Protein AF-A0A1I6ZPU9-F1 (afdb_monomer)

Solvent-accessible surface area (backbone atoms only — not comparable to full-atom values): 22783 Å² total; per-residue (Å²): 138,80,77,51,62,62,54,51,51,47,62,61,48,75,74,50,33,35,70,61,69,77,82,89,64,83,58,73,66,25,28,42,78,80,46,37,28,37,33,42,36,38,22,61,71,49,49,63,53,53,76,71,37,75,63,48,70,76,40,66,89,51,35,79,56,64,77,72,58,68,41,23,83,46,42,41,34,26,42,43,51,38,39,35,30,21,71,87,79,34,40,38,38,39,36,41,25,67,40,36,66,47,42,53,54,47,48,57,67,76,38,74,88,68,51,58,74,50,80,64,60,93,73,22,48,32,40,38,31,74,95,77,37,33,32,40,35,35,30,58,53,35,40,40,38,24,35,70,50,64,56,70,59,52,54,54,46,41,73,68,39,83,61,56,36,66,70,55,53,49,54,65,70,69,59,53,95,85,47,49,38,41,36,43,35,38,45,85,93,44,76,54,39,36,36,39,36,34,45,45,72,58,96,88,38,63,27,41,38,38,38,39,40,35,82,48,73,53,48,52,50,60,36,58,37,86,54,17,72,82,82,54,53,39,34,40,33,33,34,46,44,77,77,44,96,48,72,65,55,56,53,52,30,58,58,32,47,76,66,61,36,60,41,73,63,46,59,76,36,34,73,31,39,42,35,39,39,34,39,40,80,36,80,39,79,43,83,43,79,43,82,44,69,48,100,82,72,46,84,40,81,42,82,43,78,46,79,43,82,40,66,29,37,37,41,38,38,31,26,46,30,68,59,45,50,52,50,34,43,77,57,61,34,30,45,78,55,94,95,28,30,27,52,71,90,50,67,69,21,31,81,45,81,45,96,52,28,31,32,40,19,54,46,83,64,82,81,88,37,91,85,27,67,26,34,34,38,46,65,50,104,88,51,36,39,38,33,61,52,47,50,64,54,67,34,35,43,33,36,45,39,36,60,57,87,79,71,81,79,73,78,83,87,71,81,88,130

Foldseek 3Di:
DPPQVVVLCVVVLLQAADDDEDDDDPPLLLLADAALKKKKFQRHVSLVDNLVFPVLVVCVVCNVVSVPDPNCVQFAFHGRIWIWHDNSVKIKIKTWHQACPSVVVVCCVPPVPAWDWDDDDPQWTKTARPVQQWIWTDHNTMIMIIRVDDVNVRVVSSVPRPGRDPQSVVQVVPDDPPWRMWMKGADPVQNQWIKIWIWDADVNFIKIKIKIFGPAFDQKDKWFDFFFDPDFAFWDWIFIDGNDDDVVLVVVQVVQVVLLHRVVLLNVFFRRTKTWDKGDKDKEWDWDFDWDQDPVRDTDTDTDIDIDIDIKTKIKTFGNQVSVVVRCVVSVQWDDDPQWIDRNPRTRWDWDDDVRMTMIINYNDDDDGNPHQTWGWHDDPRWTWIWRTWDDDRGMIMTMITTPPPDPDPDDPDDDD

Mean predicted aligned error: 13.75 Å

Secondary structure (DSSP, 8-state):
--SSHHHHHHHHHTT---------SS-GGGSPPP-SEEEEEEHHHHHHHHHHSTHHHH-TTTHHHHTT--HHHHH-EEEEEEEEEE-SS-EEEEEEES-SHHHHHHHHHHSTTT-EEEEEETTEEEEEEGGGTEEEEE-SSEEEEEESS-HHHHHHHHHH--S--HHHHHHHHH--TT-SEEEEEEETTEEEEEEEEEEEEETTEEEEEEEEEESS--SEEEEE-S----S-SEEEEEEEEESS--HHHHHHHHHHHTTT--HHHHHHHEEEEEEEEEEEEEEEEEEEEEEEE-TTS-EEEEEEEEEEEEEEEEEEEEE-HHHHHHHHHHTTSEEEETTEEEETTEEEEEEEEETTEEEEESSSSPPP-TTSPP-EEEE-SS-EEEE--EEEETTEEEEEEEE----------S---

Nearest PDB structures (foldseek):
  1vr8-assembly1_A  TM=5.607E-01  e=2.220E+00  Thermotoga maritima
  6qvi-assembly3_C  TM=5.159E-01  e=2.474E+00  Thermus thermophilus HB27
  6qvi-assembly2_B  TM=5.059E-01  e=2.611E+00  Thermus thermophilus HB27
  6qvi-assembly1_A  TM=5.159E-01  e=5.564E+00  Thermus thermophilus HB27
  1e42-assembly1_A  TM=1.387E-01  e=1.100E+00  Homo sapiens

Structure (mmCIF, N/CA/C/O backbone):
data_AF-A0A1I6ZPU9-F1
#
_entry.id   AF-A0A1I6ZPU9-F1
#
loop_
_atom_site.group_PDB
_atom_site.id
_atom_site.type_symbol
_atom_site.label_atom_id
_atom_site.label_alt_id
_atom_site.label_comp_id
_atom_site.label_asym_id
_atom_site.label_entity_id
_atom_site.label_seq_id
_atom_site.pdbx_PDB_ins_code
_atom_site.Cartn_x
_atom_site.Cartn_y
_atom_site.Cartn_z
_atom_site.occupancy
_atom_site.B_iso_or_equiv
_atom_site.auth_seq_id
_atom_site.auth_comp_id
_atom_site.auth_asym_id
_atom_site.auth_atom_id
_atom_site.pdbx_PDB_model_num
ATOM 1 N N . MET A 1 1 ? -9.495 3.370 -6.060 1.00 29.56 1 MET A N 1
ATOM 2 C CA . MET A 1 1 ? -8.203 3.923 -6.535 1.00 29.56 1 MET A CA 1
ATOM 3 C C . MET A 1 1 ? -7.004 2.994 -6.274 1.00 29.56 1 MET A C 1
ATOM 5 O O . MET A 1 1 ? -5.976 3.207 -6.890 1.00 29.56 1 MET A O 1
ATOM 9 N N . LYS A 1 2 ? -7.122 1.937 -5.446 1.00 30.00 2 LYS A N 1
ATOM 10 C CA . LYS A 1 2 ? -6.020 1.003 -5.117 1.00 30.00 2 LYS A CA 1
ATOM 11 C C . LYS A 1 2 ? -6.041 -0.349 -5.858 1.00 30.00 2 LYS A C 1
ATOM 13 O O . LYS A 1 2 ? -5.163 -1.170 -5.647 1.00 30.00 2 LYS A O 1
ATOM 18 N N . THR A 1 3 ? -6.995 -0.573 -6.757 1.00 33.75 3 THR A N 1
ATOM 19 C CA . THR A 1 3 ? -7.182 -1.864 -7.444 1.00 33.75 3 THR A CA 1
ATOM 20 C C . THR A 1 3 ? -6.475 -1.955 -8.798 1.00 33.75 3 THR A C 1
ATOM 22 O O . THR A 1 3 ? -6.628 -2.958 -9.470 1.00 33.75 3 THR A O 1
ATOM 25 N N . TYR A 1 4 ? -5.727 -0.927 -9.220 1.00 36.06 4 TYR A N 1
ATOM 26 C CA . TYR A 1 4 ? -5.122 -0.877 -10.561 1.00 36.06 4 TYR A CA 1
ATOM 27 C C . TYR A 1 4 ? -3.620 -1.155 -10.588 1.00 36.06 4 TYR A C 1
ATOM 29 O O . TYR A 1 4 ? -3.126 -1.520 -11.641 1.00 36.06 4 TYR A O 1
ATOM 37 N N . ILE A 1 5 ? -2.910 -1.052 -9.458 1.00 39.38 5 ILE A N 1
ATOM 38 C CA . ILE A 1 5 ? -1.464 -1.327 -9.399 1.00 39.38 5 ILE A CA 1
ATOM 39 C C . ILE A 1 5 ? -1.199 -2.821 -9.603 1.00 39.38 5 ILE A C 1
ATOM 41 O O . ILE A 1 5 ? -0.370 -3.166 -10.434 1.00 39.38 5 ILE A O 1
ATOM 45 N N . TYR A 1 6 ? -1.960 -3.698 -8.939 1.00 37.56 6 TYR A N 1
ATOM 46 C CA . TYR A 1 6 ? -1.803 -5.146 -9.089 1.00 37.56 6 TYR A CA 1
ATOM 47 C C . TYR A 1 6 ? -2.183 -5.654 -10.483 1.00 37.56 6 TYR A C 1
ATOM 49 O O . TYR A 1 6 ? -1.393 -6.408 -11.019 1.00 37.56 6 TYR A O 1
ATOM 57 N N . PRO A 1 7 ? -3.275 -5.216 -11.142 1.00 37.00 7 PRO A N 1
ATOM 58 C CA . PRO A 1 7 ? -3.526 -5.550 -12.543 1.00 37.00 7 PRO A CA 1
ATOM 59 C C . PRO A 1 7 ? -2.528 -4.923 -13.517 1.00 37.00 7 PRO A C 1
ATOM 61 O O . PRO A 1 7 ? -2.229 -5.555 -14.516 1.00 37.00 7 PRO A O 1
ATOM 64 N N . LEU A 1 8 ? -1.997 -3.715 -13.269 1.00 40.12 8 LEU A N 1
ATOM 65 C CA . LEU A 1 8 ? -0.958 -3.107 -14.121 1.00 40.12 8 LEU A CA 1
ATOM 66 C C . LEU A 1 8 ? 0.353 -3.891 -14.053 1.00 40.12 8 LEU A C 1
ATOM 68 O O . LEU A 1 8 ? 0.921 -4.205 -15.095 1.00 40.12 8 LEU A O 1
ATOM 72 N N . LEU A 1 9 ? 0.808 -4.191 -12.830 1.00 40.91 9 LEU A N 1
ATOM 73 C CA . LEU A 1 9 ? 1.935 -5.079 -12.581 1.00 40.91 9 LEU A CA 1
ATOM 74 C C . LEU A 1 9 ? 1.623 -6.423 -13.221 1.00 40.91 9 LEU A C 1
ATOM 76 O O . LEU A 1 9 ? 2.325 -6.811 -14.131 1.00 40.91 9 LEU A O 1
ATOM 80 N N . PHE A 1 10 ? 0.504 -7.057 -12.888 1.00 36.97 10 PHE A N 1
ATOM 81 C CA . PHE A 1 10 ? 0.095 -8.346 -13.441 1.00 36.97 10 PHE A CA 1
ATOM 82 C C . PHE A 1 10 ? 0.036 -8.357 -14.976 1.00 36.97 10 PHE A C 1
ATOM 84 O O . PHE A 1 10 ? 0.511 -9.301 -15.576 1.00 36.97 10 PHE A O 1
ATOM 91 N N . THR A 1 11 ? -0.437 -7.303 -15.646 1.00 37.44 11 THR A N 1
ATOM 92 C CA . THR A 1 11 ? -0.477 -7.237 -17.124 1.00 37.44 11 THR A CA 1
ATOM 93 C C . THR A 1 11 ? 0.913 -7.069 -17.739 1.00 37.44 11 THR A C 1
ATOM 95 O O . THR A 1 11 ? 1.183 -7.657 -18.780 1.00 37.44 11 THR A O 1
ATOM 98 N N . ALA A 1 12 ? 1.811 -6.320 -17.093 1.00 37.59 12 ALA A N 1
ATOM 99 C CA . ALA A 1 12 ? 3.219 -6.247 -17.489 1.00 37.59 12 ALA A CA 1
ATOM 100 C C . ALA A 1 12 ? 3.970 -7.561 -17.183 1.00 37.59 12 ALA A C 1
ATOM 102 O O . ALA A 1 12 ? 4.850 -7.966 -17.933 1.00 37.59 12 ALA A O 1
ATOM 103 N N . LEU A 1 13 ? 3.581 -8.246 -16.108 1.00 40.53 13 LEU A N 1
ATOM 104 C CA . LEU A 1 13 ? 4.145 -9.498 -15.611 1.00 40.53 13 LEU A CA 1
ATOM 105 C C . LEU A 1 13 ? 3.692 -10.726 -16.415 1.00 40.53 13 LEU A C 1
ATOM 107 O O . LEU A 1 13 ? 4.468 -11.654 -16.606 1.00 40.53 13 LEU A O 1
ATOM 111 N N . LEU A 1 14 ? 2.464 -10.703 -16.945 1.00 34.38 14 LEU A N 1
ATOM 112 C CA . LEU A 1 14 ? 1.846 -11.756 -17.762 1.00 34.38 14 LEU A CA 1
ATOM 113 C C . LEU A 1 14 ? 2.627 -12.086 -19.049 1.00 34.38 14 LEU A C 1
ATOM 115 O O . LEU A 1 14 ? 2.336 -13.094 -19.688 1.00 34.38 14 LEU A O 1
ATOM 119 N N . PHE A 1 15 ? 3.606 -11.261 -19.428 1.00 39.84 15 PHE A N 1
ATOM 120 C CA . PHE A 1 15 ? 4.407 -11.431 -20.641 1.00 39.84 15 PHE A CA 1
ATOM 121 C C . PHE A 1 15 ? 5.915 -11.606 -20.390 1.00 39.84 15 PHE A C 1
ATOM 123 O O . PHE A 1 15 ? 6.652 -11.792 -21.354 1.00 39.84 15 PHE A O 1
ATOM 130 N N . LEU A 1 16 ? 6.402 -11.543 -19.142 1.00 41.44 16 LEU A N 1
ATOM 131 C CA . LEU A 1 16 ? 7.831 -11.358 -18.851 1.00 41.44 16 LEU A CA 1
ATOM 132 C C . LEU A 1 16 ? 8.313 -12.231 -17.672 1.00 41.44 16 LEU A C 1
ATOM 134 O O . LEU A 1 16 ? 8.354 -11.747 -16.543 1.00 41.44 16 LEU A O 1
ATOM 138 N N . SER A 1 17 ? 8.735 -13.480 -17.915 1.00 29.69 17 SER A N 1
ATOM 139 C CA . SER A 1 17 ? 9.526 -14.243 -16.926 1.00 29.69 17 SER A CA 1
ATOM 140 C C . SER A 1 17 ? 10.346 -15.417 -17.490 1.00 29.69 17 SER A C 1
ATOM 142 O O . SER A 1 17 ? 9.825 -16.495 -17.741 1.00 29.69 17 SER A O 1
ATOM 144 N N . ALA A 1 18 ? 11.657 -15.212 -17.686 1.00 29.38 18 ALA A N 1
ATOM 145 C CA . ALA A 1 18 ? 12.730 -15.948 -16.988 1.00 29.38 18 ALA A CA 1
ATOM 146 C C . ALA A 1 18 ? 14.149 -15.624 -17.573 1.00 29.38 18 ALA A C 1
ATOM 148 O O . ALA A 1 18 ? 14.292 -15.062 -18.660 1.00 29.38 18 ALA A O 1
ATOM 149 N N . CYS A 1 19 ? 15.191 -15.949 -16.795 1.00 32.59 19 CYS A N 1
ATOM 150 C CA . CYS A 1 19 ? 16.529 -15.320 -16.679 1.00 32.59 19 CYS A CA 1
ATOM 151 C C . CYS A 1 19 ? 17.646 -15.667 -17.712 1.00 32.59 19 CYS A C 1
ATOM 153 O O . CYS A 1 19 ? 17.760 -16.823 -18.114 1.00 32.59 19 CYS A O 1
ATOM 155 N N . GLY A 1 20 ? 18.618 -14.739 -17.940 1.00 27.16 20 GLY A N 1
ATOM 156 C CA . GLY A 1 20 ? 19.992 -15.080 -18.411 1.00 27.16 20 GLY A CA 1
ATOM 157 C C . GLY A 1 20 ? 20.995 -14.034 -19.009 1.00 27.16 20 GLY A C 1
ATOM 158 O O . GLY A 1 20 ? 21.416 -14.209 -20.140 1.00 27.16 20 GLY A O 1
ATOM 159 N N . SER A 1 21 ? 21.508 -13.060 -18.227 1.00 31.36 21 SER A N 1
ATOM 160 C CA . SER A 1 21 ? 22.863 -12.389 -18.233 1.00 31.36 21 SER A CA 1
ATOM 161 C C . SER A 1 21 ? 23.577 -11.687 -19.456 1.00 31.36 21 SER A C 1
ATOM 163 O O . SER A 1 21 ? 24.088 -12.341 -20.362 1.00 31.36 21 SER A O 1
ATOM 165 N N . LYS A 1 22 ? 23.934 -10.395 -19.208 1.00 33.16 22 LYS A N 1
ATOM 166 C CA . LYS A 1 22 ? 25.138 -9.528 -19.475 1.00 33.16 22 LYS A CA 1
ATOM 167 C C . LYS A 1 22 ? 25.619 -9.149 -20.900 1.00 33.16 22 LYS A C 1
ATOM 169 O O . LYS A 1 22 ? 26.252 -9.949 -21.579 1.00 33.16 22 LYS A O 1
ATOM 174 N N . LYS A 1 23 ? 25.699 -7.820 -21.156 1.00 30.17 23 LYS A N 1
ATOM 175 C CA . LYS A 1 23 ? 26.965 -7.033 -21.352 1.00 30.17 23 LYS A CA 1
ATOM 176 C C . LYS A 1 23 ? 26.752 -5.513 -21.541 1.00 30.17 23 LYS A C 1
ATOM 178 O O . LYS A 1 23 ? 25.781 -5.077 -22.140 1.00 30.17 23 LYS A O 1
ATOM 183 N N . ASN A 1 24 ? 27.707 -4.721 -21.050 1.00 31.28 24 ASN A N 1
ATOM 184 C CA . ASN A 1 24 ? 27.690 -3.253 -20.989 1.00 31.28 24 ASN A CA 1
ATOM 185 C C . ASN A 1 24 ? 27.701 -2.539 -22.353 1.00 31.28 24 ASN A C 1
ATOM 187 O O . ASN A 1 24 ? 28.687 -2.609 -23.081 1.00 31.28 24 ASN A O 1
ATOM 191 N N . GLU A 1 25 ? 26.678 -1.719 -22.566 1.00 38.50 25 GLU A N 1
ATOM 192 C CA . GLU A 1 25 ? 26.799 -0.349 -23.083 1.00 38.50 25 GLU A CA 1
ATOM 193 C C . GLU A 1 25 ? 26.224 0.588 -22.002 1.00 38.50 25 GLU A C 1
ATOM 195 O O . GLU A 1 25 ? 25.947 0.104 -20.899 1.00 38.50 25 GLU A O 1
ATOM 200 N N . LEU A 1 26 ? 26.086 1.902 -22.251 1.00 48.69 26 LEU A N 1
ATOM 201 C CA . LEU A 1 26 ? 25.436 2.829 -21.303 1.00 48.69 26 LEU A CA 1
ATOM 202 C C . LEU A 1 26 ? 24.226 2.141 -20.658 1.00 48.69 26 LEU A C 1
ATOM 204 O O . LEU A 1 26 ? 23.408 1.580 -21.392 1.00 48.69 26 LEU A O 1
ATOM 208 N N . PRO A 1 27 ? 24.158 2.102 -19.316 1.00 68.94 27 PRO A N 1
ATOM 209 C CA . PRO A 1 27 ? 23.273 1.178 -18.627 1.00 68.94 27 PRO A CA 1
ATOM 210 C C . PRO A 1 27 ? 21.858 1.411 -19.133 1.00 68.94 27 PRO A C 1
ATOM 212 O O . PRO A 1 27 ? 21.410 2.545 -19.085 1.00 68.94 27 PRO A O 1
ATOM 215 N N . PHE A 1 28 ? 21.178 0.372 -19.622 1.00 78.62 28 PHE A N 1
ATOM 216 C CA . PHE A 1 28 ? 19.839 0.445 -20.226 1.00 78.62 28 PHE A CA 1
ATOM 217 C C . PHE A 1 28 ? 18.882 1.384 -19.466 1.00 78.62 28 PHE A C 1
ATOM 219 O O . PHE A 1 28 ? 18.191 2.208 -20.058 1.00 78.62 28 PHE A O 1
ATOM 226 N N . SER A 1 29 ? 18.970 1.363 -18.133 1.00 75.62 29 SER A N 1
ATOM 227 C CA . SER A 1 29 ? 18.271 2.253 -17.200 1.00 75.62 29 SER A CA 1
ATOM 228 C C . SER A 1 29 ? 18.483 3.762 -17.386 1.00 75.62 29 SER A C 1
ATOM 230 O O . SER A 1 29 ? 17.685 4.544 -16.886 1.00 75.62 29 SER A O 1
ATOM 232 N N . SER A 1 30 ? 19.539 4.215 -18.064 1.00 78.12 30 SER A N 1
ATOM 233 C CA . SER A 1 30 ? 19.778 5.631 -18.366 1.00 78.12 30 SER A CA 1
ATOM 234 C C . SER A 1 30 ? 18.945 6.153 -19.529 1.00 78.12 30 SER A C 1
ATOM 236 O O . SER A 1 30 ? 18.871 7.363 -19.703 1.00 78.12 30 SER A O 1
ATOM 238 N N . LYS A 1 31 ? 18.346 5.257 -20.321 1.00 81.88 31 LYS A N 1
ATOM 239 C CA . LYS A 1 31 ? 17.451 5.592 -21.436 1.00 81.88 31 LYS A CA 1
ATOM 240 C C . LYS A 1 31 ? 15.976 5.609 -21.024 1.00 81.88 31 LYS A C 1
ATOM 242 O O . LYS A 1 31 ? 15.113 5.954 -21.823 1.00 81.88 31 LYS A O 1
ATOM 247 N N . ILE A 1 32 ? 15.684 5.211 -19.787 1.00 83.75 32 ILE A N 1
ATOM 248 C CA . ILE A 1 32 ? 14.324 5.064 -19.272 1.00 83.75 32 ILE A CA 1
ATOM 249 C C . ILE A 1 32 ? 13.914 6.354 -18.577 1.00 83.75 32 ILE A C 1
ATOM 251 O O . ILE A 1 32 ? 14.659 6.911 -17.766 1.00 83.75 32 ILE A O 1
ATOM 255 N N . GLU A 1 33 ? 12.719 6.818 -18.908 1.00 85.69 33 GLU A N 1
ATOM 256 C CA . GLU A 1 33 ? 12.137 8.020 -18.325 1.00 85.69 33 GLU A CA 1
ATOM 257 C C . GLU A 1 33 ? 11.690 7.814 -16.872 1.00 85.69 33 GLU A C 1
ATOM 259 O O . GLU A 1 33 ? 11.666 6.695 -16.357 1.00 85.69 33 GLU A O 1
ATOM 264 N N . GLU A 1 34 ? 11.322 8.905 -16.207 1.00 82.81 34 GLU A N 1
ATOM 265 C CA . GLU A 1 34 ? 10.692 8.877 -14.885 1.00 82.81 34 GLU A CA 1
ATOM 266 C C . GLU A 1 34 ? 9.168 8.957 -15.015 1.00 82.81 34 GLU A C 1
ATOM 268 O O . GLU A 1 34 ? 8.635 9.574 -15.937 1.00 82.81 34 GLU A O 1
ATOM 273 N N . GLY A 1 35 ? 8.471 8.348 -14.061 1.00 78.44 35 GLY A N 1
ATOM 274 C CA . GLY A 1 35 ? 7.043 8.543 -13.833 1.00 78.44 35 GLY A CA 1
ATOM 275 C C . GLY A 1 35 ? 6.770 8.731 -12.346 1.00 78.44 35 GLY A C 1
ATOM 276 O O . GLY A 1 35 ? 7.694 8.704 -11.532 1.00 78.44 35 GLY A O 1
ATOM 277 N N . ASP A 1 36 ? 5.497 8.879 -11.981 1.00 77.00 36 ASP A N 1
ATOM 278 C CA . ASP A 1 36 ? 5.092 8.937 -10.568 1.00 77.00 36 ASP A CA 1
ATOM 279 C C . ASP A 1 36 ? 5.421 7.623 -9.831 1.00 77.00 36 ASP A C 1
ATOM 281 O O . ASP A 1 36 ? 5.592 7.596 -8.613 1.00 77.00 36 ASP A O 1
ATOM 285 N N . VAL A 1 37 ? 5.524 6.518 -10.573 1.00 78.44 37 VAL A N 1
ATOM 286 C CA . VAL A 1 37 ? 5.970 5.211 -10.093 1.00 78.44 37 VAL A CA 1
ATOM 287 C C . VAL A 1 37 ? 7.054 4.682 -11.020 1.00 78.44 37 VAL A C 1
ATOM 289 O O . VAL A 1 37 ? 6.821 4.533 -12.219 1.00 78.44 37 VAL A O 1
ATOM 292 N N . CYS A 1 38 ? 8.203 4.330 -10.452 1.00 83.19 38 CYS A N 1
ATOM 293 C CA . CYS A 1 38 ? 9.263 3.580 -11.111 1.00 83.19 38 CYS A CA 1
ATOM 294 C C . CYS A 1 38 ? 9.455 2.256 -10.368 1.00 83.19 38 CYS A C 1
ATOM 296 O O . CYS A 1 38 ? 9.657 2.267 -9.156 1.00 83.19 38 CYS A O 1
ATOM 298 N N . ALA A 1 39 ? 9.414 1.122 -11.061 1.00 78.69 39 ALA A N 1
ATOM 299 C CA . ALA A 1 39 ? 9.682 -0.182 -10.463 1.00 78.69 39 ALA A CA 1
ATOM 300 C C . ALA A 1 39 ? 10.760 -0.944 -11.233 1.00 78.69 39 ALA A C 1
ATOM 302 O O . ALA A 1 39 ? 10.784 -0.938 -12.459 1.00 78.69 39 ALA A O 1
ATOM 303 N N . LEU A 1 40 ? 11.646 -1.605 -10.503 1.00 81.62 40 LEU A N 1
ATOM 304 C CA . LEU A 1 40 ? 12.587 -2.589 -11.005 1.00 81.62 40 LEU A CA 1
ATOM 305 C C . LEU A 1 40 ? 12.136 -3.952 -10.494 1.00 81.62 40 LEU A C 1
ATOM 307 O O . LEU A 1 40 ? 11.995 -4.127 -9.285 1.00 81.62 40 LEU A O 1
ATOM 311 N N . ILE A 1 41 ? 11.911 -4.888 -11.408 1.00 72.19 41 ILE A N 1
ATOM 312 C CA . ILE A 1 41 ? 11.399 -6.212 -11.071 1.00 72.19 41 ILE A CA 1
ATOM 313 C C . ILE A 1 41 ? 12.259 -7.285 -11.731 1.00 72.19 41 ILE A C 1
ATOM 315 O O . ILE A 1 41 ? 12.632 -7.143 -12.896 1.00 72.19 41 ILE A O 1
ATOM 319 N N . HIS A 1 42 ? 12.578 -8.331 -10.976 1.00 70.62 42 HIS A N 1
ATOM 320 C CA . HIS A 1 42 ? 13.304 -9.508 -11.429 1.00 70.62 42 HIS A CA 1
ATOM 321 C C . HIS A 1 42 ? 12.352 -10.582 -11.941 1.00 70.62 42 HIS A C 1
ATOM 323 O O . HIS A 1 42 ? 11.494 -11.059 -11.201 1.00 70.62 42 HIS A O 1
ATOM 329 N N . ALA A 1 43 ? 12.480 -10.925 -13.221 1.00 60.16 43 ALA A N 1
ATOM 330 C CA . ALA A 1 43 ? 11.515 -11.743 -13.944 1.00 60.16 43 ALA A CA 1
ATOM 331 C C . ALA A 1 43 ? 11.449 -13.199 -13.437 1.00 60.16 43 ALA A C 1
ATOM 333 O O . ALA A 1 43 ? 10.390 -13.813 -13.537 1.00 60.16 43 ALA A O 1
ATOM 334 N N . SER A 1 44 ? 12.527 -13.755 -12.867 1.00 55.94 44 SER A N 1
ATOM 335 C CA . SER A 1 44 ? 12.570 -15.165 -12.435 1.00 55.94 44 SER A CA 1
ATOM 336 C C . SER A 1 44 ? 11.652 -15.527 -11.260 1.00 55.94 44 SER A C 1
ATOM 338 O O . SER A 1 44 ? 11.117 -16.628 -11.247 1.00 55.94 44 SER A O 1
ATOM 340 N N . GLU A 1 45 ? 11.422 -14.623 -10.307 1.00 51.16 45 GLU A N 1
ATOM 341 C CA . GLU A 1 45 ? 10.620 -14.904 -9.094 1.00 51.16 45 GLU A CA 1
ATOM 342 C C . GLU A 1 45 ? 9.104 -14.777 -9.334 1.00 51.16 45 GLU A C 1
ATOM 344 O O . GLU A 1 45 ? 8.274 -15.325 -8.614 1.00 51.16 45 GLU A O 1
ATOM 349 N N . LEU A 1 46 ? 8.715 -14.074 -10.398 1.00 52.00 46 LEU A N 1
ATOM 350 C CA . LEU A 1 46 ? 7.318 -13.775 -10.718 1.00 52.00 46 LEU A CA 1
ATOM 351 C C . LEU A 1 46 ? 6.568 -14.965 -11.321 1.00 52.00 46 LEU A C 1
ATOM 353 O O . LEU A 1 46 ? 5.342 -15.034 -11.245 1.00 52.00 46 LEU A O 1
ATOM 357 N N . GLN A 1 47 ? 7.289 -15.892 -11.953 1.00 50.12 47 GLN A N 1
ATOM 358 C CA . GLN A 1 47 ? 6.690 -17.022 -12.659 1.00 50.12 47 GLN A CA 1
ATOM 359 C C . GLN A 1 47 ? 6.021 -18.002 -11.688 1.00 50.12 47 GLN A C 1
ATOM 361 O O . GLN A 1 47 ? 4.904 -18.445 -11.955 1.00 50.12 47 GLN A O 1
ATOM 366 N N . GLU A 1 48 ? 6.651 -18.287 -10.546 1.00 48.81 48 GLU A N 1
ATOM 367 C CA . GLU A 1 48 ? 6.107 -19.203 -9.536 1.00 48.81 48 GLU A CA 1
ATOM 368 C C . GLU A 1 48 ? 4.873 -18.616 -8.827 1.00 48.81 48 GLU A C 1
ATOM 370 O O . GLU A 1 48 ? 3.861 -19.308 -8.677 1.00 48.81 48 GLU A O 1
ATOM 375 N N . GLU A 1 49 ? 4.890 -17.322 -8.484 1.00 49.50 49 GLU A N 1
ATOM 376 C CA . GLU A 1 49 ? 3.737 -16.643 -7.874 1.00 49.50 49 GLU A CA 1
ATOM 377 C C . GLU A 1 49 ? 2.547 -16.517 -8.835 1.00 49.50 49 GLU A C 1
ATOM 379 O O . GLU A 1 49 ? 1.405 -16.770 -8.447 1.00 49.50 49 GLU A O 1
ATOM 384 N N . ILE A 1 50 ? 2.782 -16.155 -10.102 1.00 46.41 50 ILE A N 1
ATOM 385 C CA . ILE A 1 50 ? 1.710 -16.000 -11.098 1.00 46.41 50 ILE A CA 1
ATOM 386 C C . ILE A 1 50 ? 1.037 -17.341 -11.375 1.00 46.41 50 ILE A C 1
ATOM 388 O O . ILE A 1 50 ? -0.197 -17.392 -11.388 1.00 46.41 50 ILE A O 1
ATOM 392 N N . LEU A 1 51 ? 1.823 -18.413 -11.533 1.00 47.16 51 LEU A N 1
ATOM 393 C CA . LEU A 1 51 ? 1.327 -19.773 -11.762 1.00 47.16 51 LEU A CA 1
ATOM 394 C C . LEU A 1 51 ? 0.547 -20.332 -10.559 1.00 47.16 51 LEU A C 1
ATOM 396 O O . LEU A 1 51 ? -0.386 -21.112 -10.758 1.00 47.16 51 LEU A O 1
ATOM 400 N N . GLY A 1 52 ? 0.868 -19.896 -9.336 1.00 48.41 52 GLY A N 1
ATOM 401 C CA . GLY A 1 52 ? 0.143 -20.251 -8.109 1.00 48.41 52 GLY A CA 1
ATOM 402 C C . GLY A 1 52 ? -1.057 -19.353 -7.759 1.00 48.41 52 GLY A C 1
ATOM 403 O O . GLY A 1 52 ? -1.854 -19.708 -6.890 1.00 48.41 52 GLY A O 1
ATOM 404 N N . SER A 1 53 ? -1.216 -18.192 -8.404 1.00 52.34 53 SER A N 1
ATOM 405 C CA . SER A 1 53 ? -2.159 -17.153 -7.958 1.00 52.34 53 SER A CA 1
ATOM 406 C C . SER A 1 53 ? -3.617 -17.343 -8.412 1.00 52.34 53 SER A C 1
ATOM 408 O O . SER A 1 53 ? -3.923 -17.820 -9.508 1.00 52.34 53 SER A O 1
ATOM 410 N N . GLN A 1 54 ? -4.559 -16.826 -7.608 1.00 44.28 54 GLN A N 1
ATOM 411 C CA . GLN A 1 54 ? -5.980 -16.712 -7.975 1.00 44.28 54 GLN A CA 1
ATOM 412 C C . GLN A 1 54 ? -6.241 -15.780 -9.178 1.00 44.28 54 GLN A C 1
ATOM 414 O O . GLN A 1 54 ? -7.330 -15.816 -9.752 1.00 44.28 54 GLN A O 1
ATOM 419 N N . LEU A 1 55 ? -5.262 -14.970 -9.599 1.00 44.06 55 LEU A N 1
ATOM 420 C CA . LEU A 1 55 ? -5.374 -14.086 -10.764 1.00 44.06 55 LEU A CA 1
ATOM 421 C C . LEU A 1 55 ? -5.507 -14.859 -12.090 1.00 44.06 55 LEU A C 1
ATOM 423 O O . LEU A 1 55 ? -6.194 -14.403 -13.001 1.00 44.06 55 LEU A O 1
ATOM 427 N N . LEU A 1 56 ? -4.949 -16.068 -12.196 1.00 46.72 56 LEU A N 1
ATOM 428 C CA . LEU A 1 56 ? -5.181 -16.937 -13.360 1.00 46.72 56 LEU A CA 1
ATOM 429 C C . LEU A 1 56 ? -6.657 -17.335 -13.521 1.00 46.72 56 LEU A C 1
ATOM 431 O O . LEU A 1 56 ? -7.110 -17.621 -14.631 1.00 46.72 56 LEU A O 1
ATOM 435 N N . ASN A 1 57 ? -7.426 -17.335 -12.428 1.00 49.19 57 ASN A N 1
ATOM 436 C CA . ASN A 1 57 ? -8.857 -17.625 -12.467 1.00 49.19 57 ASN A CA 1
ATOM 437 C C . ASN A 1 57 ? -9.689 -16.420 -12.933 1.00 49.19 57 ASN A C 1
ATOM 439 O O . ASN A 1 57 ? -10.797 -16.621 -13.426 1.00 49.19 57 ASN A O 1
ATOM 443 N N . SER A 1 58 ? -9.174 -15.188 -12.818 1.00 41.75 58 SER A N 1
ATOM 444 C CA . SER A 1 58 ? -9.877 -13.977 -13.262 1.00 41.75 58 SER A CA 1
ATOM 445 C C . SER A 1 58 ? -9.635 -13.624 -14.736 1.00 41.75 58 SER A C 1
ATOM 447 O O . SER A 1 58 ? -10.402 -12.840 -15.293 1.00 41.75 58 SER A O 1
ATOM 449 N N . LEU A 1 59 ? -8.651 -14.250 -15.400 1.00 43.53 59 LEU A N 1
ATOM 450 C CA . LEU A 1 59 ? -8.389 -14.131 -16.845 1.00 43.53 59 LEU A CA 1
ATOM 451 C C . LEU A 1 59 ? -8.445 -15.500 -17.559 1.00 43.53 59 LEU A C 1
ATOM 453 O O . LEU A 1 59 ? -7.438 -15.981 -18.089 1.00 43.53 59 LEU A O 1
ATOM 457 N N . PRO A 1 60 ? -9.624 -16.150 -17.617 1.00 48.41 60 PRO A N 1
ATOM 458 C CA . PRO A 1 60 ? -9.763 -17.518 -18.124 1.00 48.41 60 PRO A CA 1
ATOM 459 C C . PRO A 1 60 ? -9.347 -17.690 -19.594 1.00 48.41 60 PRO A C 1
ATOM 461 O O . PRO A 1 60 ? -8.935 -18.779 -19.984 1.00 48.41 60 PRO A O 1
ATOM 464 N N . SER A 1 61 ? -9.398 -16.628 -20.402 1.00 43.50 61 SER A N 1
ATOM 465 C CA . SER A 1 61 ? -8.959 -16.624 -21.805 1.00 43.50 61 SER A CA 1
ATOM 466 C C . SER A 1 61 ? -7.439 -16.711 -21.985 1.00 43.50 61 SER A C 1
ATOM 468 O O . SER A 1 61 ? -6.987 -17.187 -23.023 1.00 43.50 61 SER A O 1
ATOM 470 N N . LEU A 1 62 ? -6.651 -16.287 -20.991 1.00 43.34 62 LEU A N 1
ATOM 471 C CA . LEU A 1 62 ? -5.182 -16.325 -21.027 1.00 43.34 62 LEU A CA 1
ATOM 472 C C . LEU A 1 62 ? -4.611 -17.540 -20.283 1.00 43.34 62 LEU A C 1
ATOM 474 O O . LEU A 1 62 ? -3.443 -17.877 -20.435 1.00 43.34 62 LEU A O 1
ATOM 478 N N . ARG A 1 63 ? -5.428 -18.251 -19.504 1.00 48.12 63 ARG A N 1
ATOM 479 C CA . ARG A 1 63 ? -4.993 -19.389 -18.685 1.00 48.12 63 ARG A CA 1
ATOM 480 C C . ARG A 1 63 ? -4.350 -20.548 -19.477 1.00 48.12 63 ARG A C 1
ATOM 482 O O . ARG A 1 63 ? -3.291 -21.003 -19.053 1.00 48.12 63 ARG A O 1
ATOM 489 N N . PRO A 1 64 ? -4.901 -21.028 -20.613 1.00 46.44 64 PRO A N 1
ATOM 490 C CA . PRO A 1 64 ? -4.264 -22.094 -21.400 1.00 46.44 64 PRO A CA 1
ATOM 491 C C . PRO A 1 64 ? -2.920 -21.672 -22.008 1.00 46.44 64 PRO A C 1
ATOM 493 O O . PRO A 1 64 ? -2.084 -22.519 -22.309 1.00 46.44 64 PRO A O 1
ATOM 496 N N . PHE A 1 65 ? -2.736 -20.366 -22.199 1.00 51.66 65 PHE A N 1
ATOM 497 C CA . PHE A 1 65 ? -1.518 -19.759 -22.715 1.00 51.66 65 PHE A CA 1
ATOM 498 C C . PHE A 1 65 ? -0.452 -19.695 -21.611 1.00 51.66 65 PHE A C 1
ATOM 500 O O . PHE A 1 65 ? 0.625 -20.250 -21.767 1.00 51.66 65 PHE A O 1
ATOM 507 N N . LEU A 1 66 ? -0.789 -19.151 -20.442 1.00 49.25 66 LEU A N 1
ATOM 508 C CA . LEU A 1 66 ? 0.144 -18.956 -19.323 1.00 49.25 66 LEU A CA 1
ATOM 509 C C . LEU A 1 66 ? 0.643 -20.259 -18.683 1.00 49.25 66 LEU A C 1
ATOM 511 O O . LEU A 1 66 ? 1.762 -20.304 -18.189 1.00 49.25 66 LEU A O 1
ATOM 515 N N . LEU A 1 67 ? -0.159 -21.328 -18.713 1.00 51.59 67 LEU A N 1
ATOM 516 C CA . LEU A 1 67 ? 0.214 -22.633 -18.149 1.00 51.59 67 LEU A CA 1
ATOM 517 C C . LEU A 1 67 ? 1.244 -23.412 -18.988 1.00 51.59 67 LEU A C 1
ATOM 519 O O . LEU A 1 67 ? 1.779 -24.403 -18.503 1.00 51.59 67 LEU A O 1
ATOM 523 N N . ASN A 1 68 ? 1.500 -23.004 -20.236 1.00 45.41 68 ASN A N 1
ATOM 524 C CA . ASN A 1 68 ? 2.298 -23.774 -21.202 1.00 45.41 68 ASN A CA 1
ATOM 525 C C . ASN A 1 68 ? 3.547 -23.033 -21.709 1.00 45.41 68 ASN A C 1
ATOM 527 O O . ASN A 1 68 ? 4.162 -23.467 -22.683 1.00 45.41 68 ASN A O 1
ATOM 531 N N . ILE A 1 69 ? 3.907 -21.903 -21.099 1.00 50.44 69 ILE A N 1
ATOM 532 C CA . ILE A 1 69 ? 4.914 -20.985 -21.634 1.00 50.44 69 ILE A CA 1
ATOM 533 C C . ILE A 1 69 ? 6.072 -20.827 -20.644 1.00 50.44 69 ILE A C 1
ATOM 535 O O . ILE A 1 69 ? 5.911 -20.286 -19.553 1.00 50.44 69 ILE A O 1
ATOM 539 N N . ASP A 1 70 ? 7.260 -21.259 -21.071 1.00 49.91 70 ASP A N 1
ATOM 540 C CA . ASP A 1 70 ? 8.540 -20.853 -20.485 1.00 49.91 70 ASP A CA 1
ATOM 541 C C . ASP A 1 70 ? 8.992 -19.540 -21.153 1.00 49.91 70 ASP A C 1
ATOM 543 O O . ASP A 1 70 ? 9.620 -19.544 -22.217 1.00 49.91 70 ASP A O 1
ATOM 547 N N . LEU A 1 71 ? 8.595 -18.402 -20.569 1.00 49.78 71 LEU A N 1
ATOM 548 C CA . LEU A 1 71 ? 8.783 -17.062 -21.144 1.00 49.78 71 LEU A CA 1
ATOM 549 C C . LEU A 1 71 ? 10.277 -16.676 -21.297 1.00 49.78 71 LEU A C 1
ATOM 551 O O . LEU A 1 71 ? 10.580 -15.842 -22.154 1.00 49.78 71 LEU A O 1
ATOM 555 N N . SER A 1 72 ? 11.218 -17.313 -20.574 1.00 48.22 72 SER A N 1
ATOM 556 C CA . SER A 1 72 ? 12.676 -17.081 -20.731 1.00 48.22 72 SER A CA 1
ATOM 557 C C . SER A 1 72 ? 13.197 -17.433 -22.109 1.00 48.22 72 SER A C 1
ATOM 559 O O . SER A 1 72 ? 13.871 -16.644 -22.776 1.00 48.22 72 SER A O 1
ATOM 561 N N . GLN A 1 73 ? 12.896 -18.655 -22.541 1.00 49.84 73 GLN A N 1
ATOM 562 C CA . GLN A 1 73 ? 13.376 -19.185 -23.802 1.00 49.84 73 GLN A CA 1
ATOM 563 C C . GLN A 1 73 ? 12.719 -18.448 -24.966 1.00 49.84 73 GLN A C 1
ATOM 565 O O . GLN A 1 73 ? 13.239 -18.464 -26.076 1.00 49.84 73 GLN A O 1
ATOM 570 N N . LEU A 1 74 ? 11.610 -17.755 -24.725 1.00 52.00 74 LEU A N 1
ATOM 571 C CA . LEU A 1 74 ? 10.828 -17.098 -25.758 1.00 52.00 74 LEU A CA 1
ATOM 572 C C . LEU A 1 74 ? 11.300 -15.687 -26.108 1.00 52.00 74 LEU A C 1
ATOM 574 O O . LEU A 1 74 ? 11.045 -15.262 -27.230 1.00 52.00 74 LEU A O 1
ATOM 578 N N . LEU A 1 75 ? 11.975 -14.961 -25.210 1.00 59.12 75 LEU A N 1
ATOM 579 C CA . LEU A 1 75 ? 12.278 -13.536 -25.433 1.00 59.12 75 LEU A CA 1
ATOM 580 C C . LEU A 1 75 ? 13.760 -13.141 -25.278 1.00 59.12 75 LEU A C 1
ATOM 582 O O . LEU A 1 75 ? 14.095 -11.992 -25.556 1.00 59.12 75 LEU A O 1
ATOM 586 N N . ASP A 1 76 ? 14.639 -14.077 -24.897 1.00 67.06 76 ASP A N 1
ATOM 587 C CA . ASP A 1 76 ? 16.108 -13.917 -24.897 1.00 67.06 76 ASP A CA 1
ATOM 588 C C . ASP A 1 76 ? 16.589 -12.630 -24.194 1.00 67.06 76 ASP A C 1
ATOM 590 O O . ASP A 1 76 ? 17.246 -11.766 -24.779 1.00 67.06 76 ASP A O 1
ATOM 594 N N . PHE A 1 77 ? 16.203 -12.459 -22.927 1.00 71.69 77 PHE A N 1
ATOM 595 C CA . PHE A 1 77 ? 16.537 -11.264 -22.153 1.00 71.69 77 PHE A CA 1
ATOM 596 C C . PHE A 1 77 ? 18.034 -11.151 -21.871 1.00 71.69 77 PHE A C 1
ATOM 598 O O . PHE A 1 77 ? 18.697 -12.096 -21.446 1.00 71.69 77 PHE A O 1
ATOM 605 N N . LYS A 1 78 ? 18.558 -9.936 -22.017 1.00 72.69 78 LYS A N 1
ATOM 606 C CA . LYS A 1 78 ? 19.955 -9.622 -21.715 1.00 72.69 78 LYS A CA 1
ATOM 607 C C . LYS A 1 78 ? 20.198 -9.494 -20.218 1.00 72.69 78 LYS A C 1
ATOM 609 O O . LYS A 1 78 ? 21.250 -9.872 -19.714 1.00 72.69 78 LYS A O 1
ATOM 614 N N . ASN A 1 79 ? 19.227 -8.956 -19.492 1.00 72.31 79 ASN A N 1
ATOM 615 C CA . ASN A 1 79 ? 19.221 -8.905 -18.038 1.00 72.31 79 ASN A CA 1
ATOM 616 C C . ASN A 1 79 ? 17.816 -9.262 -17.558 1.00 72.31 79 ASN A C 1
ATOM 618 O O . ASN A 1 79 ? 16.838 -8.865 -18.178 1.00 72.31 79 ASN A O 1
ATOM 622 N N . ASP A 1 80 ? 17.713 -9.936 -16.417 1.00 69.88 80 ASP A N 1
ATOM 623 C CA . ASP A 1 80 ? 16.434 -10.325 -15.801 1.00 69.88 80 ASP A CA 1
ATOM 624 C C . ASP A 1 80 ? 15.635 -9.144 -15.219 1.00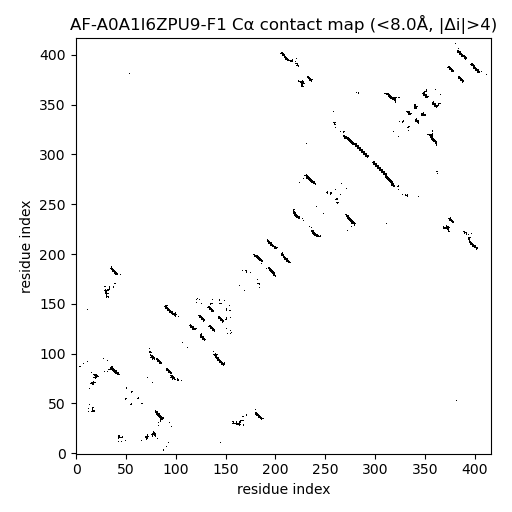 69.88 80 ASP A C 1
ATOM 626 O O . ASP A 1 80 ? 14.728 -9.299 -14.417 1.00 69.88 80 ASP A O 1
ATOM 630 N N . SER A 1 81 ? 16.023 -7.923 -15.568 1.00 75.25 81 SER A N 1
ATOM 631 C CA . SER A 1 81 ? 15.482 -6.699 -15.005 1.00 75.25 81 SER A CA 1
ATOM 632 C C . SER A 1 81 ? 14.437 -6.105 -15.934 1.00 75.25 81 SER A C 1
ATOM 634 O O . SER A 1 81 ? 14.756 -5.659 -17.036 1.00 75.25 81 SER A O 1
ATOM 636 N N . VAL A 1 82 ? 13.209 -6.027 -15.437 1.00 76.50 82 VAL A N 1
ATOM 637 C CA . VAL A 1 82 ? 12.114 -5.284 -16.051 1.00 76.50 82 VAL A CA 1
ATOM 638 C C . VAL A 1 82 ? 12.009 -3.931 -15.365 1.00 76.50 82 VAL A C 1
ATOM 640 O O . VAL A 1 82 ? 11.903 -3.839 -14.142 1.00 76.50 82 VAL A O 1
ATOM 643 N N . PHE A 1 83 ? 12.028 -2.870 -16.161 1.00 84.00 83 PHE A N 1
ATOM 644 C CA . PHE A 1 83 ? 11.873 -1.506 -15.677 1.00 84.00 83 PHE A CA 1
ATOM 645 C C . PHE A 1 83 ? 10.470 -1.022 -16.009 1.00 84.00 83 PHE A C 1
ATOM 647 O O . PHE A 1 83 ? 10.092 -0.975 -17.176 1.00 84.00 83 PHE A O 1
ATOM 654 N N . VAL A 1 84 ? 9.697 -0.646 -15.001 1.00 83.06 84 VAL A N 1
ATOM 655 C CA . VAL A 1 84 ? 8.309 -0.209 -15.152 1.00 83.06 84 VAL A CA 1
ATOM 656 C C . VAL A 1 84 ? 8.192 1.255 -14.766 1.00 83.06 84 VAL A C 1
ATOM 658 O O . VAL A 1 84 ? 8.728 1.675 -13.744 1.00 83.06 84 VAL A O 1
ATOM 661 N N . VAL A 1 85 ? 7.459 2.020 -15.569 1.00 85.38 85 VAL A N 1
ATOM 662 C CA . VAL A 1 85 ? 7.123 3.423 -15.326 1.00 85.38 85 VAL A CA 1
ATOM 663 C C . VAL A 1 85 ? 5.608 3.591 -15.390 1.00 85.38 85 VAL A C 1
ATOM 665 O O . VAL A 1 85 ? 4.968 3.102 -16.323 1.00 85.38 85 VAL A O 1
ATOM 668 N N . SER A 1 86 ? 5.013 4.291 -14.426 1.00 82.50 86 SER A N 1
ATOM 669 C CA . SER A 1 86 ? 3.574 4.567 -14.411 1.00 82.50 86 SER A CA 1
ATOM 670 C C . SER A 1 86 ? 3.241 5.936 -13.819 1.00 82.50 86 SER A C 1
ATOM 672 O O . SER A 1 86 ? 3.953 6.445 -12.961 1.00 82.50 86 SER A O 1
ATOM 674 N N . ASP A 1 87 ? 2.117 6.503 -14.258 1.00 77.06 87 ASP A N 1
ATOM 675 C CA . ASP A 1 87 ? 1.445 7.667 -13.657 1.00 77.06 87 ASP A CA 1
ATOM 676 C C . ASP A 1 87 ? 0.117 7.284 -12.968 1.00 77.06 87 ASP A C 1
ATOM 678 O O . ASP A 1 87 ? -0.844 8.056 -12.910 1.00 77.06 87 ASP A O 1
ATOM 682 N N . PHE A 1 88 ? 0.019 6.024 -12.528 1.00 68.00 88 PHE A N 1
ATOM 683 C CA . PHE A 1 88 ? -1.179 5.347 -12.011 1.00 68.00 88 PHE A CA 1
ATOM 684 C C . PHE A 1 88 ? -2.309 5.094 -13.021 1.00 68.00 88 PHE A C 1
ATOM 686 O O . PHE A 1 88 ? -3.193 4.280 -12.740 1.00 68.00 88 PHE A O 1
ATOM 693 N N . LYS A 1 89 ? -2.323 5.759 -14.182 1.00 73.94 89 LYS A N 1
ATOM 694 C CA . LYS A 1 89 ? -3.357 5.583 -15.220 1.00 73.94 89 LYS A CA 1
ATOM 695 C C . LYS A 1 89 ? -2.838 4.840 -16.443 1.00 73.94 89 LYS A C 1
ATOM 697 O O . LYS A 1 89 ? -3.608 4.145 -17.109 1.00 73.94 89 LYS A O 1
ATOM 702 N N . ARG A 1 90 ? -1.558 5.019 -16.735 1.00 80.38 90 ARG A N 1
ATOM 703 C CA . ARG A 1 90 ? -0.824 4.502 -17.884 1.00 80.38 90 ARG A CA 1
ATOM 704 C C . ARG A 1 90 ? 0.413 3.770 -17.374 1.00 80.38 90 ARG A C 1
ATOM 706 O O . ARG A 1 90 ? 0.917 4.076 -16.290 1.00 80.38 90 ARG A O 1
ATOM 713 N N . VAL A 1 91 ? 0.892 2.787 -18.128 1.00 81.12 91 VAL A N 1
ATOM 714 C CA . VAL A 1 91 ? 2.111 2.042 -17.779 1.00 81.12 91 VAL A CA 1
ATOM 715 C C . VAL A 1 91 ? 2.962 1.780 -18.998 1.00 81.12 91 VAL A C 1
ATOM 717 O O . VAL A 1 91 ? 2.437 1.486 -20.071 1.00 81.12 91 VAL A O 1
ATOM 720 N N . ALA A 1 92 ? 4.269 1.902 -18.814 1.00 83.94 92 ALA A N 1
ATOM 721 C CA . ALA A 1 92 ? 5.274 1.466 -19.757 1.00 83.94 92 ALA A CA 1
ATOM 722 C C . ALA A 1 92 ? 6.222 0.485 -19.062 1.00 83.94 92 ALA A C 1
ATOM 724 O O . ALA A 1 92 ? 6.615 0.720 -17.920 1.00 83.94 92 ALA A O 1
ATOM 725 N N . ALA A 1 93 ? 6.583 -0.599 -19.739 1.00 84.81 93 ALA A N 1
ATOM 726 C CA . ALA A 1 93 ? 7.605 -1.533 -19.287 1.00 84.81 93 ALA A CA 1
ATOM 727 C C . ALA A 1 93 ? 8.718 -1.617 -20.334 1.00 84.81 93 ALA A C 1
ATOM 729 O O . ALA A 1 93 ? 8.443 -1.649 -21.532 1.00 84.81 93 ALA A O 1
ATOM 730 N N . TYR A 1 94 ? 9.964 -1.638 -19.876 1.00 87.44 94 TYR A N 1
ATOM 731 C CA . TYR A 1 94 ? 11.163 -1.664 -20.703 1.00 87.44 94 TYR A CA 1
ATOM 732 C C . TYR A 1 94 ? 11.998 -2.871 -20.311 1.00 87.44 94 TYR A C 1
ATOM 734 O O . TYR A 1 94 ? 12.292 -3.075 -19.127 1.00 87.44 94 TYR A O 1
ATOM 742 N N . VAL A 1 95 ? 12.403 -3.641 -21.313 1.00 83.00 95 VAL A N 1
ATOM 743 C CA . VAL A 1 95 ? 13.169 -4.872 -21.130 1.00 83.00 95 VAL A CA 1
ATOM 744 C C . VAL A 1 95 ? 14.325 -4.895 -22.108 1.00 83.00 95 VAL A C 1
ATOM 746 O O . VAL A 1 95 ? 14.153 -4.597 -23.288 1.00 83.00 95 VAL A O 1
ATOM 749 N N . GLU A 1 96 ? 15.507 -5.237 -21.612 1.00 84.69 96 GLU A N 1
ATOM 750 C CA . GLU A 1 96 ? 16.702 -5.379 -22.436 1.00 84.69 96 GLU A CA 1
ATOM 751 C C . GLU A 1 96 ? 16.800 -6.814 -22.961 1.00 84.69 96 GLU A C 1
ATOM 753 O O . GLU A 1 96 ? 16.717 -7.767 -22.182 1.00 84.69 96 GLU A O 1
ATOM 758 N N . ILE A 1 97 ? 17.013 -6.974 -24.266 1.00 81.12 97 ILE A N 1
ATOM 759 C CA . ILE A 1 97 ? 17.045 -8.281 -24.942 1.00 81.12 97 ILE A CA 1
ATOM 760 C C . ILE A 1 97 ? 18.338 -8.472 -25.735 1.00 81.12 97 ILE A C 1
ATOM 762 O O . ILE A 1 97 ? 18.990 -7.498 -26.114 1.00 81.12 97 ILE A O 1
ATOM 766 N N . ASN A 1 98 ? 18.725 -9.728 -25.951 1.00 80.44 98 ASN A N 1
ATOM 767 C CA . ASN A 1 98 ? 19.881 -10.107 -26.763 1.00 80.44 98 ASN A CA 1
ATOM 768 C C . ASN A 1 98 ? 19.528 -10.197 -28.257 1.00 80.44 98 ASN A C 1
ATOM 770 O O . ASN A 1 98 ? 20.404 -9.996 -29.099 1.00 80.44 98 ASN A O 1
ATOM 774 N N . SER A 1 99 ? 18.272 -10.520 -28.598 1.00 78.44 99 SER A N 1
ATOM 775 C CA . SER A 1 99 ? 17.816 -10.648 -29.986 1.00 78.44 99 SER A CA 1
ATOM 776 C C . SER A 1 99 ? 16.313 -10.415 -30.149 1.00 78.44 99 SER A C 1
ATOM 778 O O . SER A 1 99 ? 15.504 -10.940 -29.387 1.00 78.44 99 SER A O 1
ATOM 780 N N . SER A 1 100 ? 15.924 -9.703 -31.213 1.00 77.69 100 SER A N 1
ATOM 781 C CA . SER A 1 100 ? 14.516 -9.514 -31.599 1.00 77.69 100 SER A CA 1
ATOM 782 C C . SER A 1 100 ? 13.898 -10.719 -32.318 1.00 77.69 100 SER A C 1
ATOM 784 O O . SER A 1 100 ? 12.679 -10.778 -32.477 1.00 77.69 100 SER A O 1
ATOM 786 N N . SER A 1 101 ? 14.716 -11.685 -32.755 1.00 77.62 101 SER A N 1
ATOM 787 C CA . SER A 1 101 ? 14.283 -12.809 -33.601 1.00 77.62 101 SER A CA 1
ATOM 788 C C . SER A 1 101 ? 13.159 -13.628 -32.963 1.00 77.62 101 SER A C 1
ATOM 790 O O . SER A 1 101 ? 12.108 -13.824 -33.574 1.00 77.62 101 SER A O 1
ATOM 792 N N . ARG A 1 102 ? 13.331 -14.022 -31.697 1.00 70.62 102 ARG A N 1
ATOM 793 C CA . ARG A 1 102 ? 12.319 -14.784 -30.955 1.00 70.62 102 ARG A CA 1
ATOM 794 C C . ARG A 1 102 ? 11.077 -13.953 -30.639 1.00 70.62 102 ARG A C 1
ATOM 796 O O . ARG A 1 102 ? 9.962 -14.457 -30.739 1.00 70.62 102 ARG A O 1
ATOM 803 N N . VAL A 1 103 ? 11.254 -12.659 -30.357 1.00 72.00 103 VAL A N 1
ATOM 804 C CA . VAL A 1 103 ? 10.141 -11.716 -30.158 1.00 72.00 103 VAL A CA 1
ATOM 805 C C . VAL A 1 103 ? 9.274 -11.661 -31.412 1.00 72.00 103 VAL A C 1
ATOM 807 O O . VAL A 1 103 ? 8.062 -11.816 -31.327 1.00 72.00 103 VAL A O 1
ATOM 810 N N . GLN A 1 104 ? 9.882 -11.517 -32.589 1.00 73.00 104 GLN A N 1
ATOM 811 C CA . GLN A 1 104 ? 9.164 -11.468 -33.860 1.00 73.00 104 GLN A CA 1
ATOM 812 C C . GLN A 1 104 ? 8.411 -12.776 -34.154 1.00 73.00 104 GLN A C 1
ATOM 814 O O . GLN A 1 104 ? 7.266 -12.730 -34.606 1.00 73.00 104 GLN A O 1
ATOM 819 N N . GLU A 1 105 ? 9.017 -13.937 -33.885 1.00 71.81 105 GLU A N 1
ATOM 820 C CA . GLU A 1 105 ? 8.352 -15.241 -34.017 1.00 71.81 105 GLU A CA 1
ATOM 821 C C . GLU A 1 105 ? 7.114 -15.340 -33.117 1.00 71.81 105 GLU A C 1
ATOM 823 O O . GLU A 1 105 ? 6.039 -15.727 -33.584 1.00 71.81 105 GLU A O 1
ATOM 828 N N . GLN A 1 106 ? 7.230 -14.909 -31.858 1.00 68.31 106 GLN A N 1
ATOM 829 C CA . GLN A 1 106 ? 6.108 -14.902 -30.922 1.00 68.31 106 GLN A CA 1
ATOM 830 C C . GLN A 1 106 ? 5.029 -13.901 -31.306 1.00 68.31 106 GLN A C 1
ATOM 832 O O . GLN A 1 106 ? 3.847 -14.239 -31.287 1.00 68.31 106 GLN A O 1
ATOM 837 N N . MET A 1 107 ? 5.408 -12.704 -31.749 1.00 68.94 107 MET A N 1
ATOM 838 C CA . MET A 1 107 ? 4.447 -11.714 -32.224 1.00 68.94 107 MET A CA 1
ATOM 839 C C . MET A 1 107 ? 3.644 -12.256 -33.421 1.00 68.94 107 MET A C 1
ATOM 841 O O . MET A 1 107 ? 2.420 -12.126 -33.492 1.00 68.94 107 MET A O 1
ATOM 845 N N . ASN A 1 108 ? 4.312 -12.958 -34.335 1.00 68.38 108 ASN A N 1
ATOM 846 C CA . ASN A 1 108 ? 3.657 -13.596 -35.475 1.00 68.38 108 ASN A CA 1
ATOM 847 C C . ASN A 1 108 ? 2.704 -14.730 -35.058 1.00 68.38 108 ASN A C 1
ATOM 849 O O . ASN A 1 108 ? 1.694 -14.959 -35.728 1.00 68.38 108 ASN A O 1
ATOM 853 N N . MET A 1 109 ? 3.003 -15.438 -33.965 1.00 64.69 109 MET A N 1
ATOM 854 C CA . MET A 1 109 ? 2.126 -16.469 -33.404 1.00 64.69 109 MET A CA 1
ATOM 855 C C . MET A 1 109 ? 0.929 -15.876 -32.653 1.00 64.69 109 MET A C 1
ATOM 857 O O . MET A 1 109 ? -0.202 -16.307 -32.869 1.00 64.69 109 MET A O 1
ATOM 861 N N . TRP A 1 110 ? 1.161 -14.898 -31.778 1.00 62.25 110 TRP A N 1
ATOM 862 C CA . TRP A 1 110 ? 0.160 -14.386 -30.839 1.00 62.25 110 TRP A CA 1
ATOM 863 C C . TRP A 1 110 ? -0.803 -13.384 -31.482 1.00 62.25 110 TRP A C 1
ATOM 865 O O . TRP A 1 110 ? -1.963 -13.304 -31.084 1.00 62.25 110 TRP A O 1
ATOM 875 N N . PHE A 1 111 ? -0.360 -12.650 -32.507 1.00 63.22 111 PHE A N 1
ATOM 876 C CA . PHE A 1 111 ? -1.091 -11.486 -33.018 1.00 63.22 111 PHE A CA 1
ATOM 877 C C . PHE A 1 111 ? -1.514 -11.597 -34.483 1.00 63.22 111 PHE A C 1
ATOM 879 O O . PHE A 1 111 ? -1.971 -10.611 -35.063 1.00 63.22 111 PHE A O 1
ATOM 886 N N . LYS A 1 112 ? -1.445 -12.804 -35.062 1.00 57.50 112 LYS A N 1
ATOM 887 C CA . LYS A 1 112 ? -1.701 -13.095 -36.486 1.00 57.50 112 LYS A CA 1
ATOM 888 C C . LYS A 1 112 ? -3.011 -12.508 -37.047 1.00 57.50 112 LYS A C 1
ATOM 890 O O . LYS A 1 112 ? -3.109 -12.329 -38.254 1.00 57.50 112 LYS A O 1
ATOM 895 N N . ASN A 1 113 ? -3.991 -12.198 -36.189 1.00 54.56 113 ASN A N 1
ATOM 896 C CA . ASN A 1 113 ? -5.329 -11.739 -36.580 1.00 54.56 113 ASN A CA 1
ATOM 897 C C . ASN A 1 113 ? -5.845 -10.483 -35.842 1.00 54.56 113 ASN A C 1
ATOM 899 O O . ASN A 1 113 ? -7.018 -10.155 -36.005 1.00 54.56 113 ASN A O 1
ATOM 903 N N . VAL A 1 114 ? -5.054 -9.817 -34.985 1.00 55.22 114 VAL A N 1
ATOM 904 C CA . VAL A 1 114 ? -5.615 -8.812 -34.042 1.00 55.22 114 VAL A CA 1
ATOM 905 C C . VAL A 1 114 ? -4.835 -7.496 -33.952 1.00 55.22 114 VAL A C 1
ATOM 907 O O . VAL A 1 114 ? -5.238 -6.600 -33.215 1.00 55.22 114 VAL A O 1
ATOM 910 N N . VAL A 1 115 ? -3.746 -7.346 -34.709 1.00 60.38 115 VAL A N 1
ATOM 911 C CA . VAL A 1 115 ? -2.855 -6.186 -34.597 1.00 60.38 115 VAL A CA 1
ATOM 912 C C . VAL A 1 115 ? -2.650 -5.487 -35.929 1.00 60.38 115 VAL A C 1
ATOM 914 O O . VAL A 1 115 ? -2.338 -6.116 -36.937 1.00 60.38 115 VAL A O 1
ATOM 917 N N . SER A 1 116 ? -2.760 -4.161 -35.908 1.00 60.19 116 SER A N 1
ATOM 918 C CA . SER A 1 116 ? -2.228 -3.306 -36.963 1.00 60.19 116 SER A CA 1
ATOM 919 C C . SER A 1 116 ? -0.731 -3.100 -36.722 1.00 60.19 116 SER A C 1
ATOM 921 O O . SER A 1 116 ? -0.339 -2.486 -35.723 1.00 60.19 116 SER A O 1
ATOM 923 N N . GLN A 1 117 ? 0.108 -3.612 -37.621 1.00 65.44 117 GLN A N 1
ATOM 924 C CA . GLN A 1 117 ? 1.526 -3.262 -37.661 1.00 65.44 117 GLN A CA 1
ATOM 925 C C . GLN A 1 117 ? 1.654 -1.816 -38.162 1.00 65.44 117 GLN A C 1
ATOM 927 O O . GLN A 1 117 ? 1.116 -1.486 -39.219 1.00 65.44 117 GLN A O 1
ATOM 932 N N . GLN A 1 118 ? 2.333 -0.952 -37.406 1.00 61.50 118 GLN A N 1
ATOM 933 C CA . GLN A 1 118 ? 2.729 0.376 -37.889 1.00 61.50 118 GLN A CA 1
ATOM 934 C C . GLN A 1 118 ? 4.162 0.340 -38.429 1.00 61.50 118 GLN A C 1
ATOM 936 O O . GLN A 1 118 ? 4.972 -0.493 -38.014 1.00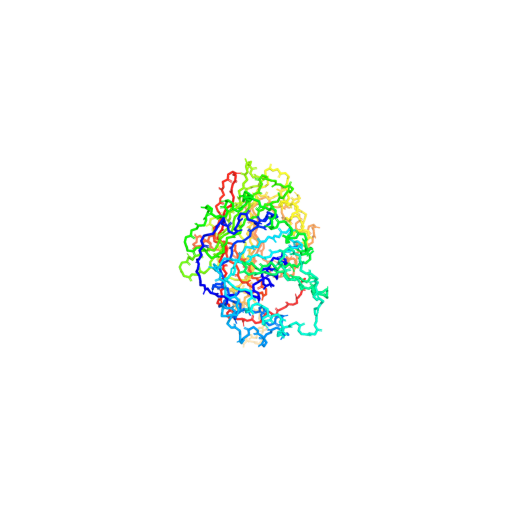 61.50 118 GLN A O 1
ATOM 941 N N . ASP A 1 119 ? 4.461 1.254 -39.357 1.00 61.12 119 ASP A N 1
ATOM 942 C CA . ASP A 1 119 ? 5.805 1.456 -39.900 1.00 61.12 119 ASP A CA 1
ATOM 943 C C . ASP A 1 119 ? 6.843 1.618 -38.785 1.00 61.12 119 ASP A C 1
ATOM 945 O O . ASP A 1 119 ? 6.582 2.188 -37.722 1.00 61.12 119 ASP A O 1
ATOM 949 N N . SER A 1 120 ? 8.052 1.122 -39.044 1.00 68.88 120 SER A N 1
ATOM 950 C CA . SER A 1 120 ? 9.139 1.155 -38.075 1.00 68.88 120 SER A CA 1
ATOM 951 C C . SER A 1 120 ? 9.499 2.591 -37.688 1.00 68.88 120 SER A C 1
ATOM 953 O O . SER A 1 120 ? 9.885 3.386 -38.549 1.00 68.88 120 SER A O 1
ATOM 955 N N . ILE A 1 121 ? 9.468 2.917 -36.395 1.00 73.25 121 ILE A N 1
ATOM 956 C CA . ILE A 1 121 ? 10.018 4.181 -35.894 1.00 73.25 121 ILE A CA 1
ATOM 957 C C . ILE A 1 121 ? 11.415 3.911 -35.373 1.00 73.25 121 ILE A C 1
ATOM 959 O O . ILE A 1 121 ? 11.600 3.225 -34.372 1.00 73.25 121 ILE A O 1
ATOM 963 N N . ALA A 1 122 ? 12.402 4.486 -36.059 1.00 68.75 122 ALA A N 1
ATOM 964 C CA . ALA A 1 122 ? 13.791 4.498 -35.624 1.00 68.75 122 ALA A CA 1
ATOM 965 C C . ALA A 1 122 ? 14.306 3.101 -35.213 1.00 68.75 122 ALA A C 1
ATOM 967 O O . ALA A 1 122 ? 14.848 2.900 -34.129 1.00 68.75 122 ALA A O 1
ATOM 968 N N . ASN A 1 123 ? 14.121 2.134 -36.112 1.00 82.31 123 ASN A N 1
ATOM 969 C CA . ASN A 1 123 ? 14.508 0.726 -35.971 1.00 82.31 123 ASN A CA 1
ATOM 970 C C . ASN A 1 123 ? 13.700 -0.087 -34.947 1.00 82.31 123 ASN A C 1
ATOM 972 O O . ASN A 1 123 ? 14.066 -1.228 -34.687 1.00 82.31 123 ASN A O 1
ATOM 976 N N . PHE A 1 124 ? 12.613 0.450 -34.386 1.00 87.88 124 PHE A N 1
ATOM 977 C CA . PHE A 1 124 ? 11.642 -0.346 -33.636 1.00 87.88 124 PHE A CA 1
ATOM 978 C C . PHE A 1 124 ? 10.512 -0.817 -34.551 1.00 87.88 124 PHE A C 1
ATOM 980 O O . PHE A 1 124 ? 9.912 -0.004 -35.254 1.00 87.88 124 PHE A O 1
ATOM 987 N N . ALA A 1 125 ? 10.196 -2.109 -34.510 1.00 86.44 125 ALA A N 1
ATOM 988 C CA . ALA A 1 125 ? 8.955 -2.654 -35.046 1.00 86.44 125 ALA A CA 1
ATOM 989 C C . ALA A 1 125 ? 7.825 -2.404 -34.040 1.00 86.44 125 ALA A C 1
ATOM 991 O O . ALA A 1 125 ? 8.005 -2.685 -32.855 1.00 86.44 125 ALA A O 1
ATOM 992 N N . ILE A 1 126 ? 6.688 -1.863 -34.496 1.00 86.62 126 ILE A N 1
ATOM 993 C CA . ILE A 1 126 ? 5.593 -1.408 -33.625 1.00 86.62 126 ILE A CA 1
ATOM 994 C C . ILE A 1 126 ? 4.292 -2.144 -33.941 1.00 86.62 126 ILE A C 1
ATOM 996 O O . ILE A 1 126 ? 3.868 -2.252 -35.093 1.00 86.62 126 ILE A O 1
ATOM 1000 N N . TYR A 1 127 ? 3.642 -2.603 -32.879 1.00 82.00 127 TYR A N 1
ATOM 1001 C CA . TYR A 1 127 ? 2.431 -3.409 -32.892 1.00 82.00 127 TYR A CA 1
ATOM 1002 C C . TYR A 1 127 ? 1.410 -2.799 -31.932 1.00 82.00 127 TYR A C 1
ATOM 1004 O O . TYR A 1 127 ? 1.691 -2.656 -30.742 1.00 82.00 127 TYR A O 1
ATOM 1012 N N . ASN A 1 128 ? 0.224 -2.454 -32.439 1.00 80.44 128 ASN A N 1
ATOM 1013 C CA . ASN A 1 128 ? -0.838 -1.830 -31.647 1.00 80.44 128 ASN A CA 1
ATOM 1014 C C . ASN A 1 128 ? -2.059 -2.740 -31.508 1.00 80.44 128 ASN A C 1
ATOM 1016 O O . ASN A 1 128 ? -2.591 -3.256 -32.491 1.00 80.44 128 ASN A O 1
ATOM 1020 N N . TRP A 1 129 ? -2.541 -2.867 -30.276 1.00 78.00 129 TRP A N 1
ATOM 1021 C CA . TRP A 1 129 ? -3.773 -3.556 -29.927 1.00 78.00 129 TRP A CA 1
ATOM 1022 C C . TRP A 1 129 ? -4.817 -2.541 -29.451 1.00 78.00 129 TRP A C 1
ATOM 1024 O O . TRP A 1 129 ? -4.992 -2.301 -28.255 1.00 78.00 129 TRP A O 1
ATOM 1034 N N . GLU A 1 130 ? -5.516 -1.921 -30.403 1.00 77.50 130 GLU A N 1
ATOM 1035 C CA . GLU A 1 130 ? -6.414 -0.788 -30.126 1.00 77.50 130 GLU A CA 1
ATOM 1036 C C . GLU A 1 130 ? -7.524 -1.135 -29.129 1.00 77.50 130 GLU A C 1
ATOM 1038 O O . GLU A 1 130 ? -7.803 -0.357 -28.219 1.00 77.50 130 GLU A O 1
ATOM 1043 N N . ARG A 1 131 ? -8.108 -2.336 -29.247 1.00 71.50 131 ARG A N 1
ATOM 1044 C CA . ARG A 1 131 ? -9.200 -2.795 -28.374 1.00 71.50 131 ARG A CA 1
ATOM 1045 C C . ARG A 1 131 ? -8.837 -2.728 -26.888 1.00 71.50 131 ARG A C 1
ATOM 1047 O O . ARG A 1 131 ? -9.674 -2.351 -26.075 1.00 71.50 131 ARG A O 1
ATOM 1054 N N . GLU A 1 132 ? -7.599 -3.078 -26.555 1.00 66.69 132 GLU A N 1
ATOM 1055 C CA . GLU A 1 132 ? -7.122 -3.180 -25.173 1.00 66.69 132 GLU A CA 1
ATOM 1056 C C . GLU A 1 132 ? -6.224 -1.994 -24.777 1.00 66.69 132 GLU A C 1
ATOM 1058 O O . GLU A 1 132 ? -5.720 -1.937 -23.659 1.00 66.69 132 GLU A O 1
ATOM 1063 N N . ASN A 1 133 ? -6.041 -1.010 -25.669 1.00 77.00 133 ASN A N 1
ATOM 1064 C CA . ASN A 1 133 ? -5.094 0.099 -25.510 1.00 77.00 133 ASN A CA 1
ATOM 1065 C C . ASN A 1 133 ? -3.670 -0.374 -25.178 1.00 77.00 133 ASN A C 1
ATOM 1067 O O . ASN A 1 133 ? -2.999 0.236 -24.340 1.00 77.00 133 ASN A O 1
ATOM 1071 N N . LEU A 1 134 ? -3.228 -1.469 -25.800 1.00 78.62 134 LEU A N 1
ATOM 1072 C CA . LEU A 1 134 ? -1.887 -2.021 -25.622 1.00 78.62 134 LEU A CA 1
ATOM 1073 C C . LEU A 1 134 ? -1.025 -1.743 -26.843 1.00 78.62 134 LEU A C 1
ATOM 1075 O O . LEU A 1 134 ? -1.511 -1.748 -27.974 1.00 78.62 134 LEU A O 1
ATOM 1079 N N . SER A 1 135 ? 0.267 -1.546 -26.629 1.00 82.44 135 SER A N 1
ATOM 1080 C CA . SER A 1 135 ? 1.219 -1.425 -27.725 1.00 82.44 135 SER A CA 1
ATOM 1081 C C . SER A 1 135 ? 2.561 -2.030 -27.350 1.00 82.44 135 SER A C 1
ATOM 1083 O O . SER A 1 135 ? 2.962 -2.032 -26.187 1.00 82.44 135 SER A O 1
ATOM 1085 N N . ILE A 1 136 ? 3.256 -2.553 -28.353 1.00 84.38 136 ILE A N 1
ATOM 1086 C CA . ILE A 1 136 ? 4.577 -3.154 -28.210 1.00 84.38 136 ILE A CA 1
ATOM 1087 C C . ILE A 1 136 ? 5.472 -2.562 -29.285 1.00 84.38 136 ILE A C 1
ATOM 1089 O O . ILE A 1 136 ? 5.122 -2.571 -30.463 1.00 84.38 136 ILE A O 1
ATOM 1093 N N . ALA A 1 137 ? 6.635 -2.070 -28.879 1.00 87.88 137 ALA A N 1
ATOM 1094 C CA . ALA A 1 137 ? 7.716 -1.705 -29.773 1.00 87.88 137 ALA A CA 1
ATOM 1095 C C . ALA A 1 137 ? 8.958 -2.510 -29.413 1.00 87.88 137 ALA A C 1
ATOM 1097 O O . ALA A 1 137 ? 9.341 -2.547 -28.248 1.00 87.88 137 ALA A O 1
ATOM 1098 N N . PHE A 1 138 ? 9.630 -3.116 -30.384 1.00 87.00 138 PHE A N 1
ATOM 1099 C CA . PHE A 1 138 ? 10.895 -3.802 -30.115 1.00 87.00 138 PHE A CA 1
ATOM 1100 C C . PHE A 1 138 ? 11.916 -3.629 -31.236 1.00 87.00 138 PHE A C 1
ATOM 1102 O O . PHE A 1 138 ? 11.565 -3.385 -32.388 1.00 87.00 138 PHE A O 1
ATOM 1109 N N . ASN A 1 139 ? 13.190 -3.756 -30.882 1.00 87.44 139 ASN A N 1
ATOM 1110 C CA . ASN A 1 139 ? 14.322 -3.840 -31.800 1.00 87.44 139 ASN A CA 1
ATOM 1111 C C . ASN A 1 139 ? 15.304 -4.910 -31.295 1.00 87.44 139 ASN A C 1
ATOM 1113 O O . ASN A 1 139 ? 15.006 -5.614 -30.338 1.00 87.44 139 ASN A O 1
ATOM 1117 N N . ASP A 1 140 ? 16.496 -5.013 -31.879 1.00 84.81 140 ASP A N 1
ATOM 1118 C CA . ASP A 1 140 ? 17.487 -6.032 -31.487 1.00 84.81 140 ASP A CA 1
ATOM 1119 C C . ASP A 1 140 ? 18.054 -5.887 -30.065 1.00 84.81 140 ASP A C 1
ATOM 1121 O O . ASP A 1 140 ? 18.822 -6.734 -29.625 1.00 84.81 140 ASP A O 1
ATOM 1125 N N . SER A 1 141 ? 17.699 -4.824 -29.343 1.00 85.00 141 SER A N 1
ATOM 1126 C CA . SER A 1 141 ? 18.269 -4.488 -28.032 1.00 85.00 141 SER A CA 1
ATOM 1127 C C . SER A 1 141 ? 17.236 -4.324 -26.917 1.00 85.00 141 SER A C 1
ATOM 1129 O O . SER A 1 141 ? 17.592 -4.349 -25.739 1.00 85.00 141 SER A O 1
ATOM 1131 N N . CYS A 1 142 ? 15.968 -4.088 -27.260 1.00 87.94 142 CYS A N 1
ATOM 1132 C CA . CYS A 1 142 ? 14.958 -3.644 -26.310 1.00 87.94 142 CYS A CA 1
ATOM 1133 C C . CYS A 1 142 ? 13.545 -4.040 -26.738 1.00 87.94 142 CYS A C 1
ATOM 1135 O O . CYS A 1 142 ? 13.217 -3.984 -27.924 1.00 87.94 142 CYS A O 1
ATOM 1137 N N . ILE A 1 143 ? 12.700 -4.320 -25.748 1.00 86.00 143 ILE A N 1
ATOM 1138 C CA . ILE A 1 143 ? 11.242 -4.344 -25.864 1.00 86.00 143 ILE A CA 1
ATOM 1139 C C . ILE A 1 143 ? 10.674 -3.226 -24.983 1.00 86.00 143 ILE A C 1
ATOM 1141 O O . ILE A 1 143 ? 11.027 -3.101 -23.810 1.00 86.00 143 ILE A O 1
ATOM 1145 N N . ILE A 1 144 ? 9.769 -2.434 -25.549 1.00 88.38 144 ILE A N 1
ATOM 1146 C CA . ILE A 1 144 ? 8.957 -1.428 -24.871 1.00 88.38 144 ILE A CA 1
ATOM 1147 C C . ILE A 1 144 ? 7.502 -1.867 -24.985 1.00 88.38 144 ILE A C 1
ATOM 1149 O O . ILE A 1 144 ? 6.961 -1.985 -26.081 1.00 88.38 144 ILE A O 1
ATOM 1153 N N . PHE A 1 145 ? 6.861 -2.079 -23.848 1.00 84.31 145 PHE A N 1
ATOM 1154 C CA . PHE A 1 145 ? 5.435 -2.349 -23.749 1.00 84.31 145 PHE A CA 1
ATOM 1155 C C . PHE A 1 145 ? 4.729 -1.122 -23.194 1.00 84.31 145 PHE A C 1
ATOM 1157 O O . PHE A 1 145 ? 5.229 -0.499 -22.257 1.00 84.31 145 PHE A O 1
ATOM 1164 N N . THR A 1 146 ? 3.550 -0.796 -23.714 1.00 82.25 146 THR A N 1
ATOM 1165 C CA . THR A 1 146 ? 2.697 0.243 -23.147 1.00 82.25 146 THR A CA 1
ATOM 1166 C C . THR A 1 146 ? 1.257 -0.213 -22.997 1.00 82.25 146 THR A C 1
ATOM 1168 O O . THR A 1 146 ? 0.713 -0.944 -23.818 1.00 82.25 146 THR A O 1
ATOM 1171 N N . HIS A 1 147 ? 0.611 0.304 -21.957 1.00 80.25 147 HIS A N 1
ATOM 1172 C CA . HIS A 1 147 ? -0.838 0.336 -21.835 1.00 80.25 147 HIS A CA 1
ATOM 1173 C C . HIS A 1 147 ? -1.273 1.790 -21.647 1.00 80.25 147 HIS A C 1
ATOM 1175 O O . HIS A 1 147 ? -0.831 2.468 -20.711 1.00 80.25 147 HIS A O 1
ATOM 1181 N N . LYS A 1 148 ? -2.123 2.270 -22.561 1.00 78.62 148 LYS A N 1
ATOM 1182 C CA . LYS A 1 148 ? -2.658 3.643 -22.644 1.00 78.62 148 LYS A CA 1
ATOM 1183 C C . LYS A 1 148 ? -1.630 4.767 -22.862 1.00 78.62 148 LYS A C 1
ATOM 1185 O O . LYS A 1 148 ? -2.036 5.925 -22.948 1.00 78.62 148 LYS A O 1
ATOM 1190 N N . TYR A 1 149 ? -0.329 4.475 -22.945 1.00 84.56 149 TYR A N 1
ATOM 1191 C CA . TYR A 1 149 ? 0.655 5.431 -23.471 1.00 84.56 149 TYR A CA 1
ATOM 1192 C C . TYR A 1 149 ? 0.746 5.334 -24.992 1.00 84.56 149 TYR A C 1
ATOM 1194 O O . TYR A 1 149 ? 0.623 4.244 -25.551 1.00 84.56 149 TYR A O 1
ATOM 1202 N N . ASP A 1 150 ? 1.062 6.461 -25.631 1.00 89.62 150 ASP A N 1
ATOM 1203 C CA . ASP A 1 150 ? 1.500 6.488 -27.024 1.00 89.62 150 ASP A CA 1
ATOM 1204 C C . ASP A 1 150 ? 2.895 5.852 -27.133 1.00 89.62 150 ASP A C 1
ATOM 1206 O O . ASP A 1 150 ? 3.897 6.402 -26.667 1.00 89.62 150 ASP A O 1
ATOM 1210 N N . ILE A 1 151 ? 2.961 4.675 -27.751 1.00 89.12 151 ILE A N 1
ATOM 1211 C CA . ILE A 1 151 ? 4.209 3.933 -27.944 1.00 89.12 151 ILE A CA 1
ATOM 1212 C C . ILE A 1 151 ? 5.238 4.715 -28.766 1.00 89.12 151 ILE A C 1
ATOM 1214 O O . ILE A 1 151 ? 6.437 4.621 -28.504 1.00 89.12 151 ILE A O 1
ATOM 1218 N N . ASN A 1 152 ? 4.794 5.552 -29.705 1.00 90.62 152 ASN A N 1
ATOM 1219 C CA . ASN A 1 152 ? 5.682 6.331 -30.561 1.00 90.62 152 ASN A CA 1
ATOM 1220 C C . ASN A 1 152 ? 6.400 7.417 -29.755 1.00 90.62 152 ASN A C 1
ATOM 1222 O O . ASN A 1 152 ? 7.584 7.686 -29.979 1.00 90.62 152 ASN A O 1
ATOM 1226 N N . GLU A 1 153 ? 5.702 8.032 -28.798 1.00 90.31 153 GLU A N 1
ATOM 1227 C CA . GLU A 1 153 ? 6.294 8.967 -27.839 1.00 90.31 153 GLU A CA 1
ATOM 1228 C C . GLU A 1 153 ? 7.356 8.264 -26.984 1.00 90.31 153 GLU A C 1
ATOM 1230 O O . GLU A 1 153 ? 8.482 8.756 -26.875 1.00 90.31 153 GLU A O 1
ATOM 1235 N N . LYS A 1 154 ? 7.035 7.074 -26.460 1.00 90.06 154 LYS A N 1
ATOM 1236 C CA . LYS A 1 154 ? 7.935 6.280 -25.610 1.00 90.06 154 LYS A CA 1
ATOM 1237 C C . LYS A 1 154 ? 9.199 5.828 -26.338 1.00 90.06 154 LYS A C 1
ATOM 1239 O O . LYS A 1 154 ? 10.293 5.984 -25.799 1.00 90.06 154 LYS A O 1
ATOM 1244 N N . VAL A 1 155 ? 9.079 5.357 -27.581 1.00 90.00 155 VAL A N 1
ATOM 1245 C CA . VAL A 1 155 ? 10.231 5.003 -28.433 1.00 90.00 155 VAL A CA 1
ATOM 1246 C C . VAL A 1 155 ? 11.124 6.222 -28.675 1.00 90.00 155 VAL A C 1
ATOM 1248 O O . VAL A 1 155 ? 12.338 6.155 -28.480 1.00 90.00 155 VAL A O 1
ATOM 1251 N N . ARG A 1 156 ? 10.540 7.368 -29.053 1.00 88.94 156 ARG A N 1
ATOM 1252 C CA . ARG A 1 156 ? 11.308 8.604 -29.292 1.00 88.94 156 ARG A CA 1
ATOM 1253 C C . ARG A 1 156 ? 12.006 9.095 -28.028 1.00 88.94 156 ARG A C 1
ATOM 1255 O O . ARG A 1 156 ? 13.133 9.577 -28.121 1.00 88.94 156 ARG A O 1
ATOM 1262 N N . HIS A 1 157 ? 11.349 8.995 -26.874 1.00 87.81 157 HIS A N 1
ATOM 1263 C CA . HIS A 1 157 ? 11.948 9.356 -25.595 1.00 87.81 157 HIS A CA 1
ATOM 1264 C C . HIS A 1 157 ? 13.137 8.444 -25.282 1.00 87.81 157 HIS A C 1
ATOM 1266 O O . HIS A 1 157 ? 14.243 8.940 -25.078 1.00 87.81 157 HIS A O 1
ATOM 1272 N N . PHE A 1 158 ? 12.943 7.123 -25.359 1.00 87.62 158 PHE A N 1
ATOM 1273 C CA . PHE A 1 158 ? 13.981 6.122 -25.099 1.00 87.62 158 PHE A CA 1
ATOM 1274 C C . PHE A 1 158 ? 15.249 6.338 -25.939 1.00 87.62 158 PHE A C 1
ATOM 1276 O O . PHE A 1 158 ? 16.367 6.134 -25.473 1.00 87.62 158 PHE A O 1
ATOM 1283 N N . GLN A 1 159 ? 15.099 6.791 -27.184 1.00 84.75 159 GLN A N 1
ATOM 1284 C CA . GLN A 1 159 ? 16.236 7.068 -28.063 1.00 84.75 159 GLN A CA 1
ATOM 1285 C C . GLN A 1 159 ? 16.968 8.372 -27.765 1.00 84.75 159 GLN A C 1
ATOM 1287 O O . GLN A 1 159 ? 18.176 8.459 -27.982 1.00 84.75 159 GLN A O 1
ATOM 1292 N N . LYS A 1 160 ? 16.239 9.399 -27.323 1.00 83.88 160 LYS A N 1
ATOM 1293 C CA . LYS A 1 160 ? 16.795 10.732 -27.057 1.00 83.88 160 LYS A CA 1
ATOM 1294 C C . LYS A 1 160 ? 17.370 10.859 -25.652 1.00 83.88 160 LYS A C 1
ATOM 1296 O O . LYS A 1 160 ? 18.195 11.740 -25.425 1.00 83.88 160 LYS A O 1
ATOM 1301 N N . GLN A 1 161 ? 16.928 10.022 -24.718 1.00 78.75 161 GLN A N 1
ATOM 1302 C CA . GLN A 1 161 ? 17.320 10.104 -23.321 1.00 78.75 161 GLN A CA 1
ATOM 1303 C C . GLN A 1 161 ? 18.790 9.700 -23.142 1.00 78.75 161 GLN A C 1
ATOM 1305 O O . GLN A 1 161 ? 19.180 8.551 -23.347 1.00 78.75 161 GLN A O 1
ATOM 1310 N N . THR A 1 162 ? 19.620 10.669 -22.755 1.00 66.88 162 THR A N 1
ATOM 1311 C CA . THR A 1 162 ? 21.069 10.488 -22.560 1.00 66.88 162 THR A CA 1
ATOM 1312 C C . THR A 1 162 ? 21.477 10.432 -21.091 1.00 66.88 162 THR A C 1
ATOM 1314 O O . THR A 1 162 ? 22.572 9.964 -20.777 1.00 66.88 162 THR A O 1
ATOM 1317 N N . LEU A 1 163 ? 20.608 10.887 -20.184 1.00 71.25 163 LEU A N 1
ATOM 1318 C CA . LEU A 1 163 ? 20.866 10.954 -18.749 1.00 71.25 163 LEU A CA 1
ATOM 1319 C C . LEU A 1 163 ? 19.830 10.150 -17.971 1.00 71.25 163 LEU A C 1
ATOM 1321 O O . LEU A 1 163 ? 18.625 10.241 -18.207 1.00 71.25 163 LEU A O 1
ATOM 1325 N N . ARG A 1 164 ? 20.321 9.392 -16.989 1.00 75.69 164 ARG A N 1
ATOM 1326 C CA . ARG A 1 164 ? 19.475 8.615 -16.086 1.00 75.69 164 ARG A CA 1
ATOM 1327 C C . ARG A 1 164 ? 18.689 9.544 -15.164 1.00 75.69 164 ARG A C 1
ATOM 1329 O O . ARG A 1 164 ? 19.293 10.375 -14.488 1.00 75.69 164 ARG A O 1
ATOM 1336 N N . ALA A 1 165 ? 17.377 9.336 -15.090 1.00 80.94 165 ALA A N 1
ATOM 1337 C CA . ALA A 1 165 ? 16.514 10.071 -14.174 1.00 80.94 165 ALA A CA 1
ATOM 1338 C C . ALA A 1 165 ? 16.834 9.786 -12.693 1.00 80.94 165 ALA A C 1
ATOM 1340 O O . ALA A 1 165 ? 17.347 8.719 -12.330 1.00 80.94 165 ALA A O 1
ATOM 1341 N N . ASP A 1 166 ? 16.505 10.735 -11.817 1.00 81.50 166 ASP A N 1
ATOM 1342 C CA . ASP A 1 166 ? 16.849 10.678 -10.393 1.00 81.50 166 ASP A CA 1
ATOM 1343 C C . ASP A 1 166 ? 16.162 9.522 -9.661 1.00 81.50 166 ASP A C 1
ATOM 1345 O O . ASP A 1 166 ? 16.791 8.871 -8.821 1.00 81.50 166 ASP A O 1
ATOM 1349 N N . ALA A 1 167 ? 14.911 9.208 -10.012 1.00 82.69 167 ALA A N 1
ATOM 1350 C CA . ALA A 1 167 ? 14.200 8.042 -9.485 1.00 82.69 167 ALA A CA 1
ATOM 1351 C C . ALA A 1 167 ? 14.982 6.738 -9.719 1.00 82.69 167 ALA A C 1
ATOM 1353 O O . ALA A 1 167 ? 15.183 5.946 -8.795 1.00 82.69 167 ALA A O 1
ATOM 1354 N N . TRP A 1 168 ? 15.522 6.549 -10.925 1.00 84.75 168 TRP A N 1
ATOM 1355 C CA . TRP A 1 168 ? 16.329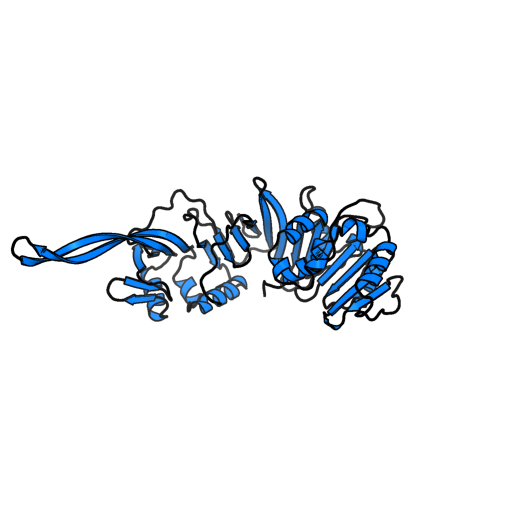 5.373 -11.254 1.00 84.75 168 TRP A CA 1
ATOM 1356 C C . TRP A 1 168 ? 17.679 5.371 -10.544 1.00 84.75 168 TRP A C 1
ATOM 1358 O O . TRP A 1 168 ? 18.149 4.312 -10.133 1.00 84.75 168 TRP A O 1
ATOM 1368 N N . ASN A 1 169 ? 18.299 6.539 -10.342 1.00 83.12 169 ASN A N 1
ATOM 1369 C CA . ASN A 1 169 ? 19.492 6.636 -9.499 1.00 83.12 169 ASN A CA 1
ATOM 1370 C C . ASN A 1 169 ? 19.211 6.167 -8.067 1.00 83.12 169 ASN A C 1
ATOM 1372 O O . ASN A 1 169 ? 20.045 5.475 -7.487 1.00 83.12 169 ASN A O 1
ATOM 1376 N N . ARG A 1 170 ? 18.047 6.508 -7.502 1.00 82.25 170 ARG A N 1
ATOM 1377 C CA . ARG A 1 170 ? 17.645 6.070 -6.158 1.00 82.25 170 ARG A CA 1
ATOM 1378 C C . ARG A 1 170 ? 17.389 4.567 -6.109 1.00 82.25 170 ARG A C 1
ATOM 1380 O O . ARG A 1 170 ? 17.994 3.904 -5.276 1.00 82.25 170 ARG A O 1
ATOM 1387 N N . ILE A 1 171 ? 16.586 4.023 -7.027 1.00 82.00 171 ILE A N 1
ATOM 1388 C CA . ILE A 1 171 ? 16.304 2.577 -7.092 1.00 82.00 171 ILE A CA 1
ATOM 1389 C C . ILE A 1 171 ? 17.601 1.772 -7.195 1.00 82.00 171 ILE A C 1
ATOM 1391 O O . ILE A 1 171 ? 17.838 0.863 -6.405 1.00 82.00 171 ILE A O 1
ATOM 1395 N N . LEU A 1 172 ? 18.476 2.132 -8.136 1.00 82.25 172 LEU A N 1
ATOM 1396 C CA . LEU A 1 172 ? 19.692 1.364 -8.405 1.00 82.25 172 LEU A CA 1
ATOM 1397 C C . LEU A 1 172 ? 20.747 1.491 -7.300 1.00 82.25 172 LEU A C 1
ATOM 1399 O O . LEU A 1 172 ? 21.542 0.573 -7.133 1.00 82.25 172 LEU A O 1
ATOM 1403 N N . ARG A 1 173 ? 20.768 2.602 -6.549 1.00 82.56 173 ARG A N 1
ATOM 1404 C CA . ARG A 1 173 ? 21.633 2.758 -5.364 1.00 82.56 173 ARG A CA 1
ATOM 1405 C C . ARG A 1 173 ? 21.109 1.990 -4.155 1.00 82.56 173 ARG A C 1
ATOM 1407 O O . ARG A 1 173 ? 21.913 1.514 -3.363 1.00 82.56 173 ARG A O 1
ATOM 1414 N N . SER A 1 174 ? 19.790 1.897 -4.008 1.00 77.44 174 SER A N 1
ATOM 1415 C CA . SER A 1 174 ? 19.148 1.178 -2.904 1.00 77.44 174 SER A CA 1
ATOM 1416 C C . SER A 1 174 ? 19.082 -0.332 -3.125 1.00 77.44 174 SER A C 1
ATOM 1418 O O . SER A 1 174 ? 18.821 -1.062 -2.173 1.00 77.44 174 SER A O 1
ATOM 1420 N N . LYS A 1 175 ? 19.323 -0.799 -4.357 1.00 78.88 175 LYS A N 1
ATOM 1421 C CA . LYS A 1 175 ? 19.288 -2.215 -4.714 1.00 78.88 175 LYS A CA 1
ATOM 1422 C C . LYS A 1 175 ? 20.317 -3.028 -3.932 1.00 78.88 175 LYS A C 1
ATOM 1424 O O . LYS A 1 175 ? 21.523 -2.852 -4.106 1.00 78.88 175 LYS A O 1
ATOM 1429 N N . LYS A 1 176 ? 19.826 -3.983 -3.145 1.00 77.62 176 LYS A N 1
ATOM 1430 C CA . LYS A 1 176 ? 20.623 -5.073 -2.570 1.00 77.62 176 LYS A CA 1
ATOM 1431 C C . LYS A 1 176 ? 20.560 -6.309 -3.469 1.00 77.62 176 LYS A C 1
ATOM 1433 O O . LYS A 1 176 ? 19.674 -6.426 -4.309 1.00 77.62 176 LYS A O 1
ATOM 1438 N N . ALA A 1 177 ? 21.522 -7.218 -3.311 1.00 68.94 177 ALA A N 1
ATOM 1439 C CA . ALA A 1 177 ? 21.633 -8.412 -4.154 1.00 68.94 177 ALA A CA 1
ATOM 1440 C C . ALA A 1 177 ? 20.426 -9.362 -4.033 1.00 68.94 177 ALA A C 1
ATOM 1442 O O . ALA A 1 177 ? 20.115 -10.051 -4.993 1.00 68.94 177 ALA A O 1
ATOM 1443 N N . GLU A 1 178 ? 19.763 -9.363 -2.877 1.00 69.50 178 GLU A N 1
ATOM 1444 C CA . GLU A 1 178 ? 18.670 -10.280 -2.519 1.00 69.50 178 GLU A CA 1
ATOM 1445 C C . GLU A 1 178 ? 17.271 -9.722 -2.835 1.00 69.50 178 GLU A C 1
ATOM 1447 O O . GLU A 1 178 ? 16.281 -10.398 -2.594 1.00 69.50 178 GLU A O 1
ATOM 1452 N N . GLN A 1 179 ? 17.176 -8.482 -3.332 1.00 72.38 179 GLN A N 1
ATOM 1453 C CA . GLN A 1 179 ? 15.899 -7.814 -3.602 1.00 72.38 179 GLN A CA 1
ATOM 1454 C C . GLN A 1 179 ? 15.496 -7.987 -5.067 1.00 72.38 179 GLN A C 1
ATOM 1456 O O . GLN A 1 179 ? 16.216 -7.547 -5.973 1.00 72.38 179 GLN A O 1
ATOM 1461 N N . ASN A 1 180 ? 14.322 -8.568 -5.287 1.00 70.69 180 ASN A N 1
ATOM 1462 C CA . ASN A 1 180 ? 13.761 -8.862 -6.600 1.00 70.69 180 ASN A CA 1
ATOM 1463 C C . ASN A 1 180 ? 12.769 -7.797 -7.065 1.00 70.69 180 ASN A C 1
ATOM 1465 O O . ASN A 1 180 ? 12.621 -7.568 -8.264 1.00 70.69 180 ASN A O 1
ATOM 1469 N N . ILE A 1 181 ? 12.121 -7.105 -6.133 1.00 71.94 181 ILE A N 1
ATOM 1470 C CA . ILE A 1 181 ? 11.137 -6.059 -6.385 1.00 71.94 181 ILE A CA 1
ATOM 1471 C C . ILE A 1 181 ? 11.624 -4.791 -5.705 1.00 71.94 181 ILE A C 1
ATOM 1473 O O . ILE A 1 181 ? 11.822 -4.748 -4.497 1.00 71.94 181 ILE A O 1
ATOM 1477 N N . LEU A 1 182 ? 11.782 -3.718 -6.473 1.00 77.19 182 LEU A N 1
ATOM 1478 C CA . LEU A 1 182 ? 12.060 -2.393 -5.938 1.00 77.19 182 LEU A CA 1
ATOM 1479 C C . LEU A 1 182 ? 11.145 -1.382 -6.602 1.00 77.19 182 LEU A C 1
ATOM 1481 O O . LEU A 1 182 ? 11.194 -1.206 -7.813 1.00 77.19 182 LEU A O 1
ATOM 1485 N N . VAL A 1 183 ? 10.348 -0.670 -5.817 1.00 78.94 183 VAL A N 1
ATOM 1486 C CA . VAL A 1 183 ? 9.444 0.370 -6.301 1.00 78.94 183 VAL A CA 1
ATOM 1487 C C . VAL A 1 183 ? 9.792 1.685 -5.631 1.00 78.94 183 VAL A C 1
ATOM 1489 O O . VAL A 1 183 ? 9.900 1.776 -4.412 1.00 78.94 183 VAL A O 1
ATOM 1492 N N . TYR A 1 184 ? 9.924 2.727 -6.433 1.00 82.94 184 TYR A N 1
ATOM 1493 C CA . TYR A 1 184 ? 9.972 4.102 -5.983 1.00 82.94 184 TYR A CA 1
ATOM 1494 C C . TYR A 1 184 ? 8.724 4.819 -6.473 1.00 82.94 184 TYR A C 1
ATOM 1496 O O . TYR A 1 184 ? 8.446 4.846 -7.670 1.00 82.94 184 TYR A O 1
ATOM 1504 N N . LEU A 1 185 ? 7.978 5.400 -5.544 1.00 80.69 185 LEU A N 1
ATOM 1505 C CA . LEU A 1 185 ? 6.833 6.240 -5.836 1.00 80.69 185 LEU A CA 1
ATOM 1506 C C . LEU A 1 185 ? 7.139 7.668 -5.410 1.00 80.69 185 LEU A C 1
ATOM 1508 O O . LEU A 1 185 ? 7.672 7.916 -4.324 1.00 80.69 185 LEU A O 1
ATOM 1512 N N . ARG A 1 186 ? 6.735 8.610 -6.248 1.00 79.81 186 ARG A N 1
ATOM 1513 C CA . ARG A 1 186 ? 6.814 10.037 -5.989 1.00 79.81 186 ARG A CA 1
ATOM 1514 C C . ARG A 1 186 ? 5.516 10.674 -6.445 1.00 79.81 186 ARG A C 1
ATOM 1516 O O . ARG A 1 186 ? 5.104 10.510 -7.585 1.00 79.81 186 ARG A O 1
ATOM 1523 N N . ASP A 1 187 ? 4.875 11.413 -5.550 1.00 72.25 187 ASP A N 1
ATOM 1524 C CA . ASP A 1 187 ? 3.737 12.238 -5.939 1.00 72.25 187 ASP A CA 1
ATOM 1525 C C . ASP A 1 187 ? 4.288 13.519 -6.574 1.00 72.25 187 ASP A C 1
ATOM 1527 O O . ASP A 1 187 ? 4.900 14.340 -5.891 1.00 72.25 187 ASP A O 1
ATOM 1531 N N . THR A 1 188 ? 4.089 13.710 -7.878 1.00 68.62 188 THR A N 1
ATOM 1532 C CA . THR A 1 188 ? 4.471 14.958 -8.560 1.00 68.62 188 THR A CA 1
ATOM 1533 C C . THR A 1 188 ? 3.796 16.190 -7.954 1.00 68.62 188 THR A C 1
ATOM 1535 O O . THR A 1 188 ? 4.363 17.282 -8.008 1.00 68.62 188 THR A O 1
ATOM 1538 N N . LEU A 1 189 ? 2.633 16.030 -7.309 1.00 66.81 189 LEU A N 1
ATOM 1539 C CA . LEU A 1 189 ? 1.950 17.103 -6.583 1.00 66.81 189 LEU A CA 1
ATOM 1540 C C . LEU A 1 189 ? 2.525 17.337 -5.179 1.00 66.81 189 LEU A C 1
ATOM 1542 O O . LEU A 1 189 ? 2.305 18.407 -4.616 1.00 66.81 189 LEU A O 1
ATOM 1546 N N . ASN A 1 190 ? 3.242 16.365 -4.609 1.00 68.94 190 ASN A N 1
ATOM 1547 C CA . ASN A 1 190 ? 3.903 16.464 -3.307 1.00 68.94 190 ASN A CA 1
ATOM 1548 C C . ASN A 1 190 ? 5.345 15.950 -3.415 1.00 68.94 190 ASN A C 1
ATOM 1550 O O . ASN A 1 190 ? 5.657 14.875 -2.900 1.00 68.94 190 ASN A O 1
ATOM 1554 N N . PRO A 1 191 ? 6.251 16.717 -4.050 1.00 72.19 191 PRO A N 1
ATOM 1555 C CA . PRO A 1 191 ? 7.614 16.265 -4.340 1.00 72.19 191 PRO A CA 1
ATOM 1556 C C . PRO A 1 191 ? 8.456 16.012 -3.083 1.00 72.19 191 PRO A C 1
ATOM 1558 O O . PRO A 1 191 ? 9.532 15.425 -3.182 1.00 72.19 191 PRO A O 1
ATOM 1561 N N . GLU A 1 192 ? 7.976 16.480 -1.931 1.00 78.19 192 GLU A N 1
ATOM 1562 C CA . GLU A 1 192 ? 8.562 16.296 -0.605 1.00 78.19 192 GLU A CA 1
ATOM 1563 C C . GLU A 1 192 ? 8.363 14.875 -0.082 1.00 78.19 192 GLU A C 1
ATOM 1565 O O . GLU A 1 192 ? 9.161 14.430 0.737 1.00 78.19 192 GLU A O 1
ATOM 1570 N N . LEU A 1 193 ? 7.337 14.168 -0.569 1.00 77.62 193 LEU A N 1
ATOM 1571 C CA . LEU A 1 193 ? 7.009 12.812 -0.167 1.00 77.62 193 LEU A CA 1
ATOM 1572 C C . LEU A 1 193 ? 7.460 11.816 -1.233 1.00 77.62 193 LEU A C 1
ATOM 1574 O O . LEU A 1 193 ? 7.180 11.951 -2.425 1.00 77.62 193 LEU A O 1
ATOM 1578 N N . SER A 1 194 ? 8.138 10.771 -0.782 1.00 82.06 194 SER A N 1
ATOM 1579 C CA . SER A 1 194 ? 8.489 9.635 -1.621 1.00 82.06 194 SER A CA 1
ATOM 1580 C C . SER A 1 194 ? 8.289 8.341 -0.865 1.00 82.06 194 SER A C 1
ATOM 1582 O O . SER A 1 194 ? 8.477 8.289 0.346 1.00 82.06 194 SER A O 1
ATOM 1584 N N . ILE A 1 195 ? 7.902 7.293 -1.573 1.00 81.94 195 ILE A N 1
ATOM 1585 C CA . ILE A 1 195 ? 7.707 5.970 -0.997 1.00 81.94 195 ILE A CA 1
ATOM 1586 C C . ILE A 1 195 ? 8.681 5.036 -1.686 1.00 81.94 195 ILE A C 1
ATOM 1588 O O . ILE A 1 195 ? 8.773 5.008 -2.909 1.00 81.94 195 ILE A O 1
ATOM 1592 N N . PHE A 1 196 ? 9.416 4.282 -0.891 1.00 84.56 196 PHE A N 1
ATOM 1593 C CA . PHE A 1 196 ? 10.237 3.188 -1.359 1.00 84.56 196 PHE A CA 1
ATOM 1594 C C . PHE A 1 196 ? 9.584 1.884 -0.912 1.00 84.56 196 PHE A C 1
ATOM 1596 O O . PHE A 1 196 ? 9.132 1.783 0.227 1.00 84.56 196 PHE A O 1
ATOM 1603 N N . VAL A 1 197 ? 9.506 0.909 -1.807 1.00 80.88 197 VAL A N 1
ATOM 1604 C CA . VAL A 1 197 ? 8.997 -0.431 -1.519 1.00 80.88 197 VAL A CA 1
ATOM 1605 C C . VAL A 1 197 ? 10.023 -1.429 -2.008 1.00 80.88 197 VAL A C 1
ATOM 1607 O O . VAL A 1 197 ? 10.542 -1.268 -3.111 1.00 80.88 197 VAL A O 1
ATOM 1610 N N . TYR A 1 198 ? 10.319 -2.446 -1.213 1.00 80.50 198 TYR A N 1
ATOM 1611 C CA . TYR A 1 198 ? 11.108 -3.576 -1.678 1.00 80.50 198 TYR A CA 1
ATOM 1612 C C . TYR A 1 198 ? 10.638 -4.885 -1.062 1.00 80.50 198 TYR A C 1
ATOM 1614 O O . TYR A 1 198 ? 10.061 -4.890 0.025 1.00 80.50 198 TYR A O 1
ATOM 1622 N N . ASP A 1 199 ? 10.894 -5.988 -1.748 1.00 77.12 199 ASP A N 1
ATOM 1623 C CA . ASP A 1 199 ? 10.718 -7.326 -1.201 1.00 77.12 199 ASP A CA 1
ATOM 1624 C C . ASP A 1 199 ? 11.848 -7.703 -0.236 1.00 77.12 199 ASP A C 1
ATOM 1626 O O . ASP A 1 199 ? 12.998 -7.275 -0.348 1.00 77.12 199 ASP A O 1
ATOM 1630 N N . THR A 1 200 ? 11.505 -8.505 0.759 1.00 77.19 200 THR A N 1
ATOM 1631 C CA . THR A 1 200 ? 12.438 -9.070 1.725 1.00 77.19 200 THR A CA 1
ATOM 1632 C C . THR A 1 200 ? 11.921 -10.425 2.170 1.00 77.19 200 THR A C 1
ATOM 1634 O O . THR A 1 200 ? 10.714 -10.664 2.177 1.00 77.19 200 THR A O 1
ATOM 1637 N N . LEU A 1 201 ? 12.830 -11.293 2.598 1.00 74.25 201 LEU A N 1
ATOM 1638 C CA . LEU A 1 201 ? 12.479 -12.534 3.275 1.00 74.25 201 LEU A CA 1
ATOM 1639 C C . LEU A 1 201 ? 12.631 -12.339 4.781 1.00 74.25 201 LEU A C 1
ATOM 1641 O O . LEU A 1 201 ? 13.657 -11.840 5.249 1.00 74.25 201 LEU A O 1
ATOM 1645 N N . ILE A 1 202 ? 11.603 -12.701 5.544 1.00 70.69 202 ILE A N 1
ATOM 1646 C CA . ILE A 1 202 ? 11.656 -12.755 7.008 1.00 70.69 202 ILE A CA 1
ATOM 1647 C C . ILE A 1 202 ? 11.185 -14.146 7.407 1.00 70.69 202 ILE A C 1
ATOM 1649 O O . ILE A 1 202 ? 10.028 -14.482 7.192 1.00 70.69 202 ILE A O 1
ATOM 1653 N N . ASN A 1 203 ? 12.082 -14.949 7.986 1.00 74.12 203 ASN A N 1
ATOM 1654 C CA . ASN A 1 203 ? 11.823 -16.358 8.311 1.00 74.12 203 ASN A CA 1
ATOM 1655 C C . ASN A 1 203 ? 11.300 -17.162 7.101 1.00 74.12 203 ASN A C 1
ATOM 1657 O O . ASN A 1 203 ? 10.333 -17.906 7.228 1.00 74.12 203 ASN A O 1
ATOM 1661 N N . ASP A 1 204 ? 11.920 -16.971 5.932 1.00 69.38 204 ASP A N 1
ATOM 1662 C CA . ASP A 1 204 ? 11.556 -17.599 4.649 1.00 69.38 204 ASP A CA 1
ATOM 1663 C C . ASP A 1 204 ? 10.165 -17.225 4.096 1.00 69.38 204 ASP A C 1
ATOM 1665 O O . ASP A 1 204 ? 9.720 -17.788 3.097 1.00 69.38 204 ASP A O 1
ATOM 1669 N N . GLU A 1 205 ? 9.484 -16.244 4.694 1.00 66.12 205 GLU A N 1
ATOM 1670 C CA . GLU A 1 205 ? 8.232 -15.692 4.175 1.00 66.12 205 GLU A CA 1
ATOM 1671 C C . GLU A 1 205 ? 8.490 -14.405 3.385 1.00 66.12 205 GLU A C 1
ATOM 1673 O O . GLU A 1 205 ? 9.202 -13.503 3.845 1.00 66.12 205 GLU A O 1
ATOM 1678 N N . LEU A 1 206 ? 7.883 -14.312 2.197 1.00 69.75 206 LEU A N 1
ATOM 1679 C CA . LEU A 1 206 ? 7.914 -13.106 1.377 1.00 69.75 206 LEU A CA 1
ATOM 1680 C C . LEU A 1 206 ? 7.156 -11.975 2.076 1.00 69.75 206 LEU A C 1
ATOM 1682 O O . LEU A 1 206 ? 5.968 -12.078 2.394 1.00 69.75 206 LEU A O 1
ATOM 1686 N N . ALA A 1 207 ? 7.847 -10.858 2.257 1.00 70.06 207 ALA A N 1
ATOM 1687 C CA . ALA A 1 207 ? 7.280 -9.641 2.795 1.00 70.06 207 ALA A CA 1
ATOM 1688 C C . ALA A 1 207 ? 7.672 -8.433 1.940 1.00 70.06 207 ALA A C 1
ATOM 1690 O O . ALA A 1 207 ? 8.734 -8.389 1.323 1.00 70.06 207 ALA A O 1
ATOM 1691 N N . LEU A 1 208 ? 6.815 -7.416 1.934 1.00 75.31 208 LEU A N 1
ATOM 1692 C CA . LEU A 1 208 ? 7.075 -6.135 1.291 1.00 75.31 208 LEU A CA 1
ATOM 1693 C C . LEU A 1 208 ? 7.354 -5.089 2.363 1.00 75.31 208 LEU A C 1
ATOM 1695 O O . LEU A 1 208 ? 6.493 -4.773 3.186 1.00 75.31 208 LEU A O 1
ATOM 1699 N N . HIS A 1 209 ? 8.555 -4.530 2.350 1.00 81.69 209 HIS A N 1
ATOM 1700 C CA . HIS A 1 209 ? 8.914 -3.419 3.210 1.00 81.69 209 HIS A CA 1
ATOM 1701 C C . HIS A 1 209 ? 8.576 -2.096 2.528 1.00 81.69 209 HIS A C 1
ATOM 1703 O O . HIS A 1 209 ? 8.998 -1.846 1.401 1.00 81.69 209 HIS A O 1
ATOM 1709 N N . PHE A 1 210 ? 7.839 -1.238 3.226 1.00 84.69 210 PHE A N 1
ATOM 1710 C CA . PHE A 1 210 ? 7.457 0.096 2.786 1.00 84.69 210 PHE A CA 1
ATOM 1711 C C . PHE A 1 210 ? 8.191 1.134 3.624 1.00 84.69 210 PHE A C 1
ATOM 1713 O O . PHE A 1 210 ? 8.198 1.059 4.848 1.00 84.69 210 PHE A O 1
ATOM 1720 N N . THR A 1 211 ? 8.741 2.152 2.972 1.00 85.44 211 THR A N 1
ATOM 1721 C CA . THR A 1 211 ? 9.340 3.317 3.623 1.00 85.44 211 THR A CA 1
ATOM 1722 C C . THR A 1 211 ? 8.841 4.584 2.943 1.00 85.44 211 THR A C 1
ATOM 1724 O O . THR A 1 211 ? 9.260 4.920 1.836 1.00 85.44 211 THR A O 1
ATOM 1727 N N . ALA A 1 212 ? 7.952 5.314 3.607 1.00 83.94 212 ALA A N 1
ATOM 1728 C CA . ALA A 1 212 ? 7.546 6.652 3.208 1.00 83.94 212 ALA A CA 1
ATOM 1729 C C . ALA A 1 212 ? 8.493 7.678 3.841 1.00 83.94 212 ALA A C 1
ATOM 1731 O O . ALA A 1 212 ? 8.571 7.790 5.060 1.00 83.94 212 ALA A O 1
ATOM 1732 N N . ASN A 1 213 ? 9.205 8.430 3.009 1.00 84.00 213 ASN A N 1
ATOM 1733 C CA . ASN A 1 213 ? 10.116 9.497 3.401 1.00 84.00 213 ASN A CA 1
ATOM 1734 C C . ASN A 1 213 ? 9.515 10.854 3.054 1.00 84.00 213 ASN A C 1
ATOM 1736 O O . ASN A 1 213 ? 8.977 11.031 1.960 1.00 84.00 213 ASN A O 1
ATOM 1740 N N . SER A 1 214 ? 9.695 11.818 3.946 1.00 84.69 214 SER A N 1
ATOM 1741 C CA . SER A 1 214 ? 9.353 13.216 3.736 1.00 84.69 214 SER A CA 1
ATOM 1742 C C . SER A 1 214 ? 10.577 14.100 3.972 1.00 84.69 214 SER A C 1
ATOM 1744 O O . SER A 1 214 ? 11.330 13.893 4.920 1.00 84.69 214 SER A O 1
ATOM 1746 N N . SER A 1 215 ? 10.800 15.111 3.130 1.00 85.75 215 SER A N 1
ATOM 1747 C CA . SER A 1 215 ? 11.835 16.127 3.396 1.00 85.75 215 SER A CA 1
ATOM 1748 C C . SER A 1 215 ? 11.452 17.094 4.523 1.00 85.75 215 SER A C 1
ATOM 1750 O O . SER A 1 215 ? 12.297 17.851 4.997 1.00 85.75 215 SER A O 1
ATOM 1752 N N . LYS A 1 216 ? 10.181 17.089 4.931 1.00 87.25 216 LYS A N 1
ATOM 1753 C CA . LYS A 1 216 ? 9.637 17.854 6.057 1.00 87.25 216 LYS A CA 1
ATOM 1754 C C . LYS A 1 216 ? 9.065 16.924 7.117 1.00 87.25 216 LYS A C 1
ATOM 1756 O O . LYS A 1 216 ? 8.854 15.739 6.857 1.00 87.25 216 LYS A O 1
ATOM 1761 N N . GLU A 1 217 ? 8.744 17.488 8.274 1.00 85.88 217 GLU A N 1
ATOM 1762 C CA . GLU A 1 217 ? 7.967 16.773 9.276 1.00 85.88 217 GLU A CA 1
ATOM 1763 C C . GLU A 1 217 ? 6.628 16.304 8.687 1.00 85.88 217 GLU A C 1
ATOM 1765 O O . GLU A 1 217 ? 5.906 17.059 8.029 1.00 85.88 217 GLU A O 1
ATOM 1770 N N . LEU A 1 218 ? 6.329 15.026 8.891 1.00 83.69 218 LEU A N 1
ATOM 1771 C CA . LEU A 1 218 ? 5.086 14.402 8.491 1.00 83.69 218 LEU A CA 1
ATOM 1772 C C . LEU A 1 218 ? 3.922 15.036 9.264 1.00 83.69 218 LEU A C 1
ATOM 1774 O O . LEU A 1 218 ? 4.023 15.268 10.472 1.00 83.69 218 LEU A O 1
ATOM 1778 N N . PRO A 1 219 ? 2.789 15.291 8.592 1.00 82.25 219 PRO A N 1
ATOM 1779 C CA . PRO A 1 219 ? 1.673 16.012 9.192 1.00 82.25 219 PRO A CA 1
ATOM 1780 C C . PRO A 1 219 ? 0.829 15.170 10.162 1.00 82.25 219 PRO A C 1
ATOM 1782 O O . PRO A 1 219 ? -0.186 15.653 10.656 1.00 82.25 219 PRO A O 1
ATOM 1785 N N . PHE A 1 220 ? 1.217 13.923 10.418 1.00 82.44 220 PHE A N 1
ATOM 1786 C CA . PHE A 1 220 ? 0.520 12.988 11.291 1.00 82.44 220 PHE A CA 1
ATOM 1787 C C . PHE A 1 220 ? 1.526 12.079 11.989 1.00 82.44 220 PHE A C 1
ATOM 1789 O O . PHE A 1 220 ? 2.571 11.783 11.424 1.00 82.44 220 PHE A O 1
ATOM 1796 N N . LEU A 1 221 ? 1.179 11.595 13.174 1.00 83.06 221 LEU A N 1
ATOM 1797 C CA . LEU A 1 221 ? 1.842 10.512 13.884 1.00 83.06 221 LEU A CA 1
ATOM 1798 C C . LEU A 1 221 ? 1.055 9.222 13.651 1.00 83.06 221 LEU A C 1
ATOM 1800 O O . LEU A 1 221 ? -0.160 9.207 13.831 1.00 83.06 221 LEU A O 1
ATOM 1804 N N . LEU A 1 222 ? 1.740 8.141 13.281 1.00 81.06 222 LEU A N 1
ATOM 1805 C CA . LEU A 1 222 ? 1.144 6.808 13.210 1.00 81.06 222 LEU A CA 1
ATOM 1806 C C . LEU A 1 222 ? 2.051 5.821 13.937 1.00 81.06 222 LEU A C 1
ATOM 1808 O O . LEU A 1 222 ? 3.217 5.682 13.575 1.00 81.06 222 LEU A O 1
ATOM 1812 N N . LYS A 1 223 ? 1.523 5.145 14.956 1.00 81.88 223 LYS A N 1
ATOM 1813 C CA . LYS A 1 223 ? 2.264 4.159 15.750 1.00 81.88 223 LYS A CA 1
ATOM 1814 C C . LYS A 1 223 ? 1.407 2.936 16.012 1.00 81.88 223 LYS A C 1
ATOM 1816 O O . LYS A 1 223 ? 0.195 3.045 16.160 1.00 81.88 223 LYS A O 1
ATOM 1821 N N . ASN A 1 224 ? 2.044 1.785 16.140 1.00 73.69 224 ASN A N 1
ATOM 1822 C CA . ASN A 1 224 ? 1.389 0.624 16.722 1.00 73.69 224 ASN A CA 1
ATOM 1823 C C . ASN A 1 224 ? 1.199 0.833 18.232 1.00 73.69 224 ASN A C 1
ATOM 1825 O O . ASN A 1 224 ? 2.086 1.363 18.900 1.00 73.69 224 ASN A O 1
ATOM 1829 N N . LEU A 1 225 ? 0.058 0.406 18.771 1.00 71.00 225 LEU A N 1
ATOM 1830 C CA . LEU A 1 225 ? -0.153 0.353 20.223 1.00 71.00 225 LEU A CA 1
ATOM 1831 C C . LEU A 1 225 ? 0.486 -0.920 20.766 1.00 71.00 225 LEU A C 1
ATOM 1833 O O . LEU A 1 225 ? 0.277 -1.961 20.170 1.00 71.00 225 LEU A O 1
ATOM 1837 N N . GLU A 1 226 ? 1.198 -0.864 21.894 1.00 59.66 226 GLU A N 1
ATOM 1838 C CA . GLU A 1 226 ? 2.081 -1.939 22.401 1.00 59.66 226 GLU A CA 1
ATOM 1839 C C . GLU A 1 226 ? 1.438 -3.333 22.590 1.00 59.66 226 GLU A C 1
ATOM 1841 O O . GLU A 1 226 ? 2.158 -4.321 22.685 1.00 59.66 226 GLU A O 1
ATOM 1846 N N . GLN A 1 227 ? 0.106 -3.438 22.625 1.00 64.38 227 GLN A N 1
ATOM 1847 C CA . GLN A 1 227 ? -0.638 -4.662 22.956 1.00 64.38 227 GLN A CA 1
ATOM 1848 C C . GLN A 1 227 ? -1.613 -5.034 21.837 1.00 64.38 227 GLN A C 1
ATOM 1850 O O . GLN A 1 227 ? -2.464 -4.214 21.505 1.00 64.38 227 GLN A O 1
ATOM 1855 N N . GLY A 1 228 ? -1.518 -6.240 21.267 1.00 56.06 228 GLY A N 1
ATOM 1856 C CA . GLY A 1 228 ? -2.423 -6.735 20.215 1.00 56.06 228 GLY A CA 1
ATOM 1857 C C . GLY A 1 228 ? -3.385 -7.841 20.664 1.00 56.06 228 GLY A C 1
ATOM 1858 O O . GLY A 1 228 ? -3.438 -8.207 21.832 1.00 56.06 228 GLY A O 1
ATOM 1859 N N . TYR A 1 229 ? -4.139 -8.416 19.725 1.00 57.25 229 TYR A N 1
ATOM 1860 C CA . TYR A 1 229 ? -5.212 -9.394 19.983 1.00 57.25 229 TYR A CA 1
ATOM 1861 C C . TYR A 1 229 ? -4.875 -10.826 19.512 1.00 57.25 229 TYR A C 1
ATOM 1863 O O . TYR A 1 229 ? -3.888 -11.066 18.827 1.00 57.25 229 TYR A O 1
ATOM 1871 N N . LYS A 1 230 ? -5.710 -11.824 19.822 1.00 55.97 230 LYS A N 1
ATOM 1872 C CA . LYS A 1 230 ? -5.608 -13.147 19.170 1.00 55.97 230 LYS A CA 1
ATOM 1873 C C . LYS A 1 230 ? -6.046 -13.075 17.696 1.00 55.97 230 LYS A C 1
ATOM 1875 O O . LYS A 1 230 ? -6.917 -12.276 17.359 1.00 55.97 230 LYS A O 1
ATOM 1880 N N . LYS A 1 231 ? -5.454 -13.925 16.837 1.00 55.41 231 LYS A N 1
ATOM 1881 C CA . LYS A 1 231 ? -5.780 -14.059 15.398 1.00 55.41 231 LYS A CA 1
ATOM 1882 C C . LYS A 1 231 ? -7.294 -14.267 15.175 1.00 55.41 231 LYS A C 1
ATOM 1884 O O . LYS A 1 231 ? -7.929 -14.998 15.929 1.00 55.41 231 LYS A O 1
ATOM 1889 N N . GLY A 1 232 ? -7.853 -13.634 14.149 1.00 61.66 232 GLY A N 1
ATOM 1890 C CA . GLY A 1 232 ? -9.282 -13.529 13.826 1.00 61.66 232 GLY A CA 1
ATOM 1891 C C . GLY A 1 232 ? -9.478 -13.007 12.392 1.00 61.66 232 GLY A C 1
ATOM 1892 O O . GLY A 1 232 ? -8.549 -13.082 11.590 1.00 61.66 232 GLY A O 1
ATOM 1893 N N . ASP A 1 233 ? -10.648 -12.443 12.071 1.00 67.69 233 ASP A N 1
ATOM 1894 C CA . ASP A 1 233 ? -11.015 -12.068 10.691 1.00 67.69 233 ASP A CA 1
ATOM 1895 C C . ASP A 1 233 ? -10.561 -10.642 10.309 1.00 67.69 233 ASP A C 1
ATOM 1897 O O . ASP A 1 233 ? -10.011 -10.434 9.228 1.00 67.69 233 ASP A O 1
ATOM 1901 N N . ILE A 1 234 ? -10.700 -9.640 11.196 1.00 71.62 234 ILE A N 1
ATOM 1902 C CA . ILE A 1 234 ? -10.202 -8.245 11.044 1.00 71.62 234 ILE A CA 1
ATOM 1903 C C . ILE A 1 234 ? -9.572 -7.741 12.362 1.00 71.62 234 ILE A C 1
ATOM 1905 O O . ILE A 1 234 ? -10.182 -7.902 13.417 1.00 71.62 234 ILE A O 1
ATOM 1909 N N . GLY A 1 235 ? -8.384 -7.121 12.318 1.00 73.25 235 GLY A N 1
ATOM 1910 C CA . GLY A 1 235 ? -7.668 -6.654 13.509 1.00 73.25 235 GLY A CA 1
ATOM 1911 C C . GLY A 1 235 ? -6.895 -5.366 13.241 1.00 73.25 235 GLY A C 1
ATOM 1912 O O . GLY A 1 235 ? -6.022 -5.325 12.384 1.00 73.25 235 GLY A O 1
ATOM 1913 N N . VAL A 1 236 ? -7.207 -4.298 13.963 1.00 75.94 236 VAL A N 1
ATOM 1914 C CA . VAL A 1 236 ? -6.598 -2.977 13.796 1.00 75.94 236 VAL A CA 1
ATOM 1915 C C . VAL A 1 236 ? -6.239 -2.433 15.168 1.00 75.94 236 VAL A C 1
ATOM 1917 O O . VAL A 1 236 ? -7.071 -2.440 16.070 1.00 75.94 236 VAL A O 1
ATOM 1920 N N . ASN A 1 237 ? -5.001 -1.979 15.333 1.00 79.62 237 ASN A N 1
ATOM 1921 C CA . ASN A 1 237 ? -4.496 -1.534 16.623 1.00 79.62 237 ASN A CA 1
ATOM 1922 C C . ASN A 1 237 ? -3.393 -0.488 16.441 1.00 79.62 237 ASN A C 1
ATOM 1924 O O . ASN A 1 237 ? -2.213 -0.823 16.315 1.00 79.62 237 ASN A O 1
ATOM 1928 N N . PHE A 1 238 ? -3.783 0.782 16.388 1.00 82.12 238 PHE A N 1
ATOM 1929 C CA . PHE A 1 238 ? -2.850 1.877 16.145 1.00 82.12 238 PHE A CA 1
ATOM 1930 C C . PHE A 1 238 ? -3.234 3.141 16.907 1.00 82.12 238 PHE A C 1
ATOM 1932 O O . PHE A 1 238 ? -4.391 3.368 17.249 1.00 82.12 238 PHE A O 1
ATOM 1939 N N . HIS A 1 239 ? -2.231 3.981 17.118 1.00 85.69 239 HIS A N 1
ATOM 1940 C CA . HIS A 1 239 ? -2.371 5.370 17.504 1.00 85.69 239 HIS A CA 1
ATOM 1941 C C . HIS A 1 239 ? -2.215 6.254 16.265 1.00 85.69 239 HIS A C 1
ATOM 1943 O O . HIS A 1 239 ? -1.220 6.132 15.543 1.00 85.69 239 HIS A O 1
ATOM 1949 N N . TYR A 1 240 ? -3.183 7.135 16.024 1.00 84.69 240 TYR A N 1
ATOM 1950 C CA . TYR A 1 240 ? -3.153 8.150 14.979 1.00 84.69 240 TYR A CA 1
ATOM 1951 C C . TYR A 1 240 ? -3.431 9.531 15.561 1.00 84.69 240 TYR A C 1
ATOM 1953 O O . TYR A 1 240 ? -4.487 9.764 16.145 1.00 84.69 240 TYR A O 1
ATOM 1961 N N . GLU A 1 241 ? -2.522 10.462 15.305 1.00 85.50 241 GLU A N 1
ATOM 1962 C CA . GLU A 1 241 ? -2.661 11.864 15.690 1.00 85.50 241 GLU A CA 1
ATOM 1963 C C . GLU A 1 241 ? -2.356 12.746 14.478 1.00 85.50 241 GLU A C 1
ATOM 1965 O O . GLU A 1 241 ? -1.283 12.655 13.880 1.00 85.50 241 GLU A O 1
ATOM 1970 N N . ALA A 1 242 ? -3.290 13.619 14.110 1.00 81.75 242 ALA A N 1
ATOM 1971 C CA . ALA A 1 242 ? -3.051 14.636 13.097 1.00 81.75 242 ALA A CA 1
ATOM 1972 C C . ALA A 1 242 ? -2.368 15.850 13.743 1.00 81.75 242 ALA A C 1
ATOM 1974 O O . ALA A 1 242 ? -2.914 16.462 14.656 1.00 81.75 242 ALA A O 1
ATOM 1975 N N . LYS A 1 243 ? -1.189 16.234 13.246 1.00 80.44 243 LYS A N 1
ATOM 1976 C CA . LYS A 1 243 ? -0.484 17.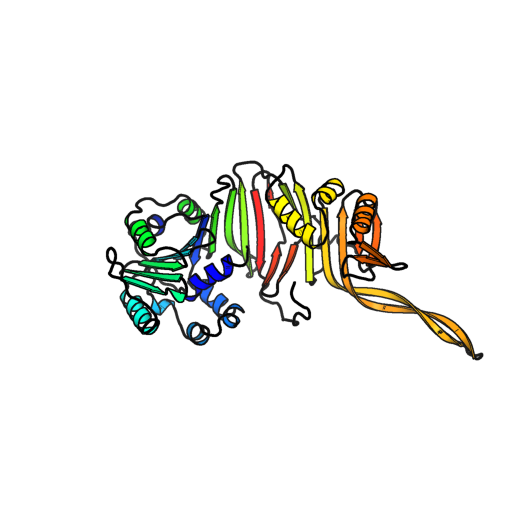452 13.690 1.00 80.44 243 LYS A CA 1
ATOM 1977 C C . LYS A 1 243 ? -0.962 18.693 12.943 1.00 80.44 243 LYS A C 1
ATOM 1979 O O . LYS A 1 243 ? -0.925 19.802 13.463 1.00 80.44 243 LYS A O 1
ATOM 1984 N N . GLN A 1 244 ? -1.374 18.501 11.694 1.00 78.88 244 GLN A N 1
ATOM 1985 C CA . GLN A 1 244 ? -1.948 19.522 10.827 1.00 78.88 244 GLN A CA 1
ATOM 1986 C C . GLN A 1 244 ? -2.867 18.862 9.798 1.00 78.88 244 GLN A C 1
ATOM 1988 O O . GLN A 1 244 ? -2.688 17.686 9.470 1.00 78.88 244 GLN A O 1
ATOM 1993 N N . ALA A 1 245 ? -3.811 19.636 9.257 1.00 75.31 245 ALA A N 1
ATOM 1994 C CA . ALA A 1 245 ? -4.742 19.158 8.242 1.00 75.31 245 ALA A CA 1
ATOM 1995 C C . ALA A 1 245 ? -3.990 18.555 7.050 1.00 75.31 245 ALA A C 1
ATOM 1997 O O . ALA A 1 245 ? -3.143 19.209 6.432 1.00 75.31 245 ALA A O 1
ATOM 1998 N N . ASN A 1 246 ? -4.292 17.301 6.724 1.00 73.31 246 ASN A N 1
ATOM 1999 C CA . ASN A 1 246 ? -3.560 16.585 5.691 1.00 73.31 246 ASN A CA 1
ATOM 2000 C C . ASN A 1 246 ? -4.448 15.654 4.853 1.00 73.31 246 ASN A C 1
ATOM 2002 O O . ASN A 1 246 ? -5.627 15.434 5.119 1.00 73.31 246 ASN A O 1
ATOM 2006 N N . ARG A 1 247 ? -3.885 15.111 3.767 1.00 69.94 247 ARG A N 1
ATOM 2007 C CA . ARG A 1 247 ? -4.633 14.220 2.863 1.00 69.94 247 ARG A CA 1
ATOM 2008 C C . ARG A 1 247 ? -4.964 12.865 3.495 1.00 69.94 247 ARG A C 1
ATOM 2010 O O . ARG A 1 247 ? -5.915 12.234 3.042 1.00 69.94 247 ARG A O 1
ATOM 2017 N N . VAL A 1 248 ? -4.195 12.405 4.484 1.00 71.88 248 VAL A N 1
ATOM 2018 C CA . VAL A 1 248 ? -4.495 11.163 5.212 1.00 71.88 248 VAL A CA 1
ATOM 2019 C C . VAL A 1 248 ? -5.770 11.344 6.025 1.00 71.88 248 VAL A C 1
ATOM 2021 O O . VAL A 1 248 ? -6.632 10.474 5.926 1.00 71.88 248 VAL A O 1
ATOM 2024 N N . ASP A 1 249 ? -5.957 12.502 6.672 1.00 68.50 249 ASP A N 1
ATOM 2025 C CA . ASP A 1 249 ? -7.228 12.861 7.316 1.00 68.50 249 ASP A CA 1
ATOM 2026 C C . ASP A 1 249 ? -8.381 12.730 6.330 1.00 68.50 249 ASP A C 1
ATOM 2028 O O . ASP A 1 249 ? -9.320 11.998 6.586 1.00 68.50 249 ASP A O 1
ATOM 2032 N N . HIS A 1 250 ? -8.280 13.325 5.139 1.00 70.69 250 HIS A N 1
ATOM 2033 C CA . HIS A 1 250 ? -9.346 13.227 4.133 1.00 70.69 250 HIS A CA 1
ATOM 2034 C C . HIS A 1 250 ? -9.718 11.780 3.768 1.00 70.69 250 HIS A C 1
ATOM 2036 O O . HIS A 1 250 ? -10.894 11.459 3.582 1.00 70.69 250 HIS A O 1
ATOM 2042 N N . TYR A 1 251 ? -8.734 10.885 3.651 1.00 72.31 251 TYR A N 1
ATOM 2043 C CA . TYR A 1 251 ? -9.004 9.471 3.378 1.00 72.31 251 TYR A CA 1
ATOM 2044 C C . TYR A 1 251 ? -9.585 8.739 4.587 1.00 72.31 251 TYR A C 1
ATOM 2046 O O . TYR A 1 251 ? -10.500 7.932 4.409 1.00 72.31 251 TYR A O 1
ATOM 2054 N N . LEU A 1 252 ? -9.085 9.028 5.788 1.00 69.44 252 LEU A N 1
ATOM 2055 C CA . LEU A 1 252 ? -9.629 8.513 7.039 1.00 69.44 252 LEU A CA 1
ATOM 2056 C C . LEU A 1 252 ? -11.082 8.972 7.212 1.00 69.44 252 LEU A C 1
ATOM 2058 O O . LEU A 1 252 ? -11.952 8.162 7.504 1.00 69.44 252 LEU A O 1
ATOM 2062 N N . TYR A 1 253 ? -11.369 10.235 6.906 1.00 74.88 253 TYR A N 1
ATOM 2063 C CA . TYR A 1 253 ? -12.685 10.856 7.012 1.00 74.88 253 TYR A CA 1
ATOM 2064 C C . TYR A 1 253 ? -13.667 10.171 6.082 1.00 74.88 253 TYR A C 1
ATOM 2066 O O . TYR A 1 253 ? -14.713 9.712 6.522 1.00 74.88 253 TYR A O 1
ATOM 2074 N N . LYS A 1 254 ? -13.279 9.970 4.821 1.00 72.38 254 LYS A N 1
ATOM 2075 C CA . LYS A 1 254 ? -14.081 9.194 3.872 1.00 72.38 254 LYS A CA 1
ATOM 2076 C C . LYS A 1 254 ? -14.324 7.755 4.318 1.00 72.38 254 LYS A C 1
ATOM 2078 O O . LYS A 1 254 ? -15.362 7.192 3.986 1.00 72.38 254 LYS A O 1
ATOM 2083 N N . ALA A 1 255 ? -13.365 7.123 4.994 1.00 69.19 255 ALA A N 1
ATOM 2084 C CA . ALA A 1 255 ? -13.545 5.770 5.514 1.00 69.19 255 ALA A CA 1
ATOM 2085 C C . ALA A 1 255 ? -14.520 5.750 6.702 1.00 69.19 255 ALA A C 1
ATOM 2087 O O . ALA A 1 255 ? -15.378 4.875 6.766 1.00 69.19 255 ALA A O 1
ATOM 2088 N N . MET A 1 256 ? -14.428 6.738 7.591 1.00 69.19 256 MET A N 1
ATOM 2089 C CA . MET A 1 256 ? -15.311 6.910 8.745 1.00 69.19 256 MET A CA 1
ATOM 2090 C C . MET A 1 256 ? -16.742 7.276 8.325 1.00 69.19 256 MET A C 1
ATOM 2092 O O . MET A 1 256 ? -17.698 6.690 8.826 1.00 69.19 256 MET A O 1
ATOM 2096 N N . GLU A 1 257 ? -16.914 8.146 7.330 1.00 74.38 257 GLU A N 1
ATOM 2097 C CA . GLU A 1 257 ? -18.237 8.528 6.819 1.00 74.38 257 GLU A CA 1
ATOM 2098 C C . GLU A 1 257 ? -19.012 7.328 6.263 1.00 74.38 257 GLU A C 1
ATOM 2100 O O . GLU A 1 257 ? -20.229 7.248 6.423 1.00 74.38 257 GLU A O 1
ATOM 2105 N N . LYS A 1 258 ? -18.319 6.347 5.668 1.00 69.94 258 LYS A N 1
ATOM 2106 C CA . LYS A 1 258 ? -18.949 5.107 5.181 1.00 69.94 258 LYS A CA 1
ATOM 2107 C C . LYS A 1 258 ? -19.593 4.271 6.282 1.00 69.94 258 LYS A C 1
ATOM 2109 O O . LYS A 1 258 ? -20.462 3.460 5.981 1.00 69.94 258 LYS A O 1
ATOM 2114 N N . VAL A 1 259 ? -19.157 4.450 7.524 1.00 65.88 259 VAL A N 1
ATOM 2115 C CA . VAL A 1 259 ? -19.704 3.771 8.703 1.00 65.88 259 VAL A CA 1
ATOM 2116 C C . VAL A 1 259 ? -20.526 4.724 9.578 1.00 65.88 259 VAL A C 1
ATOM 2118 O O . VAL A 1 259 ? -20.791 4.422 10.734 1.00 65.88 259 VAL A O 1
ATOM 2121 N N . GLY A 1 260 ? -20.936 5.878 9.035 1.00 69.25 260 GLY A N 1
ATOM 2122 C CA . GLY A 1 260 ? -21.765 6.861 9.740 1.00 69.25 260 GLY A CA 1
ATOM 2123 C C . GLY A 1 260 ? -21.006 7.732 10.745 1.00 69.25 260 GLY A C 1
ATOM 2124 O O . GLY A 1 260 ? -21.632 8.441 11.528 1.00 69.25 260 GLY A O 1
ATOM 2125 N N . LEU A 1 261 ? -19.669 7.707 10.728 1.00 80.12 261 LEU A N 1
ATOM 2126 C CA . LEU A 1 261 ? -18.825 8.472 11.643 1.00 80.12 261 LEU A CA 1
ATOM 2127 C C . LEU A 1 261 ? -18.292 9.752 10.978 1.00 80.12 261 LEU A C 1
ATOM 2129 O O . LEU A 1 261 ? -17.623 9.730 9.949 1.00 80.12 261 LEU A O 1
ATOM 2133 N N . HIS A 1 262 ? -18.533 10.885 11.624 1.00 80.69 262 HIS A N 1
ATOM 2134 C CA . HIS A 1 262 ? -17.961 12.196 11.336 1.00 80.69 262 HIS A CA 1
ATOM 2135 C C . HIS A 1 262 ? -16.597 12.303 12.007 1.00 80.69 262 HIS A C 1
ATOM 2137 O O . HIS A 1 262 ? -16.478 12.510 13.217 1.00 80.69 262 HIS A O 1
ATOM 2143 N N . ALA A 1 263 ? -15.555 12.178 11.201 1.00 76.12 263 ALA A N 1
ATOM 2144 C CA . ALA A 1 263 ? -14.199 12.072 11.701 1.00 76.12 263 ALA A CA 1
ATOM 2145 C C . ALA A 1 263 ? -13.693 13.313 12.452 1.00 76.12 263 ALA A C 1
ATOM 2147 O O . ALA A 1 263 ? -13.008 13.153 13.453 1.00 76.12 263 ALA A O 1
ATOM 2148 N N . GLU A 1 264 ? -14.082 14.528 12.052 1.00 78.56 264 GLU A N 1
ATOM 2149 C CA . GLU A 1 264 ? -13.719 15.756 12.782 1.00 78.56 264 GLU A CA 1
ATOM 2150 C C . GLU A 1 264 ? -14.256 15.739 14.223 1.00 78.56 264 GLU A C 1
ATOM 2152 O O . GLU A 1 264 ? -13.538 16.041 15.173 1.00 78.56 264 GLU A O 1
ATOM 2157 N N . LYS A 1 265 ? -15.512 15.307 14.410 1.00 83.62 265 LYS A N 1
ATOM 2158 C CA . LYS A 1 265 ? -16.090 15.140 15.751 1.00 83.62 265 LYS A CA 1
ATOM 2159 C C . LYS A 1 265 ? -15.365 14.046 16.530 1.00 83.62 265 LYS A C 1
ATOM 2161 O O . LYS A 1 265 ? -15.067 14.251 17.701 1.00 83.62 265 LYS A O 1
ATOM 2166 N N . MET A 1 266 ? -15.048 12.927 15.878 1.00 83.12 266 MET A N 1
ATOM 2167 C CA . MET A 1 266 ? -14.317 11.818 16.495 1.00 83.12 266 MET A CA 1
ATOM 2168 C C . MET A 1 266 ? -12.902 12.211 16.935 1.00 83.12 266 MET A C 1
ATOM 2170 O O . MET A 1 266 ? -12.492 11.853 18.035 1.00 83.12 266 MET A O 1
ATOM 2174 N N . GLN A 1 267 ? -12.168 12.989 16.139 1.00 80.69 267 GLN A N 1
ATOM 2175 C CA . GLN A 1 267 ? -10.835 13.477 16.510 1.00 80.69 267 GLN A CA 1
ATOM 2176 C C . GLN A 1 267 ? -10.866 14.384 17.746 1.00 80.69 267 GLN A C 1
ATOM 2178 O O . GLN A 1 267 ? -9.937 14.359 18.539 1.00 80.69 267 GLN A O 1
ATOM 2183 N N . ASN A 1 268 ? -11.948 15.141 17.947 1.00 84.69 268 ASN A N 1
ATOM 2184 C CA . ASN A 1 268 ? -12.079 16.034 19.101 1.00 84.69 268 ASN A CA 1
ATOM 2185 C C . ASN A 1 268 ? -12.445 15.314 20.409 1.00 84.69 268 ASN A C 1
ATOM 2187 O O . ASN A 1 268 ? -12.273 15.881 21.487 1.00 84.69 268 ASN A O 1
ATOM 2191 N N . ILE A 1 269 ? -12.991 14.097 20.332 1.00 89.38 269 ILE A N 1
ATOM 2192 C CA . ILE A 1 269 ? -13.456 13.335 21.506 1.00 89.38 269 ILE A CA 1
ATOM 2193 C C . ILE A 1 269 ? -12.589 12.110 21.815 1.00 89.38 269 ILE A C 1
ATOM 2195 O O . ILE A 1 269 ? -12.716 11.540 22.900 1.00 89.38 269 ILE A O 1
ATOM 2199 N N . THR A 1 270 ? -11.707 11.723 20.891 1.00 87.81 270 THR A N 1
ATOM 2200 C CA . THR A 1 270 ? -10.741 10.628 21.052 1.00 87.81 270 THR A CA 1
ATOM 2201 C C . THR A 1 270 ? -9.325 11.169 21.235 1.00 87.81 270 THR A C 1
ATOM 2203 O O . THR A 1 270 ? -9.015 12.276 20.808 1.00 87.81 270 THR A O 1
ATOM 2206 N N . THR A 1 271 ? -8.441 10.387 21.853 1.00 88.50 271 THR A N 1
ATOM 2207 C CA . THR A 1 271 ? -7.001 10.701 21.945 1.00 88.50 271 THR A CA 1
ATOM 2208 C C . THR A 1 271 ? -6.180 10.058 20.829 1.00 88.50 271 THR A C 1
ATOM 2210 O O . THR A 1 271 ? -4.954 10.080 20.887 1.00 88.50 271 THR A O 1
ATOM 2213 N N . GLY A 1 272 ? -6.834 9.464 19.825 1.00 84.38 272 GLY A N 1
ATOM 2214 C CA . GLY A 1 272 ? -6.164 8.876 18.667 1.00 84.38 272 GLY A CA 1
ATOM 2215 C C . GLY A 1 272 ? -5.815 7.392 18.781 1.00 84.38 272 GLY A C 1
ATOM 2216 O O . GLY A 1 272 ? -5.320 6.833 17.806 1.00 84.38 272 GLY A O 1
ATOM 2217 N N . ASP A 1 273 ? -6.087 6.725 19.905 1.00 87.69 273 ASP A N 1
ATOM 2218 C CA . ASP A 1 273 ? -5.915 5.270 20.002 1.00 87.69 273 ASP A CA 1
ATOM 2219 C C . ASP A 1 273 ? -7.160 4.553 19.476 1.00 87.69 273 ASP A C 1
ATOM 2221 O O . ASP A 1 273 ? -8.260 4.710 20.015 1.00 87.69 273 ASP A O 1
ATOM 2225 N N . TYR A 1 274 ? -6.967 3.729 18.451 1.00 84.56 274 TYR A N 1
ATOM 2226 C CA . TYR A 1 274 ? -8.016 2.944 17.820 1.00 84.56 274 TYR A CA 1
ATOM 2227 C C . TYR A 1 274 ? -7.680 1.463 17.920 1.00 84.56 274 TYR A C 1
ATOM 2229 O O . TYR A 1 274 ? -6.670 0.999 17.379 1.00 84.56 274 TYR A O 1
ATOM 2237 N N . ARG A 1 275 ? -8.566 0.707 18.573 1.00 83.88 275 ARG A N 1
ATOM 2238 C CA . ARG A 1 275 ? -8.509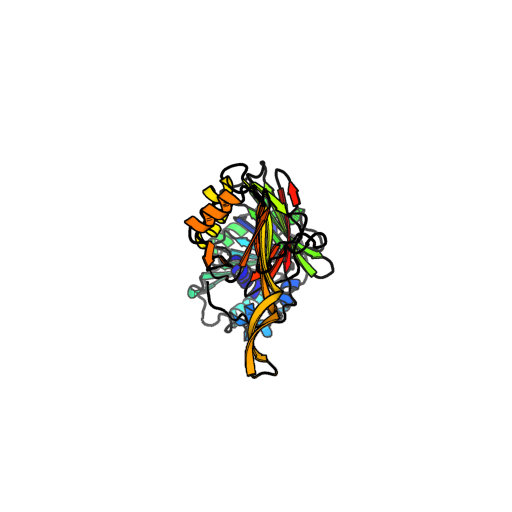 -0.752 18.617 1.00 83.88 275 ARG A CA 1
ATOM 2239 C C . ARG A 1 275 ? -9.795 -1.335 18.087 1.00 83.88 275 ARG A C 1
ATOM 2241 O O . ARG A 1 275 ? -10.874 -1.024 18.575 1.00 83.88 275 ARG A O 1
ATOM 2248 N N . PHE A 1 276 ? -9.680 -2.197 17.096 1.00 83.12 276 PHE A N 1
ATOM 2249 C CA . PHE A 1 276 ? -10.810 -2.890 16.514 1.00 83.12 276 PHE A CA 1
ATOM 2250 C C . PHE A 1 276 ? -10.440 -4.339 16.242 1.00 83.12 276 PHE A C 1
ATOM 2252 O O . PHE A 1 276 ? -9.431 -4.623 15.601 1.00 83.12 276 PHE A O 1
ATOM 2259 N N . LEU A 1 277 ? -11.287 -5.250 16.694 1.00 79.81 277 LEU A N 1
ATOM 2260 C CA . LEU A 1 277 ? -11.174 -6.672 16.445 1.00 79.81 277 LEU A CA 1
ATOM 2261 C C . LEU A 1 277 ? -12.528 -7.210 16.002 1.00 79.81 277 LEU A C 1
ATOM 2263 O O . LEU A 1 277 ? -13.551 -6.949 16.635 1.00 79.81 277 LEU A O 1
ATOM 2267 N N . LYS A 1 278 ? -12.520 -8.033 14.960 1.00 79.44 278 LYS A N 1
ATOM 2268 C CA . LYS A 1 278 ? -13.672 -8.821 14.541 1.00 79.44 278 LYS A CA 1
ATOM 2269 C C . LYS A 1 278 ? -13.229 -10.215 14.110 1.00 79.44 278 LYS A C 1
ATOM 2271 O O . LYS A 1 278 ? -12.239 -10.367 13.403 1.00 79.44 278 LYS A O 1
ATOM 2276 N N . GLY A 1 279 ? -13.994 -11.230 14.486 1.00 75.50 279 GLY A N 1
ATOM 2277 C CA . GLY A 1 279 ? -13.724 -12.627 14.155 1.00 75.50 279 GLY A CA 1
ATOM 2278 C C . GLY A 1 279 ? -12.975 -13.376 15.254 1.00 75.50 279 GLY A C 1
ATOM 2279 O O . GLY A 1 279 ? -12.873 -12.909 16.388 1.00 75.50 279 GLY A O 1
ATOM 2280 N N . GLY A 1 280 ? -12.512 -14.584 14.923 1.00 70.75 280 GLY A N 1
ATOM 2281 C CA . GLY A 1 280 ? -12.171 -15.589 15.935 1.00 70.75 280 GLY A CA 1
ATOM 2282 C C . GLY A 1 280 ? -13.412 -16.087 16.692 1.00 70.75 280 GLY A C 1
ATOM 2283 O O . GLY A 1 280 ? -14.517 -15.575 16.504 1.00 70.75 280 GLY A O 1
ATOM 2284 N N . GLU A 1 281 ? -13.240 -17.091 17.549 1.00 72.31 281 GLU A N 1
ATOM 2285 C CA . GLU A 1 281 ? -14.304 -17.592 18.427 1.00 72.31 281 GLU A CA 1
ATOM 2286 C C . GLU A 1 281 ? -14.036 -17.158 19.867 1.00 72.31 281 GLU A C 1
ATOM 2288 O O . GLU A 1 281 ? -12.922 -17.306 20.375 1.00 72.31 281 GLU A O 1
ATOM 2293 N N . THR A 1 282 ? -15.068 -16.647 20.532 1.00 71.06 282 THR A N 1
ATOM 2294 C CA . THR A 1 282 ? -15.067 -16.418 21.975 1.00 71.06 282 THR A CA 1
ATOM 2295 C C . THR A 1 282 ? -16.251 -17.131 22.608 1.00 71.06 282 THR A C 1
ATOM 2297 O O . THR A 1 282 ? -17.319 -17.261 22.006 1.00 71.06 282 THR A O 1
ATOM 2300 N N . GLU A 1 283 ? -16.052 -17.624 23.822 1.00 72.94 283 GLU A N 1
ATOM 2301 C CA . GLU A 1 283 ? -17.092 -18.294 24.589 1.00 72.94 283 GLU A CA 1
ATOM 2302 C C . GLU A 1 283 ? -17.819 -17.271 25.458 1.00 72.94 283 GLU A C 1
ATOM 2304 O O . GLU A 1 283 ? -17.218 -16.609 26.306 1.00 72.94 283 GLU A O 1
ATOM 2309 N N . ILE A 1 284 ? -19.128 -17.146 25.256 1.00 72.25 284 ILE A N 1
ATOM 2310 C CA . ILE A 1 284 ? -19.999 -16.325 26.093 1.00 72.25 284 ILE A CA 1
ATOM 2311 C C . ILE A 1 284 ? -20.837 -17.219 27.001 1.00 72.25 284 ILE A C 1
ATOM 2313 O O . ILE A 1 284 ? -21.372 -18.244 26.579 1.00 72.25 284 ILE A O 1
ATOM 2317 N N . LYS A 1 285 ? -20.978 -16.814 28.263 1.00 71.94 285 LYS A N 1
ATOM 2318 C CA . LYS A 1 285 ? -21.901 -17.445 29.210 1.00 71.94 285 LYS A CA 1
ATOM 2319 C C . LYS A 1 285 ? -23.244 -16.724 29.135 1.00 71.94 285 LYS A C 1
ATOM 2321 O O . LYS A 1 285 ? -23.322 -15.545 29.486 1.00 71.94 285 LYS A O 1
ATOM 2326 N N . LYS A 1 286 ? -24.291 -17.416 28.687 1.00 68.00 286 LYS A N 1
ATOM 2327 C CA . LYS A 1 286 ? -25.674 -16.923 28.705 1.00 68.00 286 LYS A CA 1
ATOM 2328 C C . LYS A 1 286 ? -26.446 -17.590 29.833 1.00 68.00 286 LYS A C 1
ATOM 2330 O O . LYS A 1 286 ? -26.454 -18.812 29.944 1.00 68.00 286 LYS A O 1
ATOM 2335 N N . GLU A 1 287 ? -27.119 -16.778 30.640 1.00 70.88 287 GLU A N 1
ATOM 2336 C CA . GLU A 1 287 ? -28.154 -17.259 31.551 1.00 70.88 287 GLU A CA 1
ATOM 2337 C C . GLU A 1 287 ? -29.455 -17.425 30.764 1.00 70.88 287 GLU A C 1
ATOM 2339 O O . GLU A 1 287 ? -29.962 -16.466 30.182 1.00 70.88 287 GLU A O 1
ATOM 2344 N N . ILE A 1 288 ? -29.982 -18.645 30.738 1.00 73.38 288 ILE A N 1
ATOM 2345 C CA . ILE A 1 288 ? -31.310 -18.962 30.223 1.00 73.38 288 ILE A CA 1
ATOM 2346 C C . ILE A 1 288 ? -32.180 -19.335 31.416 1.00 73.38 288 ILE A C 1
ATOM 2348 O O . ILE A 1 288 ? -31.771 -20.108 32.281 1.00 73.38 288 ILE A O 1
ATOM 2352 N N . ILE A 1 289 ? -33.383 -18.771 31.459 1.00 74.06 289 ILE A N 1
ATOM 2353 C CA . ILE A 1 289 ? -34.421 -19.202 32.389 1.00 74.06 289 ILE A CA 1
ATOM 2354 C C . ILE A 1 289 ? -35.234 -20.262 31.653 1.00 74.06 289 ILE A C 1
ATOM 2356 O O . ILE A 1 289 ? -35.953 -19.945 30.704 1.00 74.06 289 ILE A O 1
ATOM 2360 N N . THR A 1 290 ? -35.064 -21.519 32.042 1.00 72.19 290 THR A N 1
ATOM 2361 C CA . THR A 1 290 ? -35.905 -22.621 31.579 1.00 72.19 290 THR A CA 1
ATOM 2362 C C . THR A 1 290 ? -36.984 -22.887 32.611 1.00 72.19 290 THR A C 1
ATOM 2364 O O . THR A 1 290 ? -36.822 -22.647 33.805 1.00 72.19 290 THR A O 1
ATOM 2367 N N . THR A 1 291 ? -38.133 -23.347 32.141 1.00 76.81 291 THR A N 1
ATOM 2368 C CA . THR A 1 291 ? -39.236 -23.725 33.013 1.00 76.81 291 THR A CA 1
ATOM 2369 C C . THR A 1 291 ? -39.245 -25.242 33.130 1.00 76.81 291 THR A C 1
ATOM 2371 O O . THR A 1 291 ? -39.452 -25.927 32.130 1.00 76.81 291 THR A O 1
ATOM 2374 N N . GLU A 1 292 ? -39.012 -25.765 34.330 1.00 83.44 292 GLU A N 1
ATOM 2375 C CA . GLU A 1 292 ? -39.028 -27.202 34.620 1.00 83.44 292 GLU A CA 1
ATOM 2376 C C . GLU A 1 292 ? -40.173 -27.531 35.591 1.00 83.44 292 GLU A C 1
ATOM 2378 O O . GLU A 1 292 ? -40.660 -26.661 36.315 1.00 83.44 292 GLU A O 1
ATOM 2383 N N . MET A 1 293 ? -40.649 -28.777 35.579 1.00 73.31 293 MET A N 1
ATOM 2384 C CA . MET A 1 293 ? -41.575 -29.278 36.601 1.00 73.31 293 MET A CA 1
ATOM 2385 C C . MET A 1 293 ? -40.770 -29.908 37.734 1.00 73.31 293 MET A C 1
ATOM 2387 O O . MET A 1 293 ? -39.936 -30.774 37.472 1.00 73.31 293 MET A O 1
ATOM 2391 N N . ASP A 1 294 ? -41.032 -29.493 38.974 1.00 80.56 294 ASP A N 1
ATOM 2392 C CA . ASP A 1 294 ? -40.454 -30.141 40.152 1.00 80.56 294 ASP A CA 1
ATOM 2393 C C . ASP A 1 294 ? -41.090 -31.517 40.429 1.00 80.56 294 ASP A C 1
ATOM 2395 O O . ASP A 1 294 ? -42.053 -31.944 39.786 1.00 80.56 294 ASP A O 1
ATOM 2399 N N . GLU A 1 295 ? -40.564 -32.213 41.439 1.00 79.12 295 GLU A N 1
ATOM 2400 C CA . GLU A 1 295 ? -41.062 -33.517 41.900 1.00 79.12 295 GLU A CA 1
ATOM 2401 C C . 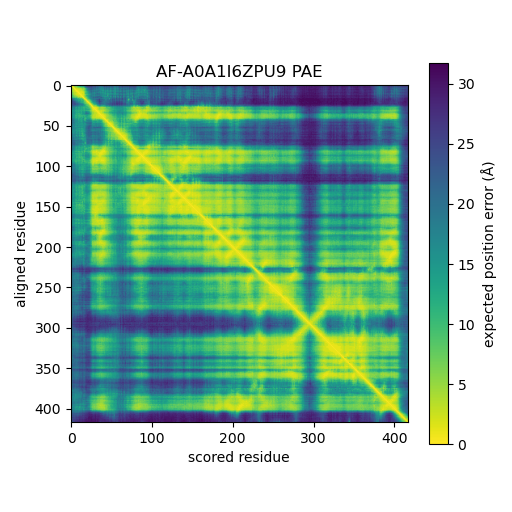GLU A 1 295 ? -42.531 -33.487 42.371 1.00 79.12 295 GLU A C 1
ATOM 2403 O O . GLU A 1 295 ? -43.164 -34.534 42.504 1.00 79.12 295 GLU A O 1
ATOM 2408 N N . ASN A 1 296 ? -43.091 -32.294 42.591 1.00 84.81 296 ASN A N 1
ATOM 2409 C CA . ASN A 1 296 ? -44.467 -32.060 43.016 1.00 84.81 296 ASN A CA 1
ATOM 2410 C C . ASN A 1 296 ? -45.357 -31.521 41.878 1.00 84.81 296 ASN A C 1
ATOM 2412 O O . ASN A 1 296 ? -46.474 -31.079 42.149 1.00 84.81 296 ASN A O 1
ATOM 2416 N N . PHE A 1 297 ? -44.893 -31.569 40.622 1.00 70.25 297 PHE A N 1
ATOM 2417 C CA . PHE A 1 297 ? -45.580 -31.037 39.436 1.00 70.25 297 PHE A CA 1
ATOM 2418 C C . PHE A 1 297 ? -45.834 -29.521 39.469 1.00 70.25 297 PHE A C 1
ATOM 2420 O O . PHE A 1 297 ? -46.684 -29.017 38.729 1.00 70.25 297 PHE A O 1
ATOM 2427 N N . ASN A 1 298 ? -45.095 -28.774 40.288 1.00 76.38 298 ASN A N 1
ATOM 2428 C CA . ASN A 1 298 ? -45.103 -27.321 40.236 1.00 76.38 298 ASN A CA 1
ATOM 2429 C C . ASN A 1 298 ? -44.131 -26.834 39.168 1.00 76.38 298 ASN A C 1
ATOM 2431 O O . ASN A 1 298 ? -43.021 -27.339 39.012 1.00 76.38 298 ASN A O 1
ATOM 2435 N N . THR A 1 299 ? -44.552 -25.798 38.461 1.00 75.75 299 THR A N 1
ATOM 2436 C CA . THR A 1 299 ? -43.729 -25.081 37.499 1.00 75.75 299 THR A CA 1
ATOM 2437 C C . THR A 1 299 ? -42.685 -24.241 38.241 1.00 75.75 299 THR A C 1
ATOM 2439 O O . THR A 1 299 ? -43.051 -23.308 38.957 1.00 75.75 299 THR A O 1
ATOM 2442 N N . VAL A 1 300 ? -41.399 -24.540 38.065 1.00 81.75 300 VAL A N 1
ATOM 2443 C CA . VAL A 1 300 ? -40.278 -23.784 38.644 1.00 81.75 300 VAL A CA 1
ATOM 2444 C C . VAL A 1 300 ? -39.372 -23.228 37.552 1.00 81.75 300 VAL A C 1
ATOM 2446 O O . VAL A 1 300 ? -39.063 -23.889 36.562 1.00 81.75 300 VAL A O 1
ATOM 2449 N N . GLU A 1 301 ? -38.939 -21.984 37.741 1.00 76.38 301 GLU A N 1
ATOM 2450 C CA . GLU A 1 301 ? -37.935 -21.344 36.894 1.00 76.38 301 GLU A CA 1
ATOM 2451 C C . GLU A 1 301 ? -36.536 -21.800 37.317 1.00 76.38 301 GLU A C 1
ATOM 2453 O O . GLU A 1 301 ? -36.074 -21.511 38.424 1.00 76.38 301 GLU A O 1
ATOM 2458 N N . VAL A 1 302 ? -35.846 -22.500 36.423 1.00 78.62 302 VAL A N 1
ATOM 2459 C CA . VAL A 1 302 ? -34.473 -22.958 36.611 1.00 78.62 302 VAL A CA 1
ATOM 2460 C C . VAL A 1 302 ? -33.547 -22.049 35.810 1.00 78.62 302 VAL A C 1
ATOM 2462 O O . VAL A 1 302 ? -33.717 -21.839 34.610 1.00 78.62 302 VAL A O 1
ATOM 2465 N N . LYS A 1 303 ? -32.551 -21.471 36.487 1.00 78.38 303 LYS A N 1
ATOM 2466 C CA . LYS A 1 303 ? -31.494 -20.697 35.830 1.00 78.38 303 LYS A CA 1
ATOM 2467 C C . LYS A 1 303 ? -30.414 -21.649 35.342 1.00 78.38 303 LYS A C 1
ATOM 2469 O O . LYS A 1 303 ? -29.665 -22.198 36.148 1.00 78.38 303 LYS A O 1
ATOM 2474 N N . GLN A 1 304 ? -30.304 -21.806 34.032 1.00 76.19 304 GLN A N 1
ATOM 2475 C CA . GLN A 1 304 ? -29.250 -22.585 33.403 1.00 76.19 304 GLN A CA 1
ATOM 2476 C C . GLN A 1 304 ? -28.227 -21.646 32.762 1.00 76.19 304 GLN A C 1
ATOM 2478 O O . GLN A 1 304 ? -28.580 -20.739 32.011 1.00 76.19 304 GLN A O 1
ATOM 2483 N N . VAL A 1 305 ? -26.943 -21.858 33.048 1.00 78.06 305 VAL A N 1
ATOM 2484 C CA . VAL A 1 305 ? -25.856 -21.153 32.361 1.00 78.06 305 VAL A CA 1
ATOM 2485 C C . VAL A 1 305 ? -25.388 -22.031 31.211 1.00 78.06 305 VAL A C 1
ATOM 2487 O O . VAL A 1 305 ? -24.869 -23.122 31.445 1.00 78.06 305 VAL A O 1
ATOM 2490 N N . ILE A 1 306 ? -25.563 -21.564 29.979 1.00 77.81 306 ILE A N 1
ATOM 2491 C CA . ILE A 1 306 ? -25.008 -22.216 28.792 1.00 77.81 306 ILE A CA 1
ATOM 2492 C C . ILE A 1 306 ? -23.791 -21.442 28.286 1.00 77.81 306 ILE A C 1
ATOM 2494 O O . ILE A 1 306 ? -23.752 -20.210 28.344 1.00 77.81 306 ILE A O 1
ATOM 2498 N N . THR A 1 307 ? -22.801 -22.168 27.776 1.00 78.62 307 THR A N 1
ATOM 2499 C CA . THR A 1 307 ? -21.657 -21.584 27.073 1.00 78.62 307 THR A CA 1
ATOM 2500 C C . THR A 1 307 ? -21.920 -21.667 25.576 1.00 78.62 307 THR A C 1
ATOM 2502 O O . THR A 1 307 ? -22.083 -22.759 25.036 1.00 78.62 307 THR A O 1
ATOM 2505 N N . GLU A 1 308 ? -21.972 -20.523 24.904 1.00 78.75 308 GLU A N 1
ATOM 2506 C CA . GLU A 1 308 ? -22.147 -20.423 23.455 1.00 78.75 308 GLU A CA 1
ATOM 2507 C C . GLU A 1 308 ? -20.871 -19.862 22.827 1.00 78.75 308 GLU A C 1
ATOM 2509 O O . GLU A 1 308 ? -20.264 -18.929 23.354 1.00 78.75 308 GLU A O 1
ATOM 2514 N N . LYS A 1 309 ? -20.465 -20.420 21.688 1.00 75.81 309 LYS A N 1
ATOM 2515 C CA . LYS A 1 309 ? -19.375 -19.873 20.883 1.00 75.81 309 LYS A CA 1
ATOM 2516 C C . LYS A 1 309 ? -19.927 -18.826 19.929 1.00 75.81 309 LYS A C 1
ATOM 2518 O O . LYS A 1 309 ? -20.760 -19.138 19.083 1.00 75.81 309 LYS A O 1
ATOM 2523 N N . VAL A 1 310 ? -19.436 -17.600 20.047 1.00 75.88 310 VAL A N 1
ATOM 2524 C CA . VAL A 1 310 ? -19.792 -16.486 19.162 1.00 75.88 310 VAL A CA 1
ATOM 2525 C C . VAL A 1 310 ? -18.546 -15.896 18.523 1.00 75.88 310 VAL A C 1
ATOM 2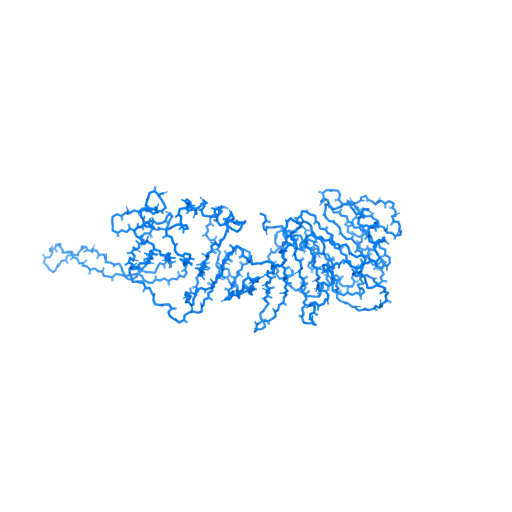527 O O . VAL A 1 310 ? -17.429 -16.080 19.013 1.00 75.88 310 VAL A O 1
ATOM 2530 N N . LYS A 1 311 ? -18.727 -15.161 17.423 1.00 77.88 311 LYS A N 1
ATOM 2531 C CA . LYS A 1 311 ? -17.624 -14.400 16.839 1.00 77.88 311 LYS A CA 1
ATOM 2532 C C . LYS A 1 311 ? -17.162 -13.317 17.811 1.00 77.88 311 LYS A C 1
ATOM 2534 O O . LYS A 1 311 ? -17.984 -12.595 18.373 1.00 77.88 311 LYS A O 1
ATOM 2539 N N . GLY A 1 312 ? -15.849 -13.202 17.991 1.00 79.19 312 GLY A N 1
ATOM 2540 C CA . GLY A 1 312 ? -15.263 -12.124 18.779 1.00 79.19 312 GLY A CA 1
ATOM 2541 C C . GLY A 1 312 ? -15.507 -10.767 18.121 1.00 79.19 312 GLY A C 1
ATOM 2542 O O . GLY A 1 312 ? -15.316 -10.614 16.913 1.00 79.19 312 GLY A O 1
ATOM 2543 N N . PHE A 1 313 ? -15.920 -9.779 18.910 1.00 84.44 313 PHE A N 1
ATOM 2544 C CA . PHE A 1 313 ? -16.017 -8.387 18.476 1.00 84.44 313 PHE A CA 1
ATOM 2545 C C . PHE A 1 313 ? -15.530 -7.464 19.583 1.00 84.44 313 PHE A C 1
ATOM 2547 O O . PHE A 1 313 ? -15.966 -7.623 20.723 1.00 84.44 313 PHE A O 1
ATOM 2554 N N . ILE A 1 314 ? -14.657 -6.508 19.256 1.00 85.38 314 ILE A N 1
ATOM 2555 C CA . ILE A 1 314 ? -14.180 -5.472 20.178 1.00 85.38 314 ILE A CA 1
ATOM 2556 C C . ILE A 1 314 ? -13.931 -4.176 19.413 1.00 85.38 314 ILE A C 1
ATOM 2558 O O . ILE A 1 314 ? -13.278 -4.179 18.373 1.00 85.38 314 ILE A O 1
ATOM 2562 N N . LEU A 1 315 ? -14.391 -3.064 19.970 1.00 88.00 315 LEU A N 1
ATOM 2563 C CA . LEU A 1 315 ? -13.972 -1.721 19.598 1.00 88.00 315 LEU A CA 1
ATOM 2564 C C . LEU A 1 315 ? -13.549 -0.991 20.875 1.00 88.00 315 LEU A C 1
ATOM 2566 O O . LEU A 1 315 ? -14.376 -0.804 21.766 1.00 88.00 315 LEU A O 1
ATOM 2570 N N . GLU A 1 316 ? -12.284 -0.577 20.953 1.00 88.25 316 GLU A N 1
ATOM 2571 C CA . GLU A 1 316 ? -11.788 0.324 21.993 1.00 88.25 316 GLU A CA 1
ATOM 2572 C C . GLU A 1 316 ? -11.328 1.648 21.376 1.00 88.25 316 GLU A C 1
ATOM 2574 O O . GLU A 1 316 ? -10.609 1.672 20.374 1.00 88.25 316 GLU A O 1
ATOM 2579 N N . LEU A 1 317 ? -11.746 2.745 21.998 1.00 89.94 317 LEU A N 1
ATOM 2580 C CA . LEU A 1 317 ? -11.402 4.109 21.623 1.00 89.94 317 LEU A CA 1
ATOM 2581 C C . LEU A 1 317 ? -10.968 4.856 22.883 1.00 89.94 317 LEU A C 1
ATOM 2583 O O . LEU A 1 317 ? -11.769 5.029 23.807 1.00 89.94 317 LEU A O 1
ATOM 2587 N N . SER A 1 318 ? -9.715 5.301 22.934 1.00 90.62 318 SER A N 1
ATOM 2588 C CA . SER A 1 318 ? -9.248 6.140 24.043 1.00 90.62 318 SER A CA 1
ATOM 2589 C C . SER A 1 318 ? -9.804 7.558 23.896 1.00 90.62 318 SER A C 1
ATOM 2591 O O . SER A 1 318 ? -9.851 8.099 22.788 1.00 90.62 318 SER A O 1
ATOM 2593 N N . GLY A 1 319 ? -10.233 8.177 24.997 1.00 91.56 319 GLY A N 1
ATOM 2594 C CA . GLY A 1 319 ? -10.798 9.526 24.996 1.00 91.56 319 GLY A CA 1
ATOM 2595 C C . GLY A 1 319 ? -11.874 9.769 26.041 1.00 91.56 319 GLY A C 1
ATOM 2596 O O . GLY A 1 319 ? -11.956 9.100 27.071 1.00 91.56 319 GLY A O 1
ATOM 2597 N N . ASN A 1 320 ? -12.720 10.762 25.774 1.00 92.06 320 ASN A N 1
ATOM 2598 C CA . ASN A 1 320 ? -13.867 11.041 26.625 1.00 92.06 320 ASN A CA 1
ATOM 2599 C C . ASN A 1 320 ? -14.961 10.008 26.344 1.00 92.06 320 ASN A C 1
ATOM 2601 O O . ASN A 1 320 ? -15.791 10.189 25.456 1.00 92.06 320 ASN A O 1
ATOM 2605 N N . GLU A 1 321 ? -14.951 8.932 27.124 1.00 91.06 321 GLU A N 1
ATOM 2606 C CA . GLU A 1 321 ? -15.866 7.796 27.007 1.00 91.06 321 GLU A CA 1
ATOM 2607 C C . GLU A 1 321 ? -17.340 8.215 26.873 1.00 91.06 321 GLU A C 1
ATOM 2609 O O . GLU A 1 321 ? -18.026 7.759 25.960 1.00 91.06 321 GLU A O 1
ATOM 2614 N N . LYS A 1 322 ? -17.812 9.144 27.718 1.00 91.06 322 LYS A N 1
ATOM 2615 C CA . LYS A 1 322 ? -19.197 9.636 27.662 1.00 91.06 322 LYS A CA 1
ATOM 2616 C C . LYS A 1 322 ? -19.481 10.388 26.367 1.00 91.06 322 LYS A C 1
ATOM 2618 O O . LYS A 1 322 ? -20.529 10.184 25.769 1.00 91.06 322 LYS A O 1
ATOM 2623 N N . ALA A 1 323 ? -18.563 11.248 25.928 1.00 91.69 323 ALA A N 1
ATOM 2624 C CA . ALA A 1 323 ? -18.729 11.982 24.676 1.00 91.69 323 ALA A CA 1
ATOM 2625 C C . ALA A 1 323 ? -18.725 11.040 23.463 1.00 91.69 323 ALA A C 1
ATOM 2627 O O . ALA A 1 323 ? -19.529 11.229 22.554 1.00 91.69 323 ALA A O 1
ATOM 2628 N N . ILE A 1 324 ? -17.869 10.011 23.473 1.00 91.50 324 ILE A N 1
ATOM 2629 C CA . ILE A 1 324 ? -17.828 8.963 22.444 1.00 91.50 324 ILE A CA 1
ATOM 2630 C C . ILE A 1 324 ? -19.152 8.200 22.421 1.00 91.50 324 ILE A C 1
ATOM 2632 O O . ILE A 1 324 ? -19.763 8.091 21.361 1.00 91.50 324 ILE A O 1
ATOM 2636 N N . GLN A 1 325 ? -19.628 7.720 23.574 1.00 91.25 325 GLN A N 1
ATOM 2637 C CA . GLN A 1 325 ? -20.894 6.996 23.659 1.00 91.25 325 GLN A CA 1
ATOM 2638 C C . GLN A 1 325 ? -22.058 7.845 23.137 1.00 91.25 325 GLN A C 1
ATOM 2640 O O . GLN A 1 325 ? -22.764 7.403 22.233 1.00 91.25 325 GLN A O 1
ATOM 2645 N N . THR A 1 326 ? -22.229 9.068 23.653 1.00 91.81 326 THR A N 1
ATOM 2646 C CA . THR A 1 326 ? -23.299 9.978 23.218 1.00 91.81 326 THR A CA 1
ATOM 2647 C C . THR A 1 326 ? -23.238 10.215 21.715 1.00 91.81 326 THR A C 1
ATOM 2649 O O . THR A 1 326 ? -24.251 10.128 21.031 1.00 91.81 326 THR A O 1
ATOM 2652 N N . TYR A 1 327 ? -22.043 10.458 21.176 1.00 91.94 327 TYR A N 1
ATOM 2653 C CA . TYR A 1 327 ? -21.859 10.690 19.752 1.00 91.94 327 TYR A CA 1
ATOM 2654 C C . TYR A 1 327 ? -22.265 9.477 18.895 1.00 91.94 327 TYR A C 1
ATOM 2656 O O . TYR A 1 327 ? -22.946 9.629 17.876 1.00 91.94 327 TYR A O 1
ATOM 2664 N N . LEU A 1 328 ? -21.876 8.268 19.307 1.00 90.88 328 LEU A N 1
ATOM 2665 C CA . LEU A 1 328 ? -22.249 7.040 18.605 1.00 90.88 328 LEU A CA 1
ATOM 2666 C C . LEU A 1 328 ? -23.761 6.769 18.687 1.00 90.88 328 LEU A C 1
ATOM 2668 O O . LEU A 1 328 ? -24.340 6.298 17.708 1.00 90.88 328 LEU A O 1
ATOM 2672 N N . GLU A 1 329 ? -24.407 7.090 19.811 1.00 91.12 329 GLU A N 1
ATOM 2673 C CA . GLU A 1 329 ? -25.864 6.975 19.977 1.00 91.12 329 GLU A CA 1
ATOM 2674 C C . GLU A 1 329 ? -26.626 7.992 19.114 1.00 91.12 329 GLU A C 1
ATOM 2676 O O . GLU A 1 329 ? -27.563 7.631 18.403 1.00 91.12 329 GLU A O 1
ATOM 2681 N N . GLU A 1 330 ? -26.194 9.255 19.105 1.00 90.50 330 GLU A N 1
ATOM 2682 C CA . GLU A 1 330 ? -26.814 10.332 18.318 1.00 90.50 330 GLU A CA 1
ATOM 2683 C C . GLU A 1 330 ? -26.697 10.112 16.806 1.00 90.50 330 GLU A C 1
ATOM 2685 O O . GLU A 1 330 ? -27.593 10.483 16.046 1.00 90.50 330 GLU A O 1
ATOM 2690 N N . THR A 1 331 ? -25.597 9.506 16.356 1.00 87.88 331 THR A N 1
ATOM 2691 C CA . THR A 1 331 ? -25.389 9.165 14.939 1.00 87.88 331 THR A CA 1
ATOM 2692 C C . THR A 1 331 ? -26.109 7.887 14.515 1.00 87.88 331 THR A C 1
ATOM 2694 O O . THR A 1 331 ? -26.123 7.561 13.328 1.00 87.88 331 THR A O 1
ATOM 2697 N N . GLY A 1 332 ? -26.710 7.157 15.459 1.00 86.25 332 GLY A N 1
ATOM 2698 C CA . GLY A 1 332 ? -27.348 5.866 15.206 1.00 86.25 332 GLY A CA 1
ATOM 2699 C C . GLY A 1 332 ? -26.360 4.737 14.898 1.00 86.25 332 GLY A C 1
ATOM 2700 O O . GLY A 1 332 ? -26.785 3.644 14.525 1.00 86.25 332 GLY A O 1
ATOM 2701 N N . VAL A 1 333 ? -25.052 4.975 15.055 1.00 88.50 333 VAL A N 1
ATOM 2702 C CA . VAL A 1 333 ? -24.011 3.947 14.905 1.00 88.50 333 VAL A CA 1
ATOM 2703 C C . VAL A 1 333 ? -24.075 2.961 16.068 1.00 88.50 333 VAL A C 1
ATOM 2705 O O . VAL A 1 333 ? -23.878 1.764 15.870 1.00 88.50 333 VAL A O 1
ATOM 2708 N N . LEU A 1 334 ? -24.390 3.452 17.266 1.00 91.06 334 LEU A N 1
ATOM 2709 C CA . LEU A 1 334 ? -24.657 2.661 18.458 1.00 91.06 334 LEU A CA 1
ATOM 2710 C C . LEU A 1 334 ? -26.136 2.785 18.824 1.00 91.06 334 LEU A C 1
ATOM 2712 O O . LEU A 1 334 ? -26.690 3.876 18.882 1.00 91.06 334 LEU A O 1
ATOM 2716 N N . SER A 1 335 ? -26.786 1.666 19.108 1.00 89.62 335 SER A N 1
ATOM 2717 C CA . SER A 1 335 ? -28.146 1.651 19.638 1.00 89.62 335 SER A CA 1
ATOM 2718 C C . SER A 1 335 ? -28.239 0.688 20.810 1.00 89.62 335 SER A C 1
ATOM 2720 O O . SER A 1 335 ? -27.500 -0.294 20.892 1.00 89.62 335 SER A O 1
ATOM 2722 N N . LYS A 1 336 ? -29.140 0.976 21.748 1.00 88.94 336 LYS A N 1
ATOM 2723 C CA . LYS A 1 336 ? -29.366 0.134 22.920 1.00 88.94 336 LYS A CA 1
ATOM 2724 C C . LYS A 1 336 ? -30.646 -0.672 22.739 1.00 88.94 336 LYS A C 1
ATOM 2726 O O . LYS A 1 336 ? -31.718 -0.104 22.547 1.00 88.94 336 LYS A O 1
ATOM 2731 N N . GLN A 1 337 ? -30.539 -1.991 22.850 1.00 81.00 337 GLN A N 1
ATOM 2732 C CA . GLN A 1 337 ? -31.662 -2.924 22.827 1.00 81.00 337 GLN A CA 1
ATOM 2733 C C . GLN A 1 337 ? -31.715 -3.686 24.150 1.00 81.00 337 GLN A C 1
ATOM 2735 O O . GLN A 1 337 ? -30.885 -4.556 24.431 1.00 81.00 337 GLN A O 1
ATOM 2740 N N . ALA A 1 338 ? -32.703 -3.341 24.979 1.00 80.50 338 ALA A N 1
ATOM 2741 C CA . ALA A 1 338 ? -32.851 -3.848 26.341 1.00 80.50 338 ALA A CA 1
ATOM 2742 C C . ALA A 1 338 ? -31.558 -3.681 27.173 1.00 80.50 338 ALA A C 1
ATOM 2744 O O . ALA A 1 338 ? -31.207 -2.563 27.556 1.00 80.50 338 ALA A O 1
ATOM 2745 N N . GLN A 1 339 ? -30.857 -4.782 27.462 1.00 77.38 339 GLN A N 1
ATOM 2746 C CA . GLN A 1 339 ? -29.612 -4.804 28.243 1.00 77.38 339 GLN A CA 1
ATOM 2747 C C . GLN A 1 339 ? -28.341 -4.890 27.383 1.00 77.38 339 GLN A C 1
ATOM 2749 O O . GLN A 1 339 ? -27.239 -4.942 27.925 1.00 77.38 339 GLN A O 1
ATOM 2754 N N . SER A 1 340 ? -28.484 -4.917 26.060 1.00 84.88 340 SER A N 1
ATOM 2755 C CA . SER A 1 340 ? -27.380 -5.067 25.114 1.00 84.88 340 SER A CA 1
ATOM 2756 C C . SER A 1 340 ? -27.270 -3.865 24.187 1.00 84.88 340 SER A C 1
ATOM 2758 O O . SER A 1 340 ? -28.220 -3.097 24.020 1.00 84.88 340 SER A O 1
ATOM 2760 N N . TYR A 1 341 ? -26.102 -3.711 23.584 1.00 90.25 341 TYR A N 1
ATOM 2761 C CA . TYR A 1 341 ? -25.850 -2.716 22.561 1.00 90.25 341 TYR A CA 1
ATOM 2762 C C . TYR A 1 341 ? -25.749 -3.378 21.189 1.00 90.25 341 TYR A C 1
ATOM 2764 O O . TYR A 1 341 ? -25.321 -4.526 21.052 1.00 90.25 341 TYR A O 1
ATOM 2772 N N . GLN A 1 342 ? -26.138 -2.626 20.171 1.00 88.25 342 GLN A N 1
ATOM 2773 C CA . GLN A 1 342 ? -25.930 -2.950 18.774 1.00 88.25 342 GLN A CA 1
ATOM 2774 C C . GLN A 1 342 ? -25.078 -1.844 18.153 1.00 88.25 342 GLN A C 1
ATOM 2776 O O . GLN A 1 342 ? -25.466 -0.676 18.191 1.00 88.25 342 GLN A O 1
ATOM 2781 N N . LEU A 1 343 ? -23.931 -2.214 17.586 1.00 86.75 343 LEU A N 1
ATOM 2782 C CA . LEU A 1 343 ? -23.051 -1.319 16.841 1.00 86.75 343 LEU A CA 1
ATOM 2783 C C . LEU A 1 343 ? -23.183 -1.635 15.347 1.00 86.75 343 LEU A C 1
ATOM 2785 O O . LEU A 1 343 ? -22.711 -2.670 14.877 1.00 86.75 343 LEU A O 1
ATOM 2789 N N . MET A 1 344 ? -23.830 -0.750 14.591 1.00 83.38 344 MET A N 1
ATOM 2790 C CA . MET A 1 344 ? -24.234 -0.992 13.202 1.00 83.38 344 MET A CA 1
ATOM 2791 C C . MET A 1 344 ? -24.992 -2.328 13.049 1.00 83.38 344 MET A C 1
ATOM 2793 O O . MET A 1 344 ? -26.136 -2.445 13.482 1.00 83.38 344 MET A O 1
ATOM 2797 N N . TYR A 1 345 ? -24.369 -3.344 12.446 1.00 78.25 345 TYR A N 1
ATOM 2798 C CA . TYR A 1 345 ? -24.951 -4.675 12.228 1.00 78.25 345 TYR A CA 1
ATOM 2799 C C . TYR A 1 345 ? -24.543 -5.700 13.297 1.00 78.25 345 TYR A C 1
ATOM 2801 O O . TYR A 1 345 ? -25.079 -6.805 13.318 1.00 78.25 345 TYR A O 1
ATOM 2809 N N . GLU A 1 346 ? -23.602 -5.354 14.178 1.00 81.06 346 GLU A N 1
ATOM 2810 C CA . GLU A 1 346 ? -23.137 -6.233 15.250 1.00 81.06 346 GLU A CA 1
ATOM 2811 C C . GLU A 1 346 ? -24.057 -6.089 16.460 1.00 81.06 346 GLU A C 1
ATOM 2813 O O . GLU A 1 346 ? -24.220 -4.994 16.996 1.00 81.06 346 GLU A O 1
ATOM 2818 N N . SER A 1 347 ? -24.678 -7.188 16.881 1.00 79.31 347 SER A N 1
ATOM 2819 C CA . SER A 1 347 ? -25.671 -7.213 17.962 1.00 79.31 347 SER A CA 1
ATOM 2820 C C . SER A 1 347 ? -25.144 -7.933 19.202 1.00 79.31 347 SER A C 1
ATOM 2822 O O . SER A 1 347 ? -24.120 -8.612 19.152 1.00 79.31 347 SER A O 1
ATOM 2824 N N . ASN A 1 348 ? -25.876 -7.817 20.315 1.00 83.50 348 ASN A N 1
ATOM 2825 C CA . ASN A 1 348 ? -25.555 -8.464 21.592 1.00 83.50 348 ASN A CA 1
ATOM 2826 C C . ASN A 1 348 ? -24.193 -8.051 22.174 1.00 83.50 348 ASN A C 1
ATOM 2828 O O . ASN A 1 348 ? -23.496 -8.865 22.776 1.00 83.50 348 ASN A O 1
ATOM 2832 N N . LEU A 1 349 ? -23.816 -6.783 22.006 1.00 87.69 349 LEU A N 1
ATOM 2833 C CA . LEU A 1 349 ? -22.575 -6.245 22.544 1.00 87.69 349 LEU A CA 1
ATOM 2834 C C . LEU A 1 349 ? -22.768 -5.701 23.963 1.00 87.69 349 LEU A C 1
ATOM 2836 O O . LEU A 1 349 ? -23.846 -5.245 24.357 1.00 87.69 349 LEU A O 1
ATOM 2840 N N . HIS A 1 350 ? -21.684 -5.714 24.723 1.00 88.81 350 HIS A N 1
ATOM 2841 C CA . HIS A 1 350 ? -21.586 -5.188 26.071 1.00 88.81 350 HIS A CA 1
ATOM 2842 C C . HIS A 1 350 ? -20.716 -3.939 26.066 1.00 88.81 350 HIS A C 1
ATOM 2844 O O . HIS A 1 350 ? -19.615 -3.941 25.522 1.00 88.81 350 HIS A O 1
ATOM 2850 N N . LEU A 1 351 ? -21.226 -2.871 26.675 1.00 88.44 351 LEU A N 1
ATOM 2851 C CA . LEU A 1 351 ? -20.451 -1.666 26.924 1.00 88.44 351 LEU A CA 1
ATOM 2852 C C . LEU A 1 351 ? -19.629 -1.867 28.198 1.00 88.44 351 LEU A C 1
ATOM 2854 O O . LEU A 1 351 ? -20.194 -2.103 29.266 1.00 88.44 351 LEU A O 1
ATOM 2858 N N . ASN A 1 352 ? -18.317 -1.736 28.062 1.00 84.38 352 ASN A N 1
ATOM 2859 C CA . ASN A 1 352 ? -17.344 -1.783 29.138 1.00 84.38 352 ASN A CA 1
ATOM 2860 C C . ASN A 1 352 ? -16.711 -0.400 29.257 1.00 84.38 352 ASN A C 1
ATOM 2862 O O . ASN A 1 352 ? -15.764 -0.061 28.554 1.00 84.38 352 ASN A O 1
ATOM 2866 N N . SER A 1 353 ? -17.274 0.424 30.128 1.00 69.31 353 SER A N 1
ATOM 2867 C CA . SER A 1 353 ? -16.800 1.780 30.362 1.00 69.31 353 SER A CA 1
ATOM 2868 C C . SER A 1 353 ? -15.681 1.815 31.400 1.00 69.31 353 SER A C 1
ATOM 2870 O O . SER A 1 353 ? -15.825 1.294 32.508 1.00 69.31 353 SER A O 1
ATOM 2872 N N . GLN A 1 354 ? -14.552 2.424 31.043 1.00 78.94 354 GLN A N 1
ATOM 2873 C CA . GLN A 1 354 ? -13.472 2.767 31.967 1.00 78.94 354 GLN A CA 1
ATOM 2874 C C . GLN A 1 354 ? -13.083 4.227 31.740 1.00 78.94 354 GLN A C 1
ATOM 2876 O O . GLN A 1 354 ? -13.150 4.731 30.621 1.00 78.94 354 GLN A O 1
ATOM 2881 N N . GLU A 1 355 ? -12.640 4.912 32.795 1.00 81.75 355 GLU A N 1
ATOM 2882 C CA . GLU A 1 355 ? -12.225 6.309 32.676 1.00 81.75 355 GLU A CA 1
ATOM 2883 C C . GLU A 1 355 ? -11.140 6.462 31.598 1.00 81.75 355 GLU A C 1
ATOM 2885 O O . GLU A 1 355 ? -10.096 5.812 31.648 1.00 81.75 355 GLU A O 1
ATOM 2890 N N . GLY A 1 356 ? -11.415 7.301 30.596 1.00 85.56 356 GLY A N 1
ATOM 2891 C CA . GLY A 1 356 ? -10.510 7.527 29.467 1.00 85.56 356 GLY A CA 1
ATOM 2892 C C . GLY A 1 356 ? -10.602 6.501 28.330 1.00 85.56 356 GLY A C 1
ATOM 2893 O O . GLY A 1 356 ? -9.853 6.626 27.363 1.00 85.56 356 GLY A O 1
ATOM 2894 N N . LEU A 1 357 ? -11.491 5.503 28.409 1.00 88.56 357 LEU A N 1
ATOM 2895 C CA . LEU A 1 357 ? -11.596 4.428 27.425 1.00 88.56 357 LEU A CA 1
ATOM 2896 C C . LEU A 1 357 ? -13.051 4.016 27.184 1.00 88.56 357 LEU A C 1
ATOM 2898 O O . LEU A 1 357 ? -13.699 3.399 28.029 1.00 88.56 357 LEU A O 1
ATOM 2902 N N . PHE A 1 358 ? -13.531 4.263 25.971 1.00 91.44 358 PHE A N 1
ATOM 2903 C CA . PHE A 1 358 ? -14.751 3.643 25.474 1.00 91.44 358 PHE A CA 1
ATOM 2904 C C . PHE A 1 358 ? -14.427 2.240 24.960 1.00 91.44 358 PHE A C 1
ATOM 2906 O O . PHE A 1 358 ? -13.617 2.102 24.045 1.00 91.44 358 PHE A O 1
ATOM 2913 N N . CYS A 1 359 ? -15.056 1.204 25.515 1.00 90.88 359 CYS A N 1
ATOM 2914 C CA . CYS A 1 359 ? -14.925 -0.165 25.024 1.00 90.88 359 CYS A CA 1
ATOM 2915 C C . CYS A 1 359 ? -16.302 -0.803 24.836 1.00 90.88 359 CYS A C 1
ATOM 2917 O O . CYS A 1 359 ? -17.159 -0.755 25.717 1.00 90.88 359 CYS A O 1
ATOM 2919 N N . ILE A 1 360 ? -16.511 -1.419 23.677 1.00 90.38 360 ILE A N 1
ATOM 2920 C CA . ILE A 1 360 ? -17.686 -2.236 23.386 1.00 90.38 360 ILE A CA 1
ATOM 2921 C C . ILE A 1 360 ? -17.236 -3.591 22.846 1.00 90.38 360 ILE A C 1
ATOM 2923 O O . ILE A 1 360 ? -16.416 -3.659 21.929 1.00 90.38 360 ILE A O 1
ATOM 2927 N N . SER A 1 361 ? -17.749 -4.677 23.425 1.00 88.62 361 SER A N 1
ATOM 2928 C CA . SER A 1 361 ? -17.265 -6.029 23.139 1.00 88.62 361 SER A CA 1
ATOM 2929 C C . SER A 1 361 ? -18.353 -7.096 23.167 1.00 88.62 361 SER A C 1
ATOM 2931 O O . SER A 1 361 ? -19.382 -6.942 23.815 1.00 88.62 361 SER A O 1
ATOM 2933 N N . SER A 1 362 ? -18.115 -8.222 22.495 1.00 85.31 362 SER A N 1
ATOM 2934 C CA . SER A 1 362 ? -18.992 -9.402 22.543 1.00 85.31 362 SER A CA 1
ATOM 2935 C C . SER A 1 362 ? -19.001 -10.089 23.917 1.00 85.31 362 SER A C 1
ATOM 2937 O O . SER A 1 362 ? -19.910 -10.854 24.224 1.00 85.31 362 SER A O 1
ATOM 2939 N N . THR A 1 363 ? -17.998 -9.829 24.760 1.00 80.25 363 THR A N 1
ATOM 2940 C CA . THR A 1 363 ? -17.888 -10.345 26.131 1.00 80.25 363 THR A CA 1
ATOM 2941 C C . THR A 1 363 ? -18.121 -9.238 27.156 1.00 80.25 363 THR A C 1
ATOM 2943 O O . THR A 1 363 ? -17.778 -8.080 26.921 1.00 80.25 363 THR A O 1
ATOM 2946 N N . LYS A 1 364 ? -18.682 -9.595 28.320 1.00 76.12 364 LYS A N 1
ATOM 2947 C CA . LYS A 1 364 ? -18.818 -8.674 29.465 1.00 76.12 364 LYS A CA 1
ATOM 2948 C C . LYS A 1 364 ? -17.474 -8.332 30.096 1.00 76.12 364 LYS A C 1
ATOM 2950 O O . LYS A 1 364 ? -17.278 -7.222 30.557 1.00 76.12 364 LYS A O 1
ATOM 2955 N N . GLU A 1 365 ? -16.552 -9.282 30.128 1.00 71.38 365 GLU A N 1
ATOM 2956 C CA . GLU A 1 365 ? -15.203 -9.033 30.622 1.00 71.38 365 GLU A CA 1
ATOM 2957 C C . GLU A 1 365 ? -14.330 -8.534 29.474 1.00 71.38 365 GLU A C 1
ATOM 2959 O O . GLU A 1 365 ? -14.356 -9.090 28.369 1.00 71.38 365 GLU A O 1
ATOM 2964 N N . ARG A 1 366 ? -13.555 -7.481 29.742 1.00 67.50 366 ARG A N 1
ATOM 2965 C CA . ARG A 1 366 ? -12.471 -7.053 28.862 1.00 67.50 366 ARG A CA 1
ATOM 2966 C C . ARG A 1 366 ? -11.424 -8.160 28.883 1.00 67.50 366 ARG A C 1
ATOM 2968 O O . ARG A 1 366 ? -10.900 -8.454 29.955 1.00 67.50 366 ARG A O 1
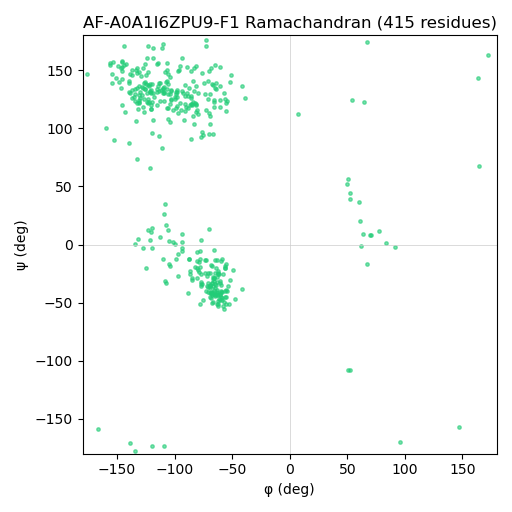ATOM 2975 N N . ALA A 1 367 ? -11.139 -8.796 27.749 1.00 63.88 367 ALA A N 1
ATOM 2976 C CA . ALA A 1 367 ? -10.084 -9.801 27.762 1.00 63.88 367 ALA A CA 1
ATOM 2977 C C . ALA A 1 367 ? -8.705 -9.146 27.976 1.00 63.88 367 ALA A C 1
ATOM 2979 O O . ALA A 1 367 ? -8.500 -7.962 27.713 1.00 63.88 367 ALA A O 1
ATOM 2980 N N . ASP A 1 368 ? -7.794 -9.912 28.569 1.00 60.00 368 ASP A N 1
ATOM 2981 C CA . ASP A 1 368 ? -6.426 -9.487 28.850 1.00 60.00 368 ASP A CA 1
ATOM 2982 C C . ASP A 1 368 ? -5.553 -9.749 27.617 1.00 60.00 368 ASP A C 1
ATOM 2984 O O . ASP A 1 368 ? -5.539 -10.856 27.068 1.00 60.00 368 ASP A O 1
ATOM 2988 N N . TYR A 1 369 ? -4.844 -8.713 27.174 1.00 60.19 369 TYR A N 1
ATOM 2989 C CA . TYR A 1 369 ? -4.087 -8.686 25.920 1.00 60.19 369 TYR A CA 1
ATOM 2990 C C . TYR A 1 369 ? -2.605 -8.365 26.124 1.00 60.19 369 TYR A C 1
ATOM 2992 O O . TYR A 1 369 ? -1.886 -8.105 25.159 1.00 60.19 369 TYR A O 1
ATOM 3000 N N . SER A 1 370 ? -2.138 -8.400 27.375 1.00 55.44 370 SER A N 1
ATOM 3001 C CA . SER A 1 370 ? -0.773 -8.038 27.778 1.00 55.44 370 SER A CA 1
ATOM 3002 C C . SER A 1 370 ? 0.339 -8.820 27.059 1.00 55.44 370 SER A C 1
ATOM 3004 O O . SER A 1 370 ? 1.472 -8.349 27.018 1.00 55.44 370 SER A O 1
ATOM 3006 N N . ASN A 1 371 ? 0.025 -9.973 26.454 1.00 54.16 371 ASN A N 1
ATOM 3007 C CA . ASN A 1 371 ? 1.007 -10.888 25.860 1.00 54.16 371 ASN A CA 1
ATOM 3008 C C . ASN A 1 371 ? 0.945 -11.023 24.331 1.00 54.16 371 ASN A C 1
ATOM 3010 O O . ASN A 1 371 ? 1.638 -11.880 23.781 1.00 54.16 371 ASN A O 1
ATOM 3014 N N . THR A 1 372 ? 0.127 -10.237 23.626 1.00 60.09 372 THR A N 1
ATOM 3015 C CA . THR A 1 372 ? 0.035 -10.349 22.162 1.00 60.09 372 THR A CA 1
ATOM 3016 C C . THR A 1 372 ? 0.792 -9.215 21.479 1.00 60.09 372 THR A C 1
ATOM 3018 O O . THR A 1 372 ? 0.621 -8.059 21.872 1.00 60.09 372 THR A O 1
ATOM 3021 N N . PRO A 1 373 ? 1.622 -9.508 20.459 1.00 54.62 373 PRO A N 1
ATOM 3022 C CA . PRO A 1 373 ? 2.370 -8.476 19.758 1.00 54.62 373 PRO A CA 1
ATOM 3023 C C . PRO A 1 373 ? 1.410 -7.481 19.108 1.00 54.62 373 PRO A C 1
ATOM 3025 O O . PRO A 1 373 ? 0.288 -7.851 18.760 1.00 54.62 373 PRO A O 1
ATOM 3028 N N . PRO A 1 374 ? 1.825 -6.227 18.917 1.00 55.81 374 PRO A N 1
ATOM 3029 C CA . PRO A 1 374 ? 1.013 -5.271 18.196 1.00 55.81 374 PRO A CA 1
ATOM 3030 C C . PRO A 1 374 ? 0.920 -5.671 16.721 1.00 55.81 374 PRO A C 1
ATOM 3032 O O . PRO A 1 374 ? 1.910 -6.086 16.130 1.00 55.81 374 PRO A O 1
ATOM 3035 N N . PHE A 1 375 ? -0.253 -5.572 16.104 1.00 65.81 375 PHE A N 1
ATOM 3036 C CA . PHE A 1 375 ? -0.389 -5.822 14.670 1.00 65.81 375 PHE A CA 1
ATOM 3037 C C . PHE A 1 375 ? -1.613 -5.111 14.094 1.00 65.81 375 PHE A C 1
ATOM 3039 O O . PHE A 1 375 ? -2.610 -4.887 14.781 1.00 65.81 375 PHE A O 1
ATOM 3046 N N . MET A 1 376 ? -1.551 -4.815 12.799 1.00 60.81 376 MET A N 1
ATOM 3047 C CA . MET A 1 376 ? -2.732 -4.644 11.958 1.00 60.81 376 MET A CA 1
ATOM 3048 C C . MET A 1 376 ? -2.818 -5.830 11.008 1.00 60.81 376 MET A C 1
ATOM 3050 O O . MET A 1 376 ? -1.834 -6.154 10.346 1.00 60.81 376 MET A O 1
ATOM 3054 N N . TRP A 1 377 ? -3.983 -6.452 10.899 1.00 60.00 377 TRP A N 1
ATOM 3055 C CA . TRP A 1 377 ? -4.265 -7.426 9.862 1.00 60.00 377 TRP A CA 1
ATOM 3056 C C . TRP A 1 377 ? -5.498 -6.998 9.068 1.00 60.00 377 TRP A C 1
ATOM 3058 O O . TRP A 1 377 ? -6.465 -6.448 9.604 1.00 60.00 377 TRP A O 1
ATOM 3068 N N . PHE A 1 378 ? -5.507 -7.344 7.784 1.00 58.31 378 PHE A N 1
ATOM 3069 C CA . PHE A 1 378 ? -6.681 -7.187 6.934 1.00 58.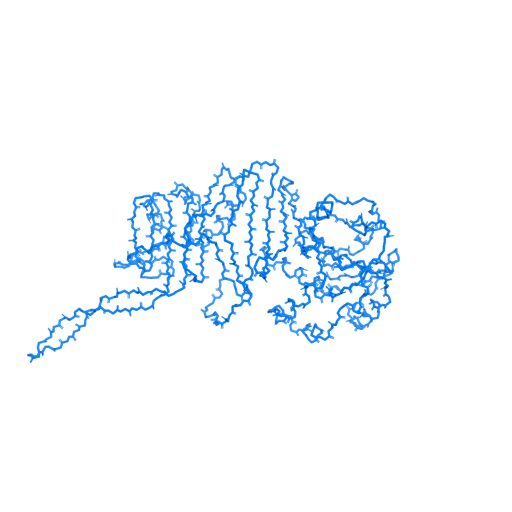31 378 PHE A CA 1
ATOM 3070 C C . PHE A 1 378 ? -6.904 -8.458 6.118 1.00 58.31 378 PHE A C 1
ATOM 3072 O O . PHE A 1 378 ? -6.025 -8.876 5.363 1.00 58.31 378 PHE A O 1
ATOM 3079 N N . HIS A 1 379 ? -8.093 -9.049 6.251 1.00 51.25 379 HIS A N 1
ATOM 3080 C CA . HIS A 1 379 ? -8.562 -10.086 5.339 1.00 51.25 379 HIS A CA 1
ATOM 3081 C C . HIS A 1 379 ? -9.212 -9.417 4.126 1.00 51.25 379 HIS A C 1
ATOM 3083 O O . HIS A 1 379 ? -10.177 -8.661 4.263 1.00 51.25 379 HIS A O 1
ATOM 3089 N N . THR A 1 380 ? -8.685 -9.675 2.932 1.00 50.69 380 THR A N 1
ATOM 3090 C CA . THR A 1 380 ? -9.359 -9.338 1.673 1.00 50.69 380 THR A CA 1
ATOM 3091 C C . THR A 1 380 ? -9.710 -10.630 0.936 1.00 50.69 380 THR A C 1
ATOM 3093 O O . THR A 1 380 ? -9.021 -11.627 1.138 1.00 50.69 380 THR A O 1
ATOM 3096 N N . PRO A 1 381 ? -10.716 -10.635 0.038 1.00 46.00 381 PRO A N 1
ATOM 3097 C CA . PRO A 1 381 ? -11.093 -11.842 -0.705 1.00 46.00 381 PRO A CA 1
ATOM 3098 C C . PRO A 1 381 ? -9.950 -12.490 -1.501 1.00 46.00 381 PRO A C 1
ATOM 3100 O O . PRO A 1 381 ? -10.063 -13.647 -1.886 1.00 46.00 381 PRO A O 1
ATOM 3103 N N . LEU A 1 382 ? -8.887 -11.731 -1.788 1.00 44.91 382 LEU A N 1
ATOM 3104 C CA . LEU A 1 382 ? -7.771 -12.156 -2.629 1.00 44.91 382 LEU A CA 1
ATOM 3105 C C . LEU A 1 382 ? -6.491 -12.430 -1.834 1.00 44.91 382 LEU A C 1
ATOM 3107 O O . LEU A 1 382 ? -5.707 -13.277 -2.246 1.00 44.91 382 LEU A O 1
ATOM 3111 N N . LEU A 1 383 ? -6.249 -11.699 -0.740 1.00 52.59 383 LEU A N 1
ATOM 3112 C CA . LEU A 1 383 ? -4.984 -11.725 -0.004 1.00 52.59 383 LEU A CA 1
ATOM 3113 C C . LEU A 1 383 ? -5.185 -11.413 1.485 1.00 52.59 383 LEU A C 1
ATOM 3115 O O . LEU A 1 383 ? -5.985 -10.546 1.858 1.00 52.59 383 LEU A O 1
ATOM 3119 N N . ASN A 1 384 ? -4.399 -12.093 2.316 1.00 59.28 384 ASN A N 1
ATOM 3120 C CA . ASN A 1 384 ? -4.249 -11.815 3.739 1.00 59.28 384 ASN A CA 1
ATOM 3121 C C . ASN A 1 384 ? -2.998 -10.978 3.960 1.00 59.28 384 ASN A C 1
ATOM 3123 O O . ASN A 1 384 ? -1.926 -11.346 3.480 1.00 59.28 384 ASN A O 1
ATOM 3127 N N . PHE A 1 385 ? -3.130 -9.892 4.717 1.00 62.38 385 PHE A N 1
ATOM 3128 C CA . PHE A 1 385 ? -1.997 -9.032 5.035 1.00 62.38 385 PHE A CA 1
ATOM 3129 C C . PHE A 1 385 ? -1.844 -8.836 6.531 1.00 62.38 385 PHE A C 1
ATOM 3131 O O . PHE A 1 385 ? -2.836 -8.591 7.219 1.00 62.38 385 PHE A O 1
ATOM 3138 N N . THR A 1 386 ? -0.595 -8.847 6.995 1.00 68.50 386 THR A N 1
ATOM 3139 C CA . THR A 1 386 ? -0.240 -8.497 8.374 1.00 68.50 386 THR A CA 1
ATOM 3140 C C . THR A 1 386 ? 0.858 -7.439 8.390 1.00 68.50 386 THR A C 1
ATOM 3142 O O . THR A 1 386 ? 1.847 -7.551 7.670 1.00 68.50 386 THR A O 1
ATOM 3145 N N . ILE A 1 387 ? 0.688 -6.418 9.229 1.00 73.38 387 ILE A N 1
ATOM 3146 C CA . ILE A 1 387 ? 1.671 -5.374 9.525 1.00 73.38 387 ILE A CA 1
ATOM 3147 C C . ILE A 1 387 ? 1.968 -5.435 11.030 1.00 73.38 387 ILE A C 1
ATOM 3149 O O . ILE A 1 387 ? 1.204 -4.881 11.825 1.00 73.38 387 ILE A O 1
ATOM 3153 N N . PRO A 1 388 ? 3.041 -6.124 11.454 1.00 70.38 388 PRO A N 1
ATOM 3154 C CA . PRO A 1 388 ? 3.347 -6.305 12.873 1.00 70.38 388 PRO A CA 1
ATOM 3155 C C . PRO A 1 388 ? 3.995 -5.065 13.499 1.00 70.38 388 PRO A C 1
ATOM 3157 O O . PRO A 1 388 ? 3.929 -4.852 14.704 1.00 70.38 388 PRO A O 1
ATOM 3160 N N . PHE A 1 389 ? 4.636 -4.217 12.697 1.00 75.06 389 PHE A N 1
ATOM 3161 C CA . PHE A 1 389 ? 5.350 -3.057 13.213 1.00 75.06 389 PHE A CA 1
ATOM 3162 C C . PHE A 1 389 ? 5.266 -1.870 12.262 1.00 75.06 389 PHE A C 1
ATOM 3164 O O . PHE A 1 389 ? 5.341 -2.038 11.042 1.00 75.06 389 PHE A O 1
ATOM 3171 N N . ILE A 1 390 ? 5.140 -0.683 12.853 1.00 80.31 390 ILE A N 1
ATOM 3172 C CA . ILE A 1 390 ? 5.293 0.606 12.188 1.00 80.31 390 ILE A CA 1
ATOM 3173 C C . ILE A 1 390 ? 6.423 1.342 12.902 1.00 80.31 390 ILE A C 1
ATOM 3175 O O . ILE A 1 390 ? 6.292 1.680 14.079 1.00 80.31 390 ILE A O 1
ATOM 3179 N N . ASP A 1 391 ? 7.504 1.601 12.176 1.00 84.19 391 ASP A N 1
ATOM 3180 C CA . ASP A 1 391 ? 8.537 2.539 12.584 1.00 84.19 391 ASP A CA 1
ATOM 3181 C C . ASP A 1 391 ? 8.108 3.951 12.196 1.00 84.19 391 ASP A C 1
ATOM 3183 O O . ASP A 1 391 ? 7.684 4.196 11.062 1.00 84.19 391 ASP A O 1
ATOM 3187 N N . TYR A 1 392 ? 8.227 4.888 13.127 1.00 86.69 392 TYR A N 1
ATOM 3188 C CA . TYR A 1 392 ? 7.853 6.272 12.900 1.00 86.69 392 TYR A CA 1
ATOM 3189 C C . TYR A 1 392 ? 8.926 7.207 13.447 1.00 86.69 392 TYR A C 1
ATOM 3191 O O . TYR A 1 392 ? 9.240 7.211 14.638 1.00 86.69 392 TYR A O 1
ATOM 3199 N N . THR A 1 393 ? 9.388 8.108 12.587 1.00 89.25 393 THR A N 1
ATOM 3200 C CA . THR A 1 393 ? 10.162 9.296 12.957 1.00 89.25 393 THR A CA 1
ATOM 3201 C C . THR A 1 393 ? 9.450 10.543 12.443 1.00 89.25 393 THR A C 1
ATOM 3203 O O . THR A 1 393 ? 8.514 10.452 11.651 1.00 89.25 393 THR A O 1
ATOM 3206 N N . SER A 1 394 ? 9.898 11.736 12.844 1.00 86.12 394 SER A N 1
ATOM 3207 C CA . SER A 1 394 ? 9.278 12.989 12.391 1.00 86.12 394 SER A CA 1
ATOM 3208 C C . SER A 1 394 ? 9.143 13.075 10.867 1.00 86.12 394 SER A C 1
ATOM 3210 O O . SER A 1 394 ? 8.191 13.677 10.398 1.00 86.12 394 SER A O 1
ATOM 3212 N N . ASN A 1 395 ? 10.047 12.456 10.100 1.00 89.50 395 ASN A N 1
ATOM 3213 C CA . ASN A 1 395 ? 10.144 12.616 8.648 1.00 89.50 395 ASN A CA 1
ATOM 3214 C C . ASN A 1 395 ? 9.992 11.293 7.879 1.00 89.50 395 ASN A C 1
ATOM 3216 O O . ASN A 1 395 ? 10.162 11.269 6.660 1.00 89.50 395 ASN A O 1
ATOM 3220 N N . GLN A 1 396 ? 9.715 10.182 8.563 1.00 89.81 396 GLN A N 1
ATOM 3221 C CA . GLN A 1 396 ? 9.652 8.866 7.933 1.00 89.81 396 GLN A CA 1
ATOM 3222 C C . GLN A 1 396 ? 8.635 7.965 8.631 1.00 89.81 396 GLN A C 1
ATOM 3224 O O . GLN A 1 396 ? 8.582 7.929 9.857 1.00 89.81 396 GLN A O 1
ATOM 3229 N N . VAL A 1 397 ? 7.885 7.197 7.839 1.00 84.75 397 VAL A N 1
ATOM 3230 C CA . VAL A 1 397 ? 7.119 6.036 8.310 1.00 84.75 397 VAL A CA 1
ATOM 3231 C C . VAL A 1 397 ? 7.606 4.811 7.557 1.00 84.75 397 VAL A C 1
ATOM 3233 O O . VAL A 1 397 ? 7.660 4.839 6.326 1.00 84.75 397 VAL A O 1
ATOM 3236 N N . ALA A 1 398 ? 7.927 3.737 8.266 1.00 85.81 398 ALA A N 1
ATOM 3237 C CA . ALA A 1 398 ? 8.283 2.464 7.661 1.00 85.81 398 ALA A CA 1
ATOM 3238 C C . ALA A 1 398 ? 7.472 1.320 8.266 1.00 85.81 398 ALA A C 1
ATOM 3240 O O . ALA A 1 398 ? 7.152 1.334 9.448 1.00 85.81 398 ALA A O 1
ATOM 3241 N N . PHE A 1 399 ? 7.121 0.324 7.464 1.00 81.75 399 PHE A N 1
ATOM 3242 C CA . PHE A 1 399 ? 6.443 -0.873 7.949 1.00 81.75 399 PHE A CA 1
ATOM 3243 C C . PHE A 1 399 ? 6.678 -2.045 7.004 1.00 81.75 399 PHE A C 1
ATOM 3245 O O . PHE A 1 399 ? 6.937 -1.860 5.815 1.00 81.75 399 PHE A O 1
ATOM 3252 N N . THR A 1 400 ? 6.559 -3.259 7.529 1.00 79.56 400 THR A N 1
ATOM 3253 C CA . THR A 1 400 ? 6.655 -4.483 6.730 1.00 79.56 400 THR A CA 1
ATOM 3254 C C . THR A 1 400 ? 5.286 -5.130 6.618 1.00 79.56 400 THR A C 1
ATOM 3256 O O . THR A 1 400 ? 4.602 -5.316 7.621 1.00 79.56 400 THR A O 1
ATOM 3259 N N . LEU A 1 401 ? 4.894 -5.460 5.394 1.00 74.25 401 LEU A N 1
ATOM 3260 C CA . LEU A 1 401 ? 3.653 -6.136 5.059 1.00 74.25 401 LEU A CA 1
ATOM 3261 C C . LEU A 1 401 ? 3.963 -7.585 4.686 1.00 74.25 401 LEU A C 1
ATOM 3263 O O . LEU A 1 401 ? 4.665 -7.841 3.713 1.00 74.25 401 LEU A O 1
ATOM 3267 N N . PHE A 1 402 ? 3.425 -8.519 5.460 1.00 71.12 402 PHE A N 1
ATOM 3268 C CA . PHE A 1 402 ? 3.489 -9.953 5.189 1.00 71.12 402 PHE A CA 1
ATOM 3269 C C . PHE A 1 402 ? 2.280 -10.364 4.361 1.00 71.12 402 PHE A C 1
ATOM 3271 O O . PHE A 1 402 ? 1.166 -9.923 4.658 1.00 71.12 402 PHE A O 1
ATOM 3278 N N . ILE A 1 403 ? 2.498 -11.199 3.347 1.00 65.88 403 ILE A N 1
ATOM 3279 C CA . ILE A 1 403 ? 1.438 -11.759 2.507 1.00 65.88 403 ILE A CA 1
ATOM 3280 C C . ILE A 1 403 ? 1.229 -13.214 2.944 1.00 65.88 403 ILE A C 1
ATOM 3282 O O . ILE A 1 403 ? 2.058 -14.076 2.676 1.00 65.88 403 ILE A O 1
ATOM 3286 N N . ASP A 1 404 ? 0.135 -13.489 3.656 1.00 60.41 404 ASP A N 1
ATOM 3287 C CA . ASP A 1 404 ? -0.131 -14.815 4.235 1.00 60.41 404 ASP A CA 1
ATOM 3288 C C . ASP A 1 404 ? -0.609 -15.774 3.117 1.00 60.41 404 ASP A C 1
ATOM 3290 O O . ASP A 1 404 ? -1.787 -15.784 2.747 1.00 60.41 404 ASP A O 1
ATOM 3294 N N . GLY A 1 405 ? 0.304 -16.576 2.552 1.00 48.28 405 GLY A N 1
ATOM 3295 C CA . GLY A 1 405 ? 0.036 -17.509 1.440 1.00 48.28 405 GLY A CA 1
ATOM 3296 C C . GLY A 1 405 ? -0.673 -18.820 1.823 1.00 48.28 405 GLY A C 1
ATOM 3297 O O . GLY A 1 405 ? -1.027 -19.609 0.951 1.00 48.28 405 GLY A O 1
ATOM 3298 N N . LYS A 1 406 ? -0.896 -19.075 3.121 1.00 40.91 406 LYS A N 1
ATOM 3299 C CA . LYS A 1 406 ? -1.441 -20.342 3.660 1.00 40.91 406 LYS A CA 1
ATOM 3300 C C . LYS A 1 406 ? -2.880 -20.235 4.181 1.00 40.91 406 LYS A C 1
ATOM 3302 O O . LYS A 1 406 ? -3.243 -20.880 5.162 1.00 40.91 406 LYS A O 1
ATOM 3307 N N . GLY A 1 407 ? -3.715 -19.412 3.554 1.00 37.53 407 GLY A N 1
ATOM 3308 C CA . GLY A 1 407 ? -5.143 -19.394 3.868 1.00 37.53 407 GLY A CA 1
ATOM 3309 C C . GLY A 1 407 ? -5.848 -20.613 3.273 1.00 37.53 407 GLY A C 1
ATOM 3310 O O . GLY A 1 407 ? -6.265 -20.556 2.119 1.00 37.53 407 GLY A O 1
ATOM 3311 N N . GLU A 1 408 ? -6.017 -21.698 4.037 1.00 29.28 408 GLU A N 1
ATOM 3312 C CA . GLU A 1 408 ? -7.083 -22.662 3.742 1.00 29.28 408 GLU A CA 1
ATOM 3313 C C . GLU A 1 408 ? -8.412 -21.896 3.712 1.00 29.28 408 GLU A C 1
ATOM 3315 O O . GLU A 1 408 ? -8.843 -21.298 4.699 1.00 29.28 408 GLU A O 1
ATOM 3320 N N . LEU A 1 409 ? -9.023 -21.850 2.529 1.00 32.41 409 LEU A N 1
ATOM 3321 C CA . LEU A 1 409 ? -10.271 -21.149 2.270 1.00 32.41 409 LEU A CA 1
ATOM 3322 C C . LEU A 1 409 ? -11.415 -21.869 2.991 1.00 32.41 409 LEU A C 1
ATOM 3324 O O . LEU A 1 409 ? -11.940 -22.863 2.488 1.00 32.41 409 LEU A O 1
ATOM 3328 N N . THR A 1 410 ? -11.889 -21.325 4.109 1.00 26.53 410 THR A N 1
ATOM 3329 C CA . THR A 1 410 ? -13.334 -21.364 4.341 1.00 26.53 410 THR A CA 1
ATOM 3330 C C . THR A 1 410 ? -13.967 -20.339 3.397 1.00 26.53 410 THR A C 1
ATOM 3332 O O . THR A 1 410 ? -13.484 -19.208 3.300 1.00 26.53 410 THR A O 1
ATOM 3335 N N . PRO A 1 411 ? -14.994 -20.720 2.617 1.00 24.33 411 PRO A N 1
ATOM 3336 C CA . PRO A 1 411 ? -15.593 -19.809 1.657 1.00 24.33 411 PRO A CA 1
ATOM 3337 C C . PRO A 1 411 ? -16.149 -18.592 2.405 1.00 24.33 411 PRO A C 1
ATOM 3339 O O . PRO A 1 411 ? -16.803 -18.769 3.438 1.00 24.33 411 PRO A O 1
ATOM 3342 N N . PRO A 1 412 ? -15.943 -17.362 1.901 1.00 27.12 412 PRO A N 1
ATOM 3343 C CA . PRO A 1 412 ? -16.616 -16.202 2.448 1.00 27.12 412 PRO A CA 1
ATOM 3344 C C . PRO A 1 412 ? -18.109 -16.335 2.148 1.00 27.12 412 PRO A C 1
ATOM 3346 O O . PRO A 1 412 ? -18.606 -15.950 1.092 1.00 27.12 412 PRO A O 1
ATOM 3349 N N . SER A 1 413 ? -18.861 -16.873 3.101 1.00 23.64 413 SER A N 1
ATOM 3350 C CA . SER A 1 413 ? -20.262 -16.522 3.236 1.00 23.64 413 SER A CA 1
ATOM 3351 C C . SER A 1 413 ? -20.305 -15.080 3.734 1.00 23.64 413 SER A C 1
ATOM 3353 O O . SER A 1 413 ? -20.156 -14.849 4.931 1.00 23.64 413 SER A O 1
ATOM 3355 N N . ILE A 1 414 ? -20.444 -14.124 2.809 1.00 23.12 414 ILE A N 1
ATOM 3356 C CA . ILE A 1 414 ? -21.427 -13.021 2.831 1.00 23.12 414 ILE A CA 1
ATOM 3357 C C . ILE A 1 414 ? -21.043 -11.908 1.837 1.00 23.12 414 ILE A C 1
ATOM 3359 O O . ILE A 1 414 ? -19.880 -11.598 1.595 1.00 23.12 414 ILE A O 1
ATOM 3363 N N . ALA A 1 415 ? -22.114 -11.369 1.256 1.00 23.11 415 ALA A N 1
ATOM 3364 C CA . ALA A 1 415 ? -22.264 -10.364 0.221 1.00 23.11 415 ALA A CA 1
ATOM 3365 C C . ALA A 1 415 ? -21.338 -9.133 0.275 1.00 23.11 415 ALA A C 1
ATOM 3367 O O . ALA A 1 415 ? -21.151 -8.500 1.308 1.00 23.11 415 ALA A O 1
ATOM 3368 N N . ILE A 1 416 ? -20.854 -8.806 -0.927 1.00 22.39 416 ILE A N 1
ATOM 3369 C CA . ILE A 1 416 ? -20.683 -7.483 -1.550 1.00 22.39 416 ILE A CA 1
ATOM 3370 C C . ILE A 1 416 ? -20.966 -6.283 -0.618 1.00 22.39 416 ILE A C 1
ATOM 3372 O O . ILE A 1 416 ? -22.122 -6.013 -0.291 1.00 22.39 416 ILE A O 1
ATOM 3376 N N . PHE A 1 417 ? -19.900 -5.537 -0.301 1.00 27.58 417 PHE A N 1
ATOM 3377 C CA . PHE A 1 417 ? -19.921 -4.112 0.060 1.00 27.58 417 PHE A CA 1
ATOM 3378 C C . PHE A 1 417 ? -19.606 -3.248 -1.162 1.00 27.58 417 PHE A C 1
ATOM 3380 O O . PHE A 1 417 ? -18.714 -3.654 -1.948 1.00 27.58 417 PHE A O 1
#

Organism: NCBI:txid477690

Sequence (417 aa):
MKTYIYPLLFTALLFLSACGSKKNELPFSSKIEEGDVCALIHASELQEEILGSQLLNSLPSLRPFLLNIDLSQLLDFKNDSVFVVSDFKRVAAYVEINSSSRVQEQMNMWFKNVVSQQDSIANFAIYNWERENLSIAFNDSCIIFTHKYDINEKVRHFQKQTLRADAWNRILRSKKAEQNILVYLRDTLNPELSIFVYDTLINDELALHFTANSSKELPFLLKNLEQGYKKGDIGVNFHYEAKQANRVDHYLYKAMEKVGLHAEKMQNITTGDYRFLKGGETEIKKEIITTEMDENFNTVEVKQVITEKVKGFILELSGNEKAIQTYLEETGVLSKQAQSYQLMYESNLHLNSQEGLFCISSTKERADYSNTPPFMWFHTPLLNFTIPFIDYTSNQVAFTLFIDGKGELTPPSIAIF

pLDDT: mean 71.09, std 16.83, range [22.39, 92.06]

Radius of gyration: 27.6 Å; Cα contacts (8 Å, |Δi|>4): 827; chains: 1; bounding box: 73×53×83 Å

=== Feature glossary ===
A reading guide for the features in this record.

Start from the sequence.

  · This is the polypeptide sequence — one letter per residue, N-terminus first. Length ranges from a few dozen residues for small domains to over a thousand for large multi-domain proteins.

Fold it, and you get atomic coordinates and the backbone conformation that goes with them.

  · Structure coordinates are given as an mmCIF _atom_site loop: one row per atom with element, residue name, chain id, sequence number, and x/y/z position in Å. Only the four main-chain atoms per residue are included here; side chains are omitted to keep the record compact.

  · Backbone dihedral angles. Every residue except chain termini has a φ (preceding-C → N → Cα → C) and a ψ (N → Cα → C → next-N). They are reported in degrees following the IUPAC sign convention. Secondary structure is essentially a statement about which (φ, ψ) basin each residue occupies.

  · The SS8 string is DSSP's per-residue secondary-structure call. α-helix (H) means an i→i+4 H-bond ladder; β-strand (E) means the residue participates in a β-sheet; 3₁₀ (G) and π (I) are tighter and wider helices; T/S are turns/bends; '-' is loop.

  · SS3 is a coarse helix/strand/coil call (letters a/b/c) made by the P-SEA algorithm from inter-Cα distances and dihedrals. It is less detailed than DSSP but needs only Cα positions.

Summarize the fold with a handful of shape descriptors and a per-residue structural alphabet.

  · Radius of gyration (Rg) is the root-mean-square distance of Cα atoms from their centroid — a single number for overall size and compactness. A globular domain of N residues has Rg ≈ 2.2·N^0.38 Å; an extended or disordered chain has a much larger Rg. The Cα contact count is the number of residue pairs whose Cα atoms are within 8 Å and are more than four positions apart in sequence — a standard proxy for tertiary packing density. The bounding box is the smallest axis-aligned box enclosing all Cα atoms.

  · The Foldseek 3Di string encodes local tertiary geometry as a 20-letter alphabet — one character per residue — derived from the relative positions of nearby Cα atoms. Unlike the amino-acid sequence, 3Di is a direct function of the 3D structure, so two proteins with the same fold have similar 3Di strings even at low sequence identity.

  · Solvent-accessible surface area (SASA) is the area in Å² traced out by the centre of a 1.4 Å probe sphere (a water molecule) rolled over the protein's van der Waals surface (Shrake–Rupley / Lee–Richards construction). Buried residues have near-zero SASA; fully exposed residues can exceed 200 Å². The total SASA scales roughly with the number of surface residues.

Ask how reliable the model is.

  · pLDDT (predicted Local Distance Difference Test) is AlphaFold's per-residue confidence score, ranging from 0 to 100. Values above 90 indicate high confidence (typically well-packed cores); 70–90 is confident; 50–70 low confidence; below 50 usually means the region is disordered or the prediction is unreliable there. AlphaFold stores pLDDT in the mmCIF B-factor column.

  · B-factor (Debye–Waller factor) reflects atomic displacement in the crystal lattice. It is an experimental observable (units Å²), not a prediction; low values mean the atom is pinned down, high values mean it moves or is heterogeneous across the crystal.

  · Predicted Aligned Error (PAE) is an AlphaFold confidence matrix: entry (i, j) is the expected error in the position of residue j, in ångströms, when the prediction is superimposed on the true structure at residue i. Low PAE within a block of residues means that block is internally rigid and well-predicted; high PAE between two blocks means their relative placement is uncertain even if each block individually is confident.

Place it in context: what it resembles, what it is annotated as, and how it looks.

  · Nearest PDB neighbors are the top structural matches found by Foldseek when searching this structure against the entire Protein Data Bank. Each hit reports a TM-score (0 to 1; >0.5 almost always implies the same fold) and an E-value. These are *structural* homologs — they may share no detectable sequence similarity.

  · Functional annotations link the protein to curated databases. InterPro entries identify conserved domains and families by matching the sequence against member-database signatures (Pfam, PROSITE, CDD, …). Gene Ontology (GO) terms describe molecular function, biological process, and cellular component in a controlled vocabulary. CATH places the structure in a hierarchical fold classification (Class/Architecture/Topology/Homologous-superfamily). The organism is the source species.

  · Three diagnostic plots accompany the record. The Cα contact map visualizes the tertiary structure as a 2D adjacency matrix (8 Å cutoff, sequence-local contacts suppressed). The Ramachandran plot shows the distribution of backbone (φ, ψ) torsions, with points in the α and β basins reflecting secondary structure content. The PAE plot shows AlphaFold's inter-residue confidence as a color matrix.

  · Six rendered views show the 3D structure from the faces of a cube — i.e. along ±x, ±y, ±z. Rendering representation is drawn randomly per protein from cartoon (secondary-structure ribbons), sticks (backbone bonds), or molecular surface; coloring is either N→C rainbow (blue at the N-terminus through red at the C-terminus) or one color per chain.